Protein AF-0000000075160476 (afdb_homodimer)

Sequence (690 aa):
MSIGGFVLAVRLIPVAARYLLRRNMFGYDINKKGTPQGAIKVPESLGIVIGIVYLLIAILFQHFNFTADSNWLVEYNAALASICFMILLGFVDDVLDIPWRVKLVLPSFAALPLLMAYAGHTTIIIPKPLIQYTGVAILDLGWIYKLYMGMLAVFCTNAINIHAGINGLEVGQTVVISAAILIHNVMQIGASSDPEYKQAHAFSIYLVMPLLTTSLGLLSYNWYPSTVFVGDTYTYFAGMAMAVVGILGHFSETLLLFFLPQVLNFLYSCPQLFKIIPCPRHRLPRFDPQTGLLTGTKDGTLVNLFLRLFGRCSEKALCIRLLIFQALACLACFGLRYMLAGWYKMSIGGFVLAVRLIPVAARYLLRRNMFGYDINKKGTPQGAIKVPESLGIVIGIVYLLIAILFQHFNFTADSNWLVEYNAALASICFMILLGFVDDVLDIPWRVKLVLPSFAALPLLMAYAGHTTIIIPKPLIQYTGVAILDLGWIYKLYMGMLAVFCTNAINIHAGINGLEVGQTVVISAAILIHNVMQIGASSDPEYKQAHAFSIYLVMPLLTTSLGLLSYNWYPSTVFVGDTYTYFAGMAMAVVGILGHFSETLLLFFLPQVLNFLYSCPQLFKIIPCPRHRLPRFDPQTGLLTGTKDGTLVNLFLRLFGRCSEKALCIRLLIFQALACLACFGLRYMLAGWYK

Foldseek 3Di:
DLLVLLVQLLVCLVVVQVVQVVVVQWAFQPLQPPHPNRPDTFHEASLLSLLVSLLVLLVVCCVVPDDPPDLCVQLSVLLSQLLVQLLVVQVCCSVPVDDPVCLQPSNLVSCVSNLVSAPDFQKDADFPVCCVVVVDRIDRPPVVSSVVLSVQLSLLLCLLVLQDRFFLQSLLLLLLLLVLLLVVLVVQLVVDPDPVLNVLSVVLNSNSSSVNSSSVSCSVQRPVVHNHHNGSSNSNSSSNSLSSSCRSSVNSVLSVLLSVLSVQQCVLQVCCVVPVDPHDPDLYFDHDNVVQKTAADPHRGPLNVCCVVVHIGHSNVSSVVVSVVSNVSSVVSVVVVVVSVVVVD/DLLVLLVQLLVCLVVVQVVQVVVVQWAFQPLQPPHPNRPDTFHEASLLSLLVSLLVLLVVCCVVPDDPPDLCVQLSVLLSQLLVQLLVVQVCCSVPVDDVVCLQPSNLVSCVSNLVSAPDFQKDADFPVCCVVVVDRIDRPDVVSSVVLSVQLSLLLCLLVLQDAFFLQSLLLLLLLLVLLLVVLVVQLVVDPDPVLNVLSVVLNSNSSSVNSSSVSCSVQRPVVHNHHNGSSNSNSSSNSLSSSCRSNVNSVLSVLLSVLSVQQCVLQVCCVVPVDPHDPHLYFDHDNVVQKTAADPHRGPLNVCCVVVHIGHSNVSSVVVSVVSNVSSVVSVVVVVVSVVVVD

Organism: Asparagus officinalis (NCBI:txid4686)

Radius of gyration: 26.93 Å; Cα contacts (8 Å, |Δi|>4): 1143; chains: 2; bounding box: 84×75×53 Å

Nearest PDB structures (foldseek):
  5o5e-assembly1_A-2  TM=9.165E-01  e=6.177E-28  Homo sapiens
  6bw6-assembly1_A  TM=9.117E-01  e=2.411E-27  Homo sapiens
  6bw5-assembly1_B  TM=9.093E-01  e=2.104E-27  Homo sapiens
  6bw5-assembly2_D  TM=8.984E-01  e=1.030E-26  Homo sapiens
  6fwz-assembly1_A-2  TM=8.986E-01  e=1.181E-26  Homo sapiens

Solvent-accessible surface area (backbone atoms only — not comparable to full-atom values): 34542 Å² total; per-residue (Å²): 105,35,67,57,34,19,54,49,34,52,61,43,47,65,56,50,38,54,44,28,45,75,64,67,34,52,44,59,47,68,84,36,45,88,40,78,72,19,71,42,81,26,23,40,41,50,15,52,56,42,47,52,46,41,49,51,48,52,50,52,48,44,65,77,71,50,59,73,83,44,78,60,44,32,44,50,24,13,44,47,26,25,31,43,42,30,30,39,50,14,43,49,32,63,67,53,62,62,61,67,68,58,64,57,51,52,46,50,58,35,37,45,52,40,62,45,41,53,82,68,81,42,56,45,75,46,54,72,86,47,22,78,79,68,73,41,56,65,46,75,46,52,68,57,40,52,50,51,51,45,49,45,32,41,46,30,25,45,31,40,56,70,54,48,82,53,56,31,37,44,46,44,49,48,39,50,43,35,48,48,49,48,52,50,30,56,53,50,39,72,74,49,87,50,65,68,62,33,48,27,25,50,51,24,43,67,58,39,47,32,50,32,32,23,36,51,28,49,34,74,39,17,29,75,80,49,63,40,37,43,43,47,10,27,24,23,26,51,17,31,47,51,32,46,33,21,54,67,32,71,38,48,69,61,43,52,40,46,39,39,63,39,51,50,26,48,63,52,25,40,52,32,78,72,57,78,36,90,59,67,94,68,77,54,56,47,57,38,65,88,78,55,32,32,38,40,47,88,48,48,37,54,70,18,47,49,21,64,73,72,43,65,40,38,64,62,58,50,37,51,53,52,46,48,50,44,47,49,39,36,50,49,43,53,51,51,50,52,52,49,53,55,64,74,95,106,35,66,55,34,19,53,50,33,52,62,43,48,64,58,50,37,52,43,28,46,75,62,68,33,52,44,59,46,69,82,36,46,89,40,78,69,20,70,42,80,26,23,40,40,51,14,53,56,42,48,51,46,40,50,51,48,52,49,51,48,46,66,76,72,49,61,72,82,42,79,59,44,31,44,50,24,12,43,47,25,25,32,44,42,31,30,37,51,14,44,49,33,62,67,55,61,63,60,68,68,58,65,57,52,52,45,50,58,35,36,44,52,41,60,45,41,52,81,68,79,44,57,44,75,45,54,70,85,47,22,78,78,68,73,41,59,64,46,76,45,52,69,58,42,52,49,50,52,43,50,45,32,40,46,30,25,45,31,40,57,69,53,49,81,52,56,33,35,45,48,44,49,49,39,50,43,35,48,49,51,47,52,52,31,55,51,52,40,72,74,49,86,49,64,69,62,34,47,29,24,49,51,24,43,65,58,38,46,31,51,32,31,24,36,51,28,49,33,73,41,18,29,73,80,48,63,39,36,44,45,48,12,27,24,23,26,51,17,30,46,51,30,46,32,21,54,67,33,71,38,48,70,61,43,52,41,47,38,40,65,38,52,51,26,47,63,54,24,39,51,33,76,70,57,76,37,89,61,68,94,68,78,54,56,47,58,38,63,89,76,57,32,33,36,40,48,89,49,47,37,55,70,16,46,49,22,64,73,74,42,66,40,38,64,62,57,50,36,51,52,52,44,49,50,45,48,49,40,36,51,48,42,55,50,49,51,52,52,49,53,56,63,76,95

pLDDT: mean 92.66, std 8.71, range [37.94, 98.88]

InterPro domains:
  IPR000715 Glycosyl transferase, family 4 [PF00953] (79-249)
  IPR033895 UDP-GlcNAc-dolichyl-phosphate GlcNAc phosphotransferase [PTHR10571] (1-345)
  IPR033895 UDP-GlcNAc-dolichyl-phosphate GlcNAc phosphotransferase [cd06855] (13-296)

Structure (mmCIF, N/CA/C/O backbone):
data_AF-0000000075160476-model_v1
#
loop_
_entity.id
_entity.type
_entity.pdbx_description
1 polymer 'UDP-N-acetylglucosamine--dolichyl-phosphate N-acetylglucosaminephosphotransferase'
#
loop_
_atom_site.group_PDB
_atom_site.id
_atom_site.type_symbol
_atom_site.label_atom_id
_atom_site.label_alt_id
_atom_site.label_comp_id
_atom_site.label_asym_id
_atom_site.label_entity_id
_atom_site.label_seq_id
_atom_site.pdbx_PDB_ins_code
_atom_site.Cartn_x
_atom_site.Cartn_y
_atom_site.Cartn_z
_atom_site.occupancy
_atom_site.B_iso_or_equiv
_atom_site.auth_seq_id
_atom_site.auth_comp_id
_atom_site.auth_asym_id
_atom_site.auth_atom_id
_atom_site.pdbx_PDB_model_num
ATOM 1 N N . MET A 1 1 ? -13.898 12.086 -13.875 1 93.81 1 MET A N 1
ATOM 2 C CA . MET A 1 1 ? -12.711 11.367 -13.43 1 93.81 1 MET A CA 1
ATOM 3 C C . MET A 1 1 ? -13.008 9.883 -13.234 1 93.81 1 MET A C 1
ATOM 5 O O . MET A 1 1 ? -12.219 9.023 -13.641 1 93.81 1 MET A O 1
ATOM 9 N N . SER A 1 2 ? -14.164 9.562 -12.703 1 92.94 2 SER A N 1
ATOM 10 C CA . SER A 1 2 ? -14.5 8.164 -12.469 1 92.94 2 SER A CA 1
ATOM 11 C C . SER A 1 2 ? -14.719 7.418 -13.781 1 92.94 2 SER A C 1
ATOM 13 O O . SER A 1 2 ? -14.398 6.23 -13.891 1 92.94 2 SER A O 1
ATOM 15 N N . ILE A 1 3 ? -15.273 8.094 -14.734 1 94.56 3 ILE A N 1
ATOM 16 C CA . ILE A 1 3 ? -15.391 7.492 -16.062 1 94.56 3 ILE A CA 1
ATOM 17 C C . ILE A 1 3 ? -14.008 7.242 -16.641 1 94.56 3 ILE A C 1
ATOM 19 O O . ILE A 1 3 ? -13.773 6.215 -17.281 1 94.56 3 ILE A O 1
ATOM 23 N N . GLY A 1 4 ? -13.094 8.203 -16.453 1 95.19 4 GLY A N 1
ATOM 24 C CA . GLY A 1 4 ? -11.703 7.984 -16.828 1 95.19 4 GLY A CA 1
ATOM 25 C C . GLY A 1 4 ? -11.086 6.777 -16.156 1 95.19 4 GLY A C 1
ATOM 26 O O . GLY A 1 4 ? -10.305 6.047 -16.766 1 95.19 4 GLY A O 1
ATOM 27 N N . GLY A 1 5 ? -11.477 6.59 -14.891 1 95.5 5 GLY A N 1
ATOM 28 C CA . GLY A 1 5 ? -11.023 5.41 -14.172 1 95.5 5 GLY A CA 1
ATOM 29 C C . GLY A 1 5 ? -11.508 4.113 -14.797 1 95.5 5 GLY A C 1
ATOM 30 O O . GLY A 1 5 ? -10.75 3.143 -14.883 1 95.5 5 GLY A O 1
ATOM 31 N N . PHE A 1 6 ? -12.789 4.121 -15.219 1 97.62 6 PHE A N 1
ATOM 32 C CA . PHE A 1 6 ? -13.344 2.961 -15.906 1 97.62 6 PHE A CA 1
ATOM 33 C C . PHE A 1 6 ? -12.547 2.646 -17.172 1 97.62 6 PHE A C 1
ATOM 35 O O . PHE A 1 6 ? -12.133 1.505 -17.375 1 97.62 6 PHE A O 1
ATOM 42 N N . VAL A 1 7 ? -12.305 3.613 -17.938 1 98.19 7 VAL A N 1
ATOM 43 C CA . VAL A 1 7 ? -11.602 3.441 -19.219 1 98.19 7 VAL A CA 1
ATOM 44 C C . VAL A 1 7 ? -10.172 2.975 -18.953 1 98.19 7 VAL A C 1
ATOM 46 O O . VAL A 1 7 ? -9.68 2.051 -19.609 1 98.19 7 VAL A O 1
ATOM 49 N N . LEU A 1 8 ? -9.531 3.57 -18 1 97.25 8 LEU A N 1
ATOM 50 C CA . LEU A 1 8 ? -8.164 3.199 -17.656 1 97.25 8 LEU A CA 1
ATOM 51 C C . LEU A 1 8 ? -8.102 1.761 -17.156 1 97.25 8 LEU A C 1
ATOM 53 O O . LEU A 1 8 ? -7.188 1.015 -17.5 1 97.25 8 LEU A O 1
ATOM 57 N N . ALA A 1 9 ? -9.039 1.396 -16.344 1 97.62 9 ALA A N 1
ATOM 58 C CA . ALA A 1 9 ? -9.086 0.033 -15.82 1 97.62 9 ALA A CA 1
ATOM 59 C C . ALA A 1 9 ? -9.242 -0.982 -16.953 1 97.62 9 ALA A C 1
ATOM 61 O O . ALA A 1 9 ? -8.492 -1.956 -17.031 1 97.62 9 ALA A O 1
ATOM 62 N N . VAL A 1 10 ? -10.18 -0.732 -17.828 1 98.25 10 VAL A N 1
ATOM 63 C CA . VAL A 1 10 ? -10.469 -1.655 -18.922 1 98.25 10 VAL A CA 1
ATOM 64 C C . VAL A 1 10 ? -9.25 -1.79 -19.828 1 98.25 10 VAL A C 1
ATOM 66 O O . VAL A 1 10 ? -8.969 -2.873 -20.344 1 98.25 10 VAL A O 1
ATOM 69 N N . ARG A 1 11 ? -8.477 -0.785 -19.953 1 98 11 ARG A N 1
ATOM 70 C CA . ARG A 1 11 ? -7.316 -0.792 -20.844 1 98 11 ARG A CA 1
ATOM 71 C C . ARG A 1 11 ? -6.117 -1.447 -20.172 1 98 11 ARG A C 1
ATOM 73 O O . ARG A 1 11 ? -5.301 -2.094 -20.828 1 98 11 ARG A O 1
ATOM 80 N N . LEU A 1 12 ? -6.008 -1.344 -18.875 1 97.31 12 LEU A N 1
ATOM 81 C CA . LEU A 1 12 ? -4.805 -1.787 -18.188 1 97.31 12 LEU A CA 1
ATOM 82 C C . LEU A 1 12 ? -4.93 -3.248 -17.766 1 97.31 12 LEU A C 1
ATOM 84 O O . LEU A 1 12 ? -3.922 -3.916 -17.516 1 97.31 12 LEU A O 1
ATOM 88 N N . ILE A 1 13 ? -6.129 -3.758 -17.641 1 98.31 13 ILE A N 1
ATOM 89 C CA . ILE A 1 13 ? -6.355 -5.109 -17.141 1 98.31 13 ILE A CA 1
ATOM 90 C C . ILE A 1 13 ? -5.664 -6.121 -18.047 1 98.31 13 ILE A C 1
ATOM 92 O O . ILE A 1 13 ? -4.891 -6.957 -17.578 1 98.31 13 ILE A O 1
ATOM 96 N N . PRO A 1 14 ? -5.867 -6.043 -19.391 1 98 14 PRO A N 1
ATOM 97 C CA . PRO A 1 14 ? -5.188 -7.02 -20.25 1 98 14 PRO A CA 1
ATOM 98 C C . PRO A 1 14 ? -3.666 -6.891 -20.203 1 98 14 PRO A C 1
ATOM 100 O O . PRO A 1 14 ? -2.953 -7.891 -20.312 1 98 14 PRO A O 1
ATOM 103 N N . VAL A 1 15 ? -3.195 -5.723 -20.047 1 96.75 15 VAL A N 1
ATOM 104 C CA . VAL A 1 15 ? -1.757 -5.5 -19.953 1 96.75 15 VAL A CA 1
ATOM 105 C C . VAL A 1 15 ? -1.216 -6.164 -18.688 1 96.75 15 VAL A C 1
ATOM 107 O O . VAL A 1 15 ? -0.235 -6.91 -18.734 1 96.75 15 VAL A O 1
ATOM 110 N N . ALA A 1 16 ? -1.813 -5.938 -17.609 1 97.12 16 ALA A N 1
ATOM 111 C CA . ALA A 1 16 ? -1.387 -6.512 -16.328 1 97.12 16 ALA A CA 1
ATOM 112 C C . ALA A 1 16 ? -1.513 -8.031 -16.344 1 97.12 16 ALA A C 1
ATOM 114 O O . ALA A 1 16 ? -0.704 -8.734 -15.742 1 97.12 16 ALA A O 1
ATOM 115 N N . ALA A 1 17 ? -2.557 -8.5 -17 1 98.06 17 ALA A N 1
ATOM 116 C CA . ALA A 1 17 ? -2.775 -9.938 -17.094 1 98.06 17 ALA A CA 1
ATOM 117 C C . ALA A 1 17 ? -1.568 -10.633 -17.719 1 98.06 17 ALA A C 1
ATOM 119 O O . ALA A 1 17 ? -1.163 -11.711 -17.281 1 98.06 17 ALA A O 1
ATOM 120 N N . ARG A 1 18 ? -1.002 -10.039 -18.688 1 97.06 18 ARG A N 1
ATOM 121 C CA . ARG A 1 18 ? 0.169 -10.609 -19.344 1 97.06 18 ARG A CA 1
ATOM 122 C C . ARG A 1 18 ? 1.361 -10.664 -18.406 1 97.06 18 ARG A C 1
ATOM 124 O O . ARG A 1 18 ? 2.096 -11.656 -18.375 1 97.06 18 ARG A O 1
ATOM 131 N N . TYR A 1 19 ? 1.526 -9.656 -17.641 1 95.94 19 TYR A N 1
ATOM 132 C CA . TYR A 1 19 ? 2.629 -9.617 -16.688 1 95.94 19 TYR A CA 1
ATOM 133 C C . TYR A 1 19 ? 2.449 -10.68 -15.602 1 95.94 19 TYR A C 1
ATOM 135 O O . TYR A 1 19 ? 3.408 -11.344 -15.211 1 95.94 19 TYR A O 1
ATOM 143 N N . LEU A 1 20 ? 1.253 -10.797 -15.148 1 97.25 20 LEU A N 1
ATOM 144 C CA . LEU A 1 20 ? 0.964 -11.773 -14.102 1 97.25 20 LEU A CA 1
ATOM 145 C C . LEU A 1 20 ? 1.183 -13.195 -14.602 1 97.25 20 LEU A C 1
ATOM 147 O O . LEU A 1 20 ? 1.742 -14.031 -13.891 1 97.25 20 LEU A O 1
ATOM 151 N N . LEU A 1 21 ? 0.778 -13.438 -15.812 1 97.12 21 LEU A N 1
ATOM 152 C CA . LEU A 1 21 ? 0.969 -14.758 -16.406 1 97.12 21 LEU A CA 1
ATOM 153 C C . LEU A 1 21 ? 2.453 -15.07 -16.562 1 97.12 21 LEU A C 1
ATOM 155 O O . LEU A 1 21 ? 2.881 -16.203 -16.312 1 97.12 21 LEU A O 1
ATOM 159 N N . ARG A 1 22 ? 3.205 -14.109 -16.891 1 94.75 22 ARG A N 1
ATOM 160 C CA . ARG A 1 22 ? 4.645 -14.281 -17.062 1 94.75 22 ARG A CA 1
ATOM 161 C C . ARG A 1 22 ? 5.312 -14.648 -15.734 1 94.75 22 ARG A C 1
ATOM 163 O O . ARG A 1 22 ? 6.328 -15.352 -15.727 1 94.75 22 ARG A O 1
ATOM 170 N N . ARG A 1 23 ? 4.723 -14.25 -14.695 1 94.25 23 ARG A N 1
ATOM 171 C CA . ARG A 1 23 ? 5.273 -14.523 -13.367 1 94.25 23 ARG A CA 1
ATOM 172 C C . ARG A 1 23 ? 4.594 -15.727 -12.734 1 94.25 23 ARG A C 1
ATOM 174 O O . ARG A 1 23 ? 4.691 -15.938 -11.523 1 94.25 23 ARG A O 1
ATOM 181 N N . ASN A 1 24 ? 3.781 -16.422 -13.492 1 94.12 24 ASN A N 1
ATOM 182 C CA . ASN A 1 24 ? 3.105 -17.656 -13.086 1 94.12 24 ASN A CA 1
ATOM 183 C C . ASN A 1 24 ? 2.1 -17.391 -11.969 1 94.12 24 ASN A C 1
ATOM 185 O O . ASN A 1 24 ? 1.94 -18.219 -11.07 1 94.12 24 ASN A O 1
ATOM 189 N N . MET A 1 25 ? 1.585 -16.266 -12.008 1 95.88 25 MET A N 1
ATOM 190 C CA . MET A 1 25 ? 0.496 -15.945 -11.094 1 95.88 25 MET A CA 1
ATOM 191 C C . MET A 1 25 ? -0.858 -16.172 -11.758 1 95.88 25 MET A C 1
ATOM 193 O O . MET A 1 25 ? -1.474 -15.227 -12.258 1 95.88 25 MET A O 1
ATOM 197 N N . PHE A 1 26 ? -1.307 -17.344 -11.734 1 96.56 26 PHE A N 1
ATOM 198 C CA . PHE A 1 26 ? -2.557 -17.734 -12.375 1 96.56 26 PHE A CA 1
ATOM 199 C C . PHE A 1 26 ? -3.234 -18.859 -11.602 1 96.56 26 PHE A C 1
ATOM 201 O O . PHE A 1 26 ? -2.639 -19.438 -10.688 1 96.56 26 PHE A O 1
ATOM 208 N N . GLY A 1 27 ? -4.473 -19.047 -11.852 1 94.75 27 GLY A N 1
ATOM 209 C CA . GLY A 1 27 ? -5.25 -20.156 -11.352 1 94.75 27 GLY A CA 1
ATOM 210 C C . GLY A 1 27 ? -6.098 -20.828 -12.422 1 94.75 27 GLY A C 1
ATOM 211 O O . GLY A 1 27 ? -6.145 -20.344 -13.562 1 94.75 27 GLY A O 1
ATOM 212 N N . TYR A 1 28 ? -6.637 -21.969 -12.031 1 94.75 28 TYR A N 1
ATOM 213 C CA . TYR A 1 28 ? -7.578 -22.656 -12.898 1 94.75 28 TYR A CA 1
ATOM 214 C C . TYR A 1 28 ? -9.008 -22.531 -12.375 1 94.75 28 TYR A C 1
ATOM 216 O O . TYR A 1 28 ? -9.227 -22.484 -11.164 1 94.75 28 TYR A O 1
ATOM 224 N N . ASP A 1 29 ? -9.891 -22.375 -13.312 1 93.81 29 ASP A N 1
ATOM 225 C CA . ASP A 1 29 ? -11.297 -22.297 -12.93 1 93.81 29 ASP A CA 1
ATOM 226 C C . ASP A 1 29 ? -11.812 -23.656 -12.469 1 93.81 29 ASP A C 1
ATOM 228 O O . ASP A 1 29 ? -12.141 -24.516 -13.297 1 93.81 29 ASP A O 1
ATOM 232 N N . ILE A 1 30 ? -12.055 -23.797 -11.234 1 90.38 30 ILE A N 1
ATOM 233 C CA . ILE A 1 30 ? -12.414 -25.062 -10.625 1 90.38 30 ILE A CA 1
ATOM 234 C C . ILE A 1 30 ? -13.836 -25.453 -11.023 1 90.38 30 ILE A C 1
ATOM 236 O O . ILE A 1 30 ? -14.148 -26.641 -11.172 1 90.38 30 ILE A O 1
ATOM 240 N N . ASN A 1 31 ? -14.656 -24.453 -11.203 1 92.31 31 ASN A N 1
ATOM 241 C CA . ASN A 1 31 ? -16.047 -24.703 -11.578 1 92.31 31 ASN A CA 1
ATOM 242 C C . ASN A 1 31 ? -16.172 -25.094 -13.047 1 92.31 31 ASN A C 1
ATOM 244 O O . ASN A 1 31 ? -17.266 -25.078 -13.609 1 92.31 31 ASN A O 1
ATOM 248 N N . LYS A 1 32 ? -15.023 -25.375 -13.711 1 92.38 32 LYS A N 1
ATOM 249 C CA . LYS A 1 32 ? -14.984 -25.828 -15.094 1 92.38 32 LYS A CA 1
ATOM 250 C C . LYS A 1 32 ? -14.016 -26.984 -15.273 1 92.38 32 LYS A C 1
ATOM 252 O O . LYS A 1 32 ? -13.617 -27.312 -16.391 1 92.38 32 LYS A O 1
ATOM 257 N N . LYS A 1 33 ? -13.734 -27.484 -14.141 1 91.88 33 LYS A N 1
ATOM 258 C CA . LYS A 1 33 ? -12.797 -28.609 -14.156 1 91.88 33 LYS A CA 1
ATOM 259 C C . LYS A 1 33 ? -13.344 -29.766 -14.984 1 91.88 33 LYS A C 1
ATOM 261 O O . LYS A 1 33 ? -14.523 -30.109 -14.883 1 91.88 33 LYS A O 1
ATOM 266 N N . GLY A 1 34 ? -12.43 -30.359 -15.766 1 90.31 34 GLY A N 1
ATOM 267 C CA . GLY A 1 34 ? -12.844 -31.484 -16.609 1 90.31 34 GLY A CA 1
ATOM 268 C C . GLY A 1 34 ? -13.266 -31.062 -18 1 90.31 34 GLY A C 1
ATOM 269 O O . GLY A 1 34 ? -13.547 -31.906 -18.844 1 90.31 34 GLY A O 1
ATOM 270 N N . THR A 1 35 ? -13.422 -29.828 -18.219 1 91.69 35 THR A N 1
ATOM 271 C CA . THR A 1 35 ? -13.695 -29.266 -19.547 1 91.69 35 THR A CA 1
ATOM 272 C C . THR A 1 35 ? -12.469 -28.547 -20.094 1 91.69 35 THR A C 1
ATOM 274 O O . THR A 1 35 ? -11.531 -28.266 -19.344 1 91.69 35 THR A O 1
ATOM 277 N N . PRO A 1 36 ? -12.438 -28.344 -21.328 1 91.25 36 PRO A N 1
ATOM 278 C CA . PRO A 1 36 ? -11.32 -27.594 -21.906 1 91.25 36 PRO A CA 1
ATOM 279 C C . PRO A 1 36 ? -11.141 -26.219 -21.266 1 91.25 36 PRO A C 1
ATOM 281 O O . PRO A 1 36 ? -10.008 -25.766 -21.094 1 91.25 36 PRO A O 1
ATOM 284 N N . GLN A 1 37 ? -12.133 -25.594 -20.844 1 90.25 37 GLN A N 1
ATOM 285 C CA . GLN A 1 37 ? -12.086 -24.266 -20.219 1 90.25 37 GLN A CA 1
ATOM 286 C C . GLN A 1 37 ? -11.398 -24.328 -18.859 1 90.25 37 GLN A C 1
ATOM 288 O O . GLN A 1 37 ? -10.781 -23.344 -18.438 1 90.25 37 GLN A O 1
ATOM 293 N N . GLY A 1 38 ? -11.539 -25.391 -18.234 1 92.88 38 GLY A N 1
ATOM 294 C CA . GLY A 1 38 ? -10.945 -25.562 -16.922 1 92.88 38 GLY A CA 1
ATOM 295 C C . GLY A 1 38 ? -9.438 -25.703 -16.953 1 92.88 38 GLY A C 1
ATOM 296 O O . GLY A 1 38 ? -8.773 -25.594 -15.922 1 92.88 38 GLY A O 1
ATOM 297 N N . ALA A 1 39 ? -8.867 -25.891 -18.172 1 93.44 39 ALA A N 1
ATOM 298 C CA . ALA A 1 39 ? -7.426 -26.078 -18.328 1 93.44 39 ALA A CA 1
ATOM 299 C C . ALA A 1 39 ? -6.73 -24.781 -18.703 1 93.44 39 ALA A C 1
ATOM 301 O O . ALA A 1 39 ? -5.5 -24.719 -18.766 1 93.44 39 ALA A O 1
ATOM 302 N N . ILE A 1 40 ? -7.531 -23.812 -18.812 1 94.94 40 ILE A N 1
ATOM 303 C CA . ILE A 1 40 ? -6.992 -22.516 -19.203 1 94.94 40 ILE A CA 1
ATOM 304 C C . ILE A 1 40 ? -6.438 -21.797 -17.969 1 94.94 40 ILE A C 1
ATOM 306 O O . ILE A 1 40 ? -7.09 -21.75 -16.922 1 94.94 40 ILE A O 1
ATOM 310 N N . LYS A 1 41 ? -5.199 -21.297 -18.078 1 96.44 41 LYS A N 1
ATOM 311 C CA . LYS A 1 41 ? -4.609 -20.484 -17.031 1 96.44 41 LYS A CA 1
ATOM 312 C C . LYS A 1 41 ? -5.25 -19.094 -16.984 1 96.44 41 LYS A C 1
ATOM 314 O O . LYS A 1 41 ? -5.203 -18.359 -17.953 1 96.44 41 LYS A O 1
ATOM 319 N N . VAL A 1 42 ? -5.863 -18.812 -15.867 1 97.75 42 VAL A N 1
ATOM 320 C CA . VAL A 1 42 ? -6.492 -17.516 -15.68 1 97.75 42 VAL A CA 1
ATOM 321 C C . VAL A 1 42 ? -5.637 -16.656 -14.75 1 97.75 42 VAL A C 1
ATOM 323 O O . VAL A 1 42 ? -5.379 -17.047 -13.609 1 97.75 42 VAL A O 1
ATOM 326 N N . PRO A 1 43 ? -5.156 -15.477 -15.281 1 98.25 43 PRO A N 1
ATOM 327 C CA . PRO A 1 43 ? -4.34 -14.625 -14.406 1 98.25 43 PRO A CA 1
ATOM 328 C C . PRO A 1 43 ? -5.07 -14.211 -13.133 1 98.25 43 PRO A C 1
ATOM 330 O O . PRO A 1 43 ? -6.27 -13.922 -13.172 1 98.25 43 PRO A O 1
ATOM 333 N N . GLU A 1 44 ? -4.344 -14.18 -12.047 1 97.38 44 GLU A N 1
ATOM 334 C CA . GLU A 1 44 ? -4.906 -13.883 -10.727 1 97.38 44 GLU A CA 1
ATOM 335 C C . GLU A 1 44 ? -4.398 -12.547 -10.203 1 97.38 44 GLU A C 1
ATOM 337 O O . GLU A 1 44 ? -3.41 -12.008 -10.703 1 97.38 44 GLU A O 1
ATOM 342 N N . SER A 1 45 ? -5.035 -11.977 -9.234 1 97.94 45 SER A N 1
ATOM 343 C CA . SER A 1 45 ? -4.66 -10.773 -8.5 1 97.94 45 SER A CA 1
ATOM 344 C C . SER A 1 45 ? -4.785 -9.531 -9.383 1 97.94 45 SER A C 1
ATOM 346 O O . SER A 1 45 ? -3.979 -8.609 -9.273 1 97.94 45 SER A O 1
ATOM 348 N N . LEU A 1 46 ? -5.746 -9.492 -10.211 1 98.25 46 LEU A N 1
ATOM 349 C CA . LEU A 1 46 ? -5.922 -8.32 -11.062 1 98.25 46 LEU A CA 1
ATOM 350 C C . LEU A 1 46 ? -6.535 -7.164 -10.281 1 98.25 46 LEU A C 1
ATOM 352 O O . LEU A 1 46 ? -6.582 -6.035 -10.781 1 98.25 46 LEU A O 1
ATOM 356 N N . GLY A 1 47 ? -6.945 -7.473 -9.047 1 98.38 47 GLY A N 1
ATOM 357 C CA . GLY A 1 47 ? -7.344 -6.398 -8.148 1 98.38 47 GLY A CA 1
ATOM 358 C C . GLY A 1 47 ? -6.285 -5.316 -8.008 1 98.38 47 GLY A C 1
ATOM 359 O O . GLY A 1 47 ? -6.602 -4.176 -7.668 1 98.38 47 GLY A O 1
ATOM 360 N N . ILE A 1 48 ? -5.035 -5.648 -8.281 1 98.38 48 ILE A N 1
ATOM 361 C CA . ILE A 1 48 ? -3.93 -4.707 -8.125 1 98.38 48 ILE A CA 1
ATOM 362 C C . ILE A 1 48 ? -4.086 -3.555 -9.109 1 98.38 48 ILE A C 1
ATOM 364 O O . ILE A 1 48 ? -3.785 -2.404 -8.789 1 98.38 48 ILE A O 1
ATOM 368 N N . VAL A 1 49 ? -4.582 -3.854 -10.305 1 97.88 49 VAL A N 1
ATOM 369 C CA . VAL A 1 49 ? -4.809 -2.824 -11.32 1 97.88 49 VAL A CA 1
ATOM 370 C C . VAL A 1 49 ? -5.926 -1.887 -10.859 1 97.88 49 VAL A C 1
ATOM 372 O O . VAL A 1 49 ? -5.777 -0.664 -10.922 1 97.88 49 VAL A O 1
ATOM 375 N N . ILE A 1 50 ? -6.941 -2.461 -10.359 1 98.56 50 ILE A N 1
ATOM 376 C CA . ILE A 1 50 ? -8.117 -1.712 -9.93 1 98.56 50 ILE A CA 1
ATOM 377 C C . ILE A 1 50 ? -7.77 -0.851 -8.719 1 98.56 50 ILE A C 1
ATOM 379 O O . ILE A 1 50 ? -8.148 0.322 -8.656 1 98.56 50 ILE A O 1
ATOM 383 N N . GLY A 1 51 ? -7.074 -1.478 -7.781 1 98.44 51 GLY A N 1
ATOM 384 C CA . GLY A 1 51 ? -6.641 -0.725 -6.613 1 98.44 51 GLY A CA 1
ATOM 385 C C . GLY A 1 51 ? -5.781 0.475 -6.961 1 98.44 51 GLY A C 1
ATOM 386 O O . GLY A 1 51 ? -6 1.573 -6.449 1 98.44 51 GLY A O 1
ATOM 387 N N . ILE A 1 52 ? -4.801 0.317 -7.848 1 98 52 ILE A N 1
ATOM 388 C CA . ILE A 1 52 ? -3.881 1.386 -8.219 1 98 52 ILE A CA 1
ATOM 389 C C . ILE A 1 52 ? -4.633 2.469 -8.992 1 98 52 ILE A C 1
ATOM 391 O O . ILE A 1 52 ? -4.461 3.66 -8.727 1 98 52 ILE A O 1
ATOM 395 N N . VAL A 1 53 ? -5.488 2.088 -9.914 1 98.19 53 VAL A N 1
ATOM 396 C CA . VAL A 1 53 ? -6.266 3.057 -10.68 1 98.19 53 VAL A CA 1
ATOM 397 C C . VAL A 1 53 ? -7.168 3.852 -9.75 1 98.19 53 VAL A C 1
ATOM 399 O O . VAL A 1 53 ? -7.293 5.07 -9.883 1 98.19 53 VAL A O 1
ATOM 402 N N . TYR A 1 54 ? -7.824 3.174 -8.852 1 98.62 54 TYR A N 1
ATOM 403 C CA . TYR A 1 54 ? -8.664 3.826 -7.855 1 98.62 54 TYR A CA 1
ATOM 404 C C . TYR A 1 54 ? -7.879 4.875 -7.078 1 98.62 54 TYR A C 1
ATOM 406 O O . TYR A 1 54 ? -8.336 6.012 -6.922 1 98.62 54 TYR A O 1
ATOM 414 N N . LEU A 1 55 ? -6.668 4.488 -6.586 1 98.38 55 LEU A N 1
ATOM 415 C CA . LEU A 1 55 ? -5.84 5.414 -5.82 1 98.38 55 LEU A CA 1
ATOM 416 C C . LEU A 1 55 ? -5.449 6.621 -6.664 1 98.38 55 LEU A C 1
ATOM 418 O O . LEU A 1 55 ? -5.465 7.754 -6.176 1 98.38 55 LEU A O 1
ATOM 422 N N . LEU A 1 56 ? -5.102 6.402 -7.898 1 97.62 56 LEU A N 1
ATOM 423 C CA . LEU A 1 56 ? -4.727 7.496 -8.789 1 97.62 56 LEU A CA 1
ATOM 424 C C . LEU A 1 56 ? -5.871 8.492 -8.938 1 97.62 56 LEU A C 1
ATOM 426 O O . LEU A 1 56 ? -5.668 9.703 -8.828 1 97.62 56 LEU A O 1
ATOM 430 N N . ILE A 1 57 ? -7.035 7.973 -9.141 1 97.62 57 ILE A N 1
ATOM 431 C CA . ILE A 1 57 ? -8.203 8.836 -9.32 1 97.62 57 ILE A CA 1
ATOM 432 C C . ILE A 1 57 ? -8.492 9.586 -8.023 1 97.62 57 ILE A C 1
ATOM 434 O O . ILE A 1 57 ? -8.758 10.789 -8.039 1 97.62 57 ILE A O 1
ATOM 438 N N . ALA A 1 58 ? -8.469 8.867 -6.918 1 97.69 58 ALA A N 1
ATOM 439 C CA . ALA A 1 58 ? -8.734 9.484 -5.621 1 97.69 58 ALA A CA 1
ATOM 440 C C . ALA A 1 58 ? -7.719 10.586 -5.32 1 97.69 58 ALA A C 1
ATOM 442 O O . ALA A 1 58 ? -8.078 11.648 -4.82 1 97.69 58 ALA A O 1
ATOM 443 N N . ILE A 1 59 ? -6.465 10.367 -5.645 1 97.44 59 ILE A N 1
ATOM 444 C CA . ILE A 1 59 ? -5.406 11.328 -5.379 1 97.44 59 ILE A CA 1
ATOM 445 C C . ILE A 1 59 ? -5.578 12.547 -6.297 1 97.44 59 ILE A C 1
ATOM 447 O O . ILE A 1 59 ? -5.465 13.688 -5.848 1 97.44 59 ILE A O 1
ATOM 451 N N . LEU A 1 60 ? -5.848 12.297 -7.531 1 96.56 60 LEU A N 1
ATOM 452 C CA . LEU A 1 60 ? -6.055 13.398 -8.469 1 96.56 60 LEU A CA 1
ATOM 453 C C . LEU A 1 60 ? -7.27 14.227 -8.078 1 96.56 60 LEU A C 1
ATOM 455 O O . LEU A 1 60 ? -7.242 15.461 -8.172 1 96.56 60 LEU A O 1
ATOM 459 N N . PHE A 1 61 ? -8.328 13.531 -7.695 1 96.94 61 PHE A N 1
ATOM 460 C CA . PHE A 1 61 ? -9.523 14.234 -7.25 1 96.94 61 PHE A CA 1
ATOM 461 C C . PHE A 1 61 ? -9.203 15.148 -6.074 1 96.94 61 PHE A C 1
ATOM 463 O O . PHE A 1 61 ? -9.641 16.297 -6.035 1 96.94 61 PHE A O 1
ATOM 470 N N . GLN A 1 62 ? -8.5 14.633 -5.121 1 95 62 GLN A N 1
ATOM 471 C CA . GLN A 1 62 ? -8.086 15.43 -3.975 1 95 62 GLN A CA 1
ATOM 472 C C . GLN A 1 62 ? -7.34 16.688 -4.418 1 95 62 GLN A C 1
ATOM 474 O O . GLN A 1 62 ? -7.633 17.781 -3.949 1 95 62 GLN A O 1
ATOM 479 N N . HIS A 1 63 ? -6.402 16.531 -5.277 1 92.12 63 HIS A N 1
ATOM 480 C CA . HIS A 1 63 ? -5.527 17.609 -5.723 1 92.12 63 HIS A CA 1
ATOM 481 C C . HIS A 1 63 ? -6.316 18.703 -6.422 1 92.12 63 HIS A C 1
ATOM 483 O O . HIS A 1 63 ? -6.059 19.891 -6.215 1 92.12 63 HIS A O 1
ATOM 489 N N . PHE A 1 64 ? -7.324 18.359 -7.133 1 92.94 64 PHE A N 1
ATOM 490 C CA . PHE A 1 64 ? -8.008 19.344 -7.969 1 92.94 64 PHE A CA 1
ATOM 491 C C . PHE A 1 64 ? -9.234 19.891 -7.258 1 92.94 64 PHE A C 1
ATOM 493 O O . PHE A 1 64 ? -9.766 20.938 -7.641 1 92.94 64 PHE A O 1
ATOM 500 N N . ASN A 1 65 ? -9.68 19.234 -6.188 1 92.19 65 ASN A N 1
ATOM 501 C CA . ASN A 1 65 ? -10.969 19.641 -5.641 1 92.19 65 ASN A CA 1
ATOM 502 C C . ASN A 1 65 ? -10.836 20.172 -4.219 1 92.19 65 ASN A C 1
ATOM 504 O O . ASN A 1 65 ? -11.758 20.797 -3.699 1 92.19 65 ASN A O 1
ATOM 508 N N . PHE A 1 66 ? -9.75 19.875 -3.566 1 90.75 66 PHE A N 1
ATOM 509 C CA . PHE A 1 66 ? -9.578 20.375 -2.205 1 90.75 66 PHE A CA 1
ATOM 510 C C . PHE A 1 66 ? -8.461 21.406 -2.145 1 90.75 66 PHE A C 1
ATOM 512 O O . PHE A 1 66 ? -7.477 21.312 -2.881 1 90.75 66 PHE A O 1
ATOM 519 N N . THR A 1 67 ? -8.664 22.359 -1.255 1 87.56 67 THR A N 1
ATOM 520 C CA . THR A 1 67 ? -7.605 23.312 -0.947 1 87.56 67 THR A CA 1
ATOM 521 C C . THR A 1 67 ? -6.754 22.812 0.218 1 87.56 67 THR A C 1
ATOM 523 O O . THR A 1 67 ? -7.188 21.953 0.991 1 87.56 67 THR A O 1
ATOM 526 N N . ALA A 1 68 ? -5.598 23.344 0.366 1 82.25 68 ALA A N 1
ATOM 527 C CA . ALA A 1 68 ? -4.641 22.906 1.38 1 82.25 68 ALA A CA 1
ATOM 528 C C . ALA A 1 68 ? -5.18 23.156 2.785 1 82.25 68 ALA A C 1
ATOM 530 O O . ALA A 1 68 ? -4.781 22.484 3.74 1 82.25 68 ALA A O 1
ATOM 531 N N . ASP A 1 69 ? -6.105 24.062 2.928 1 84.81 69 ASP A N 1
ATOM 532 C CA . ASP A 1 69 ? -6.633 24.422 4.242 1 84.81 69 ASP A CA 1
ATOM 533 C C . ASP A 1 69 ? -7.953 23.703 4.516 1 84.81 69 ASP A C 1
ATOM 535 O O . ASP A 1 69 ? -8.586 23.922 5.551 1 84.81 69 ASP A O 1
ATOM 539 N N . SER A 1 70 ? -8.281 22.812 3.666 1 87.31 70 SER A N 1
ATOM 540 C CA . SER A 1 70 ? -9.547 22.109 3.842 1 87.31 70 SER A CA 1
ATOM 541 C C . SER A 1 70 ? -9.492 21.172 5.043 1 87.31 70 SER A C 1
ATOM 543 O O . SER A 1 70 ? -8.555 20.391 5.188 1 87.31 70 SER A O 1
ATOM 545 N N . ASN A 1 71 ? -10.531 21.203 5.824 1 83.94 71 ASN A N 1
ATOM 546 C CA . ASN A 1 71 ? -10.633 20.328 6.988 1 83.94 71 ASN A CA 1
ATOM 547 C C . ASN A 1 71 ? -10.867 18.875 6.582 1 83.94 71 ASN A C 1
ATOM 549 O O . ASN A 1 71 ? -10.648 17.969 7.379 1 83.94 71 ASN A O 1
ATOM 553 N N . TRP A 1 72 ? -11.195 18.656 5.363 1 88.69 72 TRP A N 1
ATOM 554 C CA . TRP A 1 72 ? -11.555 17.328 4.891 1 88.69 72 TRP A CA 1
ATOM 555 C C . TRP A 1 72 ? -10.305 16.516 4.555 1 88.69 72 TRP A C 1
ATOM 557 O O . TRP A 1 72 ? -10.383 15.305 4.359 1 88.69 72 TRP A O 1
ATOM 567 N N . LEU A 1 73 ? -9.164 17.188 4.609 1 91.75 73 LEU A N 1
ATOM 568 C CA . LEU A 1 73 ? -7.93 16.516 4.227 1 91.75 73 LEU A CA 1
ATOM 569 C C . LEU A 1 73 ? -7.539 15.461 5.266 1 91.75 73 LEU A C 1
ATOM 571 O O . LEU A 1 73 ? -6.938 14.445 4.922 1 91.75 73 LEU A O 1
ATOM 575 N N . VAL A 1 74 ? -7.934 15.727 6.504 1 93.38 74 VAL A N 1
ATOM 576 C CA . VAL A 1 74 ? -7.617 14.758 7.547 1 93.38 74 VAL A CA 1
ATOM 577 C C . VAL A 1 74 ? -8.305 13.422 7.242 1 93.38 74 VAL A C 1
ATOM 579 O O . VAL A 1 74 ? -7.648 12.383 7.168 1 93.38 74 VAL A O 1
ATOM 582 N N . GLU A 1 75 ? -9.586 13.453 6.984 1 94.56 75 GLU A N 1
ATOM 583 C CA . GLU A 1 75 ? -10.367 12.258 6.691 1 94.56 75 GLU A CA 1
ATOM 584 C C . GLU A 1 75 ? -9.961 11.648 5.352 1 94.56 75 GLU A C 1
ATOM 586 O O . GLU A 1 75 ? -9.852 10.43 5.227 1 94.56 75 GLU A O 1
ATOM 591 N N . TYR A 1 76 ? -9.742 12.516 4.395 1 96.31 76 TYR A N 1
ATOM 592 C CA . TYR A 1 76 ? -9.422 12.047 3.053 1 96.31 76 TYR A CA 1
ATOM 593 C C . TYR A 1 76 ? -8.102 11.297 3.035 1 96.31 76 TYR A C 1
ATOM 595 O O . TYR A 1 76 ? -8 10.211 2.461 1 96.31 76 TYR A O 1
ATOM 603 N N . ASN A 1 77 ? -7.094 11.836 3.688 1 96.88 77 ASN A N 1
ATOM 604 C CA . ASN A 1 77 ? -5.789 11.188 3.725 1 96.88 77 ASN A CA 1
ATOM 605 C C . ASN A 1 77 ? -5.828 9.898 4.547 1 96.88 77 ASN A C 1
ATOM 607 O O . ASN A 1 77 ? -5.117 8.938 4.238 1 96.88 77 ASN A O 1
ATOM 611 N N . ALA A 1 78 ? -6.59 9.945 5.59 1 97.12 78 ALA A N 1
ATOM 612 C CA . ALA A 1 78 ? -6.777 8.711 6.355 1 97.12 78 ALA A CA 1
ATOM 613 C C . ALA A 1 78 ? -7.418 7.625 5.496 1 97.12 78 ALA A C 1
ATOM 615 O O . ALA A 1 78 ? -7.031 6.457 5.574 1 97.12 78 ALA A O 1
ATOM 616 N N . ALA A 1 79 ? -8.383 7.996 4.711 1 97.94 79 ALA A N 1
ATOM 617 C CA . ALA A 1 79 ? -9.023 7.066 3.779 1 97.94 79 ALA A CA 1
ATOM 618 C C . ALA A 1 79 ? -8.008 6.484 2.803 1 97.94 79 ALA A C 1
ATOM 620 O O . ALA A 1 79 ? -7.945 5.266 2.615 1 97.94 79 ALA A O 1
ATOM 621 N N . LEU A 1 80 ? -7.188 7.375 2.242 1 98.25 80 LEU A N 1
ATOM 622 C CA . LEU A 1 80 ? -6.172 6.938 1.292 1 98.25 80 LEU A CA 1
ATOM 623 C C . LEU A 1 80 ? -5.203 5.961 1.948 1 98.25 80 LEU A C 1
ATOM 625 O O . LEU A 1 80 ? -4.871 4.922 1.369 1 98.25 80 LEU A O 1
ATOM 629 N N . ALA A 1 81 ? -4.809 6.27 3.127 1 98.12 81 ALA A N 1
ATOM 630 C CA . ALA A 1 81 ? -3.84 5.438 3.836 1 98.12 81 ALA A CA 1
ATOM 631 C C . ALA A 1 81 ? -4.422 4.062 4.145 1 98.12 81 ALA A C 1
ATOM 633 O O . ALA A 1 81 ? -3.77 3.041 3.916 1 98.12 81 ALA A O 1
ATOM 634 N N . SER A 1 82 ? -5.629 4.016 4.605 1 98.25 82 SER A N 1
ATOM 635 C CA . SER A 1 82 ? -6.266 2.762 4.992 1 98.25 82 SER A CA 1
ATOM 636 C C . SER A 1 82 ? -6.527 1.879 3.775 1 98.25 82 SER A C 1
ATOM 638 O O . SER A 1 82 ? -6.246 0.679 3.801 1 98.25 82 SER A O 1
ATOM 640 N N . ILE A 1 83 ? -7.047 2.484 2.758 1 98.62 83 ILE A N 1
ATOM 641 C CA . ILE A 1 83 ? -7.363 1.739 1.546 1 98.62 83 ILE A CA 1
ATOM 642 C C . ILE A 1 83 ? -6.074 1.237 0.896 1 98.62 83 ILE A C 1
ATOM 644 O O . ILE A 1 83 ? -5.984 0.074 0.497 1 98.62 83 ILE A O 1
ATOM 648 N N . CYS A 1 84 ? -5.098 2.084 0.846 1 98.62 84 CYS A N 1
ATOM 649 C CA . CYS A 1 84 ? -3.816 1.7 0.266 1 98.62 84 CYS A CA 1
ATOM 650 C C . CYS A 1 84 ? -3.188 0.553 1.047 1 98.62 84 CYS A C 1
ATOM 652 O O . CYS A 1 84 ? -2.641 -0.38 0.457 1 98.62 84 CYS A O 1
ATOM 654 N N . PHE A 1 85 ? -3.252 0.671 2.324 1 98.44 85 PHE A N 1
ATOM 655 C CA . PHE A 1 85 ? -2.691 -0.381 3.164 1 98.44 85 PHE A CA 1
ATOM 656 C C . PHE A 1 85 ? -3.375 -1.715 2.891 1 98.44 85 PHE A C 1
ATOM 658 O O . PHE A 1 85 ? -2.719 -2.756 2.84 1 98.44 85 PHE A O 1
ATOM 665 N N . MET A 1 86 ? -4.617 -1.71 2.701 1 98.06 86 MET A N 1
ATOM 666 C CA . MET A 1 86 ? -5.34 -2.955 2.459 1 98.06 86 MET A CA 1
ATOM 667 C C . MET A 1 86 ? -5.039 -3.494 1.063 1 98.06 86 MET A C 1
ATOM 669 O O . MET A 1 86 ? -4.996 -4.707 0.858 1 98.06 86 MET A O 1
ATOM 673 N N . ILE A 1 87 ? -4.879 -2.592 0.075 1 98.62 87 ILE A N 1
ATOM 674 C CA . ILE A 1 87 ? -4.43 -3.045 -1.236 1 98.62 87 ILE A CA 1
ATOM 675 C C . ILE A 1 87 ? -3.076 -3.742 -1.105 1 98.62 87 ILE A C 1
ATOM 677 O O . ILE A 1 87 ? -2.871 -4.82 -1.668 1 98.62 87 ILE A O 1
ATOM 681 N N . LEU A 1 88 ? -2.205 -3.123 -0.322 1 98.56 88 LEU A N 1
ATOM 682 C CA . LEU A 1 88 ? -0.882 -3.691 -0.081 1 98.56 88 LEU A CA 1
ATOM 683 C C . LEU A 1 88 ? -0.992 -5.07 0.559 1 98.56 88 LEU A C 1
ATOM 685 O O . LEU A 1 88 ? -0.393 -6.035 0.074 1 98.56 88 LEU A O 1
ATOM 689 N N . LEU A 1 89 ? -1.787 -5.164 1.577 1 97.44 89 LEU A N 1
ATOM 690 C CA . LEU A 1 89 ? -1.917 -6.434 2.285 1 97.44 89 LEU A CA 1
ATOM 691 C C . LEU A 1 89 ? -2.549 -7.496 1.391 1 97.44 89 LEU A C 1
ATOM 693 O O . LEU A 1 89 ? -2.148 -8.664 1.425 1 97.44 89 LEU A O 1
ATOM 697 N N . GLY A 1 90 ? -3.564 -7.074 0.649 1 97.62 90 GLY A N 1
ATOM 698 C CA . GLY A 1 90 ? -4.172 -8.008 -0.286 1 97.62 90 GLY A CA 1
ATOM 699 C C . GLY A 1 90 ? -3.189 -8.555 -1.308 1 97.62 90 GLY A C 1
ATOM 700 O O . GLY A 1 90 ? -3.189 -9.75 -1.599 1 97.62 90 GLY A O 1
ATOM 701 N N . PHE A 1 91 ? -2.357 -7.711 -1.806 1 98.38 91 PHE A N 1
ATOM 702 C CA . PHE A 1 91 ? -1.396 -8.133 -2.816 1 98.38 91 PHE A CA 1
ATOM 703 C C . PHE A 1 91 ? -0.325 -9.031 -2.203 1 98.38 91 PHE A C 1
ATOM 705 O O . PHE A 1 91 ? 0.101 -10.008 -2.818 1 98.38 91 PHE A O 1
ATOM 712 N N . VAL A 1 92 ? 0.133 -8.664 -1.057 1 97.69 92 VAL A N 1
ATOM 713 C CA . VAL A 1 92 ? 1.08 -9.516 -0.341 1 97.69 92 VAL A CA 1
ATOM 714 C C . VAL A 1 92 ? 0.471 -10.898 -0.12 1 97.69 92 VAL A C 1
ATOM 716 O O . VAL A 1 92 ? 1.151 -11.914 -0.281 1 97.69 92 VAL A O 1
ATOM 719 N N . ASP A 1 93 ? -0.762 -10.953 0.199 1 96.25 93 ASP A N 1
ATOM 720 C CA . ASP A 1 93 ? -1.464 -12.211 0.417 1 96.25 93 ASP A CA 1
ATOM 721 C C . ASP A 1 93 ? -1.538 -13.031 -0.871 1 96.25 93 ASP A C 1
ATOM 723 O O . ASP A 1 93 ? -1.313 -14.242 -0.856 1 96.25 93 ASP A O 1
ATOM 727 N N . ASP A 1 94 ? -1.855 -12.406 -1.949 1 97.06 94 ASP A N 1
ATOM 728 C CA . ASP A 1 94 ? -1.93 -13.094 -3.23 1 97.06 94 ASP A CA 1
ATOM 729 C C . ASP A 1 94 ? -0.58 -13.703 -3.607 1 97.06 94 ASP A C 1
ATOM 731 O O . ASP A 1 94 ? -0.521 -14.773 -4.215 1 97.06 94 ASP A O 1
ATOM 735 N N . VAL A 1 95 ? 0.46 -12.977 -3.229 1 97 95 VAL A N 1
ATOM 736 C CA . VAL A 1 95 ? 1.795 -13.391 -3.652 1 97 95 VAL A CA 1
ATOM 737 C C . VAL A 1 95 ? 2.344 -14.438 -2.688 1 97 95 VAL A C 1
ATOM 739 O O . VAL A 1 95 ? 2.91 -15.445 -3.115 1 97 95 VAL A O 1
ATOM 742 N N . LEU A 1 96 ? 2.127 -14.25 -1.36 1 95.81 96 LEU A N 1
ATOM 743 C CA . LEU A 1 96 ? 2.842 -15.055 -0.378 1 95.81 96 LEU A CA 1
ATOM 744 C C . LEU A 1 96 ? 1.894 -16.016 0.333 1 95.81 96 LEU A C 1
ATOM 746 O O . LEU A 1 96 ? 2.334 -16.906 1.064 1 95.81 96 LEU A O 1
ATOM 750 N N . ASP A 1 97 ? 0.625 -15.836 0.124 1 92.38 97 ASP A N 1
ATOM 751 C CA . ASP A 1 97 ? -0.358 -16.688 0.791 1 92.38 97 ASP A CA 1
ATOM 752 C C . ASP A 1 97 ? -0.137 -16.703 2.301 1 92.38 97 ASP A C 1
ATOM 754 O O . ASP A 1 97 ? 0.097 -17.75 2.889 1 92.38 97 ASP A O 1
ATOM 758 N N . ILE A 1 98 ? -0.378 -15.586 2.857 1 89.56 98 ILE A N 1
ATOM 759 C CA . ILE A 1 98 ? -0.087 -15.398 4.273 1 89.56 98 ILE A CA 1
ATOM 760 C C . ILE A 1 98 ? -1.124 -16.141 5.113 1 89.56 98 ILE A C 1
ATOM 762 O O . ILE A 1 98 ? -2.258 -16.344 4.676 1 89.56 98 ILE A O 1
ATOM 766 N N . PRO A 1 99 ? -0.737 -16.516 6.359 1 86.06 99 PRO A N 1
ATOM 767 C CA . PRO A 1 99 ? -1.66 -17.25 7.23 1 86.06 99 PRO A CA 1
ATOM 768 C C . PRO A 1 99 ? -2.877 -16.422 7.633 1 86.06 99 PRO A C 1
ATOM 770 O O . PRO A 1 99 ? -2.795 -15.188 7.695 1 86.06 99 PRO A O 1
ATOM 773 N N . TRP A 1 100 ? -3.857 -17.062 8.047 1 78.5 100 TRP A N 1
ATOM 774 C CA . TRP A 1 100 ? -5.16 -16.453 8.305 1 78.5 100 TRP A CA 1
ATOM 775 C C . TRP A 1 100 ? -5.094 -15.516 9.508 1 78.5 100 TRP A C 1
ATOM 777 O O . TRP A 1 100 ? -5.793 -14.5 9.547 1 78.5 100 TRP A O 1
ATOM 787 N N . ARG A 1 101 ? -4.281 -15.789 10.445 1 81.56 101 ARG A N 1
ATOM 788 C CA . ARG A 1 101 ? -4.195 -14.953 11.633 1 81.56 101 ARG A CA 1
ATOM 789 C C . ARG A 1 101 ? -3.686 -13.555 11.289 1 81.56 101 ARG A C 1
ATOM 791 O O . ARG A 1 101 ? -4.16 -12.562 11.844 1 81.56 101 ARG A O 1
ATOM 798 N N . VAL A 1 102 ? -2.766 -13.578 10.391 1 83.25 102 VAL A N 1
ATOM 799 C CA . VAL A 1 102 ? -2.197 -12.305 9.945 1 83.25 102 VAL A CA 1
ATOM 800 C C . VAL A 1 102 ? -3.25 -11.508 9.18 1 83.25 102 VAL A C 1
ATOM 802 O O . VAL A 1 102 ? -3.293 -10.281 9.266 1 83.25 102 VAL A O 1
ATOM 805 N N . LYS A 1 103 ? -4.227 -12.172 8.633 1 83 103 LYS A N 1
ATOM 806 C CA . LYS A 1 103 ? -5.273 -11.555 7.82 1 83 103 LYS A CA 1
ATOM 807 C C . LYS A 1 103 ? -6.332 -10.898 8.703 1 83 103 LYS A C 1
ATOM 809 O O . LYS A 1 103 ? -7.113 -10.07 8.227 1 83 103 LYS A O 1
ATOM 814 N N . LEU A 1 104 ? -6.336 -11.289 9.891 1 83.25 104 LEU A N 1
ATOM 815 C CA . LEU A 1 104 ? -7.258 -10.656 10.828 1 83.25 104 LEU A CA 1
ATOM 816 C C . LEU A 1 104 ? -6.594 -9.484 11.547 1 83.25 104 LEU A C 1
ATOM 818 O O . LEU A 1 104 ? -7.219 -8.438 11.734 1 83.25 104 LEU A O 1
ATOM 822 N N . VAL A 1 105 ? -5.387 -9.57 11.812 1 89.31 105 VAL A N 1
ATOM 823 C CA . VAL A 1 105 ? -4.688 -8.609 12.656 1 89.31 105 VAL A CA 1
ATOM 824 C C . VAL A 1 105 ? -4.324 -7.371 11.836 1 89.31 105 VAL A C 1
ATOM 826 O O . VAL A 1 105 ? -4.547 -6.238 12.281 1 89.31 105 VAL A O 1
ATOM 829 N N . LEU A 1 106 ? -3.871 -7.527 10.68 1 89.06 106 LEU A N 1
ATOM 830 C CA . LEU A 1 106 ? -3.299 -6.422 9.914 1 89.06 106 LEU A CA 1
ATOM 831 C C . LEU A 1 106 ? -4.383 -5.449 9.469 1 89.06 106 LEU A C 1
ATOM 833 O O . LEU A 1 106 ? -4.195 -4.23 9.523 1 89.06 106 LEU A O 1
ATOM 837 N N . PRO A 1 107 ? -5.605 -5.984 9.156 1 90.94 107 PRO A N 1
ATOM 838 C CA . PRO A 1 107 ? -6.676 -5.043 8.82 1 90.94 107 PRO A CA 1
ATOM 839 C C . PRO A 1 107 ? -7.098 -4.188 10.016 1 90.94 107 PRO A C 1
ATOM 841 O O . PRO A 1 107 ? -7.555 -3.055 9.836 1 90.94 107 PRO A O 1
ATOM 844 N N . SER A 1 108 ? -6.922 -4.703 11.172 1 94.19 108 SER A N 1
ATOM 845 C CA . SER A 1 108 ? -7.223 -3.92 12.359 1 94.19 108 SER A CA 1
ATOM 846 C C . SER A 1 108 ? -6.316 -2.699 12.461 1 94.19 108 SER A C 1
ATOM 848 O O . SER A 1 108 ? -6.762 -1.619 12.859 1 94.19 108 SER A O 1
ATOM 850 N N . PHE A 1 109 ? -5.066 -2.859 12.055 1 95.12 109 PHE A N 1
ATOM 851 C CA . PHE A 1 109 ? -4.137 -1.735 12.062 1 95.12 109 PHE A CA 1
ATOM 852 C C . PHE A 1 109 ? -4.449 -0.767 10.93 1 95.12 109 PHE A C 1
ATOM 854 O O . PHE A 1 109 ? -4.316 0.448 11.086 1 95.12 109 PHE A O 1
ATOM 861 N N . ALA A 1 110 ? -4.902 -1.334 9.844 1 94.75 110 ALA A N 1
ATOM 862 C CA . ALA A 1 110 ? -5.234 -0.51 8.688 1 94.75 110 ALA A CA 1
ATOM 863 C C . ALA A 1 110 ? -6.41 0.416 8.992 1 94.75 110 ALA A C 1
ATOM 865 O O . ALA A 1 110 ? -6.547 1.479 8.383 1 94.75 110 ALA A O 1
ATOM 866 N N . ALA A 1 111 ? -7.223 0.047 9.984 1 95.69 111 ALA A N 1
ATOM 867 C CA . ALA A 1 111 ? -8.438 0.793 10.297 1 95.69 111 ALA A CA 1
ATOM 868 C C . ALA A 1 111 ? -8.148 1.918 11.289 1 95.69 111 ALA A C 1
ATOM 870 O O . ALA A 1 111 ? -8.969 2.826 11.461 1 95.69 111 ALA A O 1
ATOM 871 N N . LEU A 1 112 ? -7.035 1.921 11.883 1 95.56 112 LEU A N 1
ATOM 872 C CA . LEU A 1 112 ? -6.773 2.834 12.992 1 95.56 112 LEU A CA 1
ATOM 873 C C . LEU A 1 112 ? -6.699 4.277 12.508 1 95.56 112 LEU A C 1
ATOM 875 O O . LEU A 1 112 ? -7.293 5.172 13.109 1 95.56 112 LEU A O 1
ATOM 879 N N . PRO A 1 113 ? -5.973 4.551 11.391 1 95.31 113 PRO A N 1
ATOM 880 C CA . PRO A 1 113 ? -5.984 5.93 10.898 1 95.31 113 PRO A CA 1
ATOM 881 C C . PRO A 1 113 ? -7.395 6.438 10.609 1 95.31 113 PRO A C 1
ATOM 883 O O . PRO A 1 113 ? -7.699 7.605 10.859 1 95.31 113 PRO A O 1
ATOM 886 N N . LEU A 1 114 ? -8.195 5.527 10.125 1 94.5 114 LEU A N 1
ATOM 887 C CA . LEU A 1 114 ? -9.586 5.848 9.82 1 94.5 114 LEU A CA 1
ATOM 888 C C . LEU A 1 114 ? -10.344 6.211 11.094 1 94.5 114 LEU A C 1
ATOM 890 O O . LEU A 1 114 ? -11.078 7.207 11.125 1 94.5 114 LEU A O 1
ATOM 894 N N . LEU A 1 115 ? -10.164 5.48 12.125 1 93.75 115 LEU A N 1
ATOM 895 C CA . LEU A 1 115 ? -10.859 5.691 13.391 1 93.75 115 LEU A CA 1
ATOM 896 C C . LEU A 1 115 ? -10.391 6.977 14.062 1 93.75 115 LEU A C 1
ATOM 898 O O . LEU A 1 115 ? -11.188 7.676 14.695 1 93.75 115 LEU A O 1
ATOM 902 N N . MET A 1 116 ? -9.164 7.309 13.875 1 91.88 116 MET A N 1
ATOM 903 C CA . MET A 1 116 ? -8.617 8.531 14.469 1 91.88 116 MET A CA 1
ATOM 904 C C . MET A 1 116 ? -9.125 9.766 13.727 1 91.88 116 MET A C 1
ATOM 906 O O . MET A 1 116 ? -9.305 10.82 14.328 1 91.88 116 MET A O 1
ATOM 910 N N . ALA A 1 117 ? -9.32 9.57 12.469 1 91.06 117 ALA A N 1
ATOM 911 C CA . ALA A 1 117 ? -9.758 10.703 11.648 1 91.06 117 ALA A CA 1
ATOM 912 C C . ALA A 1 117 ? -11.266 10.914 11.766 1 91.06 117 ALA A C 1
ATOM 914 O O . ALA A 1 117 ? -11.781 11.953 11.359 1 91.06 117 ALA A O 1
ATOM 915 N N . TYR A 1 118 ? -11.953 9.938 12.328 1 88.19 118 TYR A N 1
ATOM 916 C CA . TYR A 1 118 ? -13.406 10.008 12.43 1 88.19 118 TYR A CA 1
ATOM 917 C C . TYR A 1 118 ? -13.828 11.164 13.32 1 88.19 118 TYR A C 1
ATOM 919 O O . TYR A 1 118 ? -13.539 11.172 14.523 1 88.19 118 TYR A O 1
ATOM 927 N N . ALA A 1 119 ? -14.461 12.164 12.828 1 77 119 ALA A N 1
ATOM 928 C CA . ALA A 1 119 ? -14.898 13.359 13.555 1 77 119 ALA A CA 1
ATOM 929 C C . ALA A 1 119 ? -16.406 13.328 13.812 1 77 119 ALA A C 1
ATOM 931 O O . ALA A 1 119 ? -16.984 14.328 14.234 1 77 119 ALA A O 1
ATOM 932 N N . GLY A 1 120 ? -17.047 12.188 13.57 1 73.19 120 GLY A N 1
ATOM 933 C CA . GLY A 1 120 ? -18.484 12.109 13.773 1 73.19 120 GLY A CA 1
ATOM 934 C C . GLY A 1 120 ? -18.859 11.805 15.211 1 73.19 120 GLY A C 1
ATOM 935 O O . GLY A 1 120 ? -18 11.594 16.062 1 73.19 120 GLY A O 1
ATOM 936 N N . HIS A 1 121 ? -20.094 12.023 15.484 1 75.31 121 HIS A N 1
ATOM 937 C CA . HIS A 1 121 ? -20.625 11.711 16.797 1 75.31 121 HIS A CA 1
ATOM 938 C C . HIS A 1 121 ? -20.609 10.203 17.062 1 75.31 121 HIS A C 1
ATOM 940 O O . HIS A 1 121 ? -20.578 9.406 16.125 1 75.31 121 HIS A O 1
ATOM 946 N N . THR A 1 122 ? -20.391 9.867 18.234 1 78.56 122 THR A N 1
ATOM 947 C CA . THR A 1 122 ? -20.391 8.469 18.641 1 78.56 122 THR A CA 1
ATOM 948 C C . THR A 1 122 ? -21.719 8.109 19.297 1 78.56 122 THR A C 1
ATOM 950 O O . THR A 1 122 ? -21.781 7.199 20.125 1 78.56 122 THR A O 1
ATOM 953 N N . THR A 1 123 ? -22.688 8.93 18.891 1 73.56 123 THR A N 1
ATOM 954 C CA . THR A 1 123 ? -24.016 8.711 19.453 1 73.56 123 THR A CA 1
ATOM 955 C C . THR A 1 123 ? -24.891 7.934 18.484 1 73.56 123 THR A C 1
ATOM 957 O O . THR A 1 123 ? -24.719 8.047 17.266 1 73.56 123 THR A O 1
ATOM 960 N N . ILE A 1 124 ? -25.625 7.059 19 1 71.25 124 ILE A N 1
ATOM 961 C CA . ILE A 1 124 ? -26.578 6.309 18.172 1 71.25 124 ILE A CA 1
ATOM 962 C C . ILE A 1 124 ? -28 6.684 18.562 1 71.25 124 ILE A C 1
ATOM 964 O O . ILE A 1 124 ? -28.297 6.926 19.734 1 71.25 124 ILE A O 1
ATOM 968 N N . ILE A 1 125 ? -28.844 6.871 17.625 1 68.69 125 ILE A N 1
ATOM 969 C CA . ILE A 1 125 ? -30.25 7.094 17.875 1 68.69 125 ILE A CA 1
ATOM 970 C C . ILE A 1 125 ? -30.969 5.754 18.031 1 68.69 125 ILE A C 1
ATOM 972 O O . ILE A 1 125 ? -30.922 4.902 17.141 1 68.69 125 ILE A O 1
ATOM 976 N N . ILE A 1 126 ? -31.5 5.555 19.219 1 69.44 126 ILE A N 1
ATOM 977 C CA . ILE A 1 126 ? -32.219 4.324 19.516 1 69.44 126 ILE A CA 1
ATOM 978 C C . ILE A 1 126 ? -33.594 4.363 18.844 1 69.44 126 ILE A C 1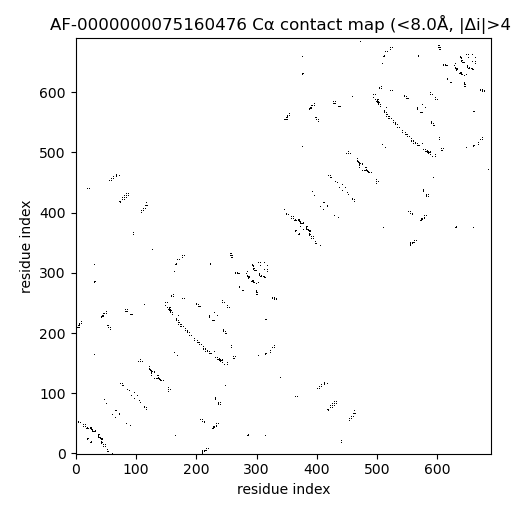
ATOM 980 O O . ILE A 1 126 ? -34.344 5.348 18.984 1 69.44 126 ILE A O 1
ATOM 984 N N . PRO A 1 127 ? -33.844 3.281 18.125 1 69.75 127 PRO A N 1
ATOM 985 C CA . PRO A 1 127 ? -35.188 3.24 17.531 1 69.75 127 PRO A CA 1
ATOM 986 C C . PRO A 1 127 ? -36.281 3.359 18.594 1 69.75 127 PRO A C 1
ATOM 988 O O . PRO A 1 127 ? -36.156 2.822 19.688 1 69.75 127 PRO A O 1
ATOM 991 N N . LYS A 1 128 ? -37.344 4.066 18.219 1 69.81 128 LYS A N 1
ATOM 992 C CA . LYS A 1 128 ? -38.438 4.418 19.125 1 69.81 128 LYS A CA 1
ATOM 993 C C . LYS A 1 128 ? -38.969 3.182 19.844 1 69.81 128 LYS A C 1
ATOM 995 O O . LYS A 1 128 ? -39.188 3.195 21.047 1 69.81 128 LYS A O 1
ATOM 1000 N N . PRO A 1 129 ? -39.125 2.037 19.062 1 69.25 129 PRO A N 1
ATOM 1001 C CA . PRO A 1 129 ? -39.656 0.878 19.781 1 69.25 129 PRO A CA 1
ATOM 1002 C C . PRO A 1 129 ? -38.719 0.368 20.875 1 69.25 129 PRO A C 1
ATOM 1004 O O . PRO A 1 129 ? -39.156 -0.284 21.828 1 69.25 129 PRO A O 1
ATOM 1007 N N . LEU A 1 130 ? -37.5 0.775 20.719 1 69.69 130 LEU A N 1
ATOM 1008 C CA . LEU A 1 130 ? -36.531 0.263 21.688 1 69.69 130 LEU A CA 1
ATOM 1009 C C . LEU A 1 130 ? -36.312 1.26 22.812 1 69.69 130 LEU A C 1
ATOM 1011 O O . LEU A 1 130 ? -35.688 0.923 23.844 1 69.69 130 LEU A O 1
ATOM 1015 N N . ILE A 1 131 ? -36.844 2.41 22.578 1 71.56 131 ILE A N 1
ATOM 1016 C CA . ILE A 1 131 ? -36.656 3.459 23.578 1 71.56 131 ILE A CA 1
ATOM 1017 C C . ILE A 1 131 ? -37.312 3.029 24.891 1 71.56 131 ILE A C 1
ATOM 1019 O O . ILE A 1 131 ? -36.781 3.324 25.969 1 71.56 131 ILE A O 1
ATOM 1023 N N . GLN A 1 132 ? -38.312 2.303 24.734 1 71.69 132 GLN A N 1
ATOM 1024 C CA . GLN A 1 132 ? -39 1.856 25.922 1 71.69 132 GLN A CA 1
ATOM 1025 C C . GLN A 1 132 ? -38.125 0.935 26.766 1 71.69 132 GLN A C 1
ATOM 1027 O O . GLN A 1 132 ? -38.219 0.925 28 1 71.69 132 GLN A O 1
ATOM 1032 N N . TYR A 1 133 ? -37.25 0.265 26.125 1 73.75 133 TYR A N 1
ATOM 1033 C CA . TYR A 1 133 ? -36.406 -0.687 26.828 1 73.75 133 TYR A CA 1
ATOM 1034 C C . TYR A 1 133 ? -35.125 -0.022 27.281 1 73.75 133 TYR A C 1
ATOM 1036 O O . TYR A 1 133 ? -34.562 -0.393 28.328 1 73.75 133 TYR A O 1
ATOM 1044 N N . THR A 1 134 ? -34.656 0.944 26.578 1 72.25 134 THR A N 1
ATOM 1045 C CA . THR A 1 134 ? -33.344 1.538 26.875 1 72.25 134 THR A CA 1
ATOM 1046 C C . THR A 1 134 ? -33.5 2.824 27.672 1 72.25 134 THR A C 1
ATOM 1048 O O . THR A 1 134 ? -32.594 3.232 28.406 1 72.25 134 THR A O 1
ATOM 1051 N N . GLY A 1 135 ? -34.656 3.531 27.531 1 68.5 135 GLY A N 1
ATOM 1052 C CA . GLY A 1 135 ? -35 4.75 28.25 1 68.5 135 GLY A CA 1
ATOM 1053 C C . GLY A 1 135 ? -34.312 5.984 27.672 1 68.5 135 GLY A C 1
ATOM 1054 O O . GLY A 1 135 ? -34.438 7.074 28.25 1 68.5 135 GLY A O 1
ATOM 1055 N N . VAL A 1 136 ? -33.5 5.812 26.75 1 74.25 136 VAL A N 1
ATOM 1056 C CA . VAL A 1 136 ? -32.781 6.961 26.188 1 74.25 136 VAL A CA 1
ATOM 1057 C C . VAL A 1 136 ? -32.938 6.965 24.672 1 74.25 136 VAL A C 1
ATOM 1059 O O . VAL A 1 136 ? -32.906 5.91 24.031 1 74.25 136 VAL A O 1
ATOM 1062 N N . ALA A 1 137 ? -33.125 8.18 24.141 1 72.94 137 ALA A N 1
ATOM 1063 C CA . ALA A 1 137 ? -33.281 8.32 22.688 1 72.94 137 ALA A CA 1
ATOM 1064 C C . ALA A 1 137 ? -31.938 8.406 21.984 1 72.94 137 ALA A C 1
ATOM 1066 O O . ALA A 1 137 ? -31.812 8 20.828 1 72.94 137 ALA A O 1
ATOM 1067 N N . ILE A 1 138 ? -31 8.945 22.797 1 76.31 138 ILE A N 1
ATOM 1068 C CA . ILE A 1 138 ? -29.656 9.102 22.234 1 76.31 138 ILE A CA 1
ATOM 1069 C C . ILE A 1 138 ? -28.625 8.484 23.188 1 76.31 138 ILE A C 1
ATOM 1071 O O . ILE A 1 138 ? -28.641 8.75 24.391 1 76.31 138 ILE A O 1
ATOM 1075 N N . LEU A 1 139 ? -27.953 7.516 22.75 1 75.31 139 LEU A N 1
ATOM 1076 C CA . LEU A 1 139 ? -26.938 6.836 23.547 1 75.31 139 LEU A CA 1
ATOM 1077 C C . LEU A 1 139 ? -25.547 7.129 23.016 1 75.31 139 LEU A C 1
ATOM 1079 O O . LEU A 1 139 ? -25.266 6.93 21.844 1 75.31 139 LEU A O 1
ATOM 1083 N N . ASP A 1 140 ? -24.688 7.77 23.891 1 82.12 140 ASP A N 1
ATOM 1084 C CA . ASP A 1 140 ? -23.297 7.996 23.547 1 82.12 140 ASP A CA 1
ATOM 1085 C C . ASP A 1 140 ? -22.453 6.766 23.859 1 82.12 140 ASP A C 1
ATOM 1087 O O . ASP A 1 140 ? -22.203 6.453 25.016 1 82.12 140 ASP A O 1
ATOM 1091 N N . LEU A 1 141 ? -22.016 6.129 22.859 1 83.88 141 LEU A N 1
ATOM 1092 C CA . LEU A 1 141 ? -21.281 4.875 23.031 1 83.88 141 LEU A CA 1
ATOM 1093 C C . LEU A 1 141 ? -19.781 5.137 23.172 1 83.88 141 LEU A C 1
ATOM 1095 O O . LEU A 1 141 ? -19.047 4.27 23.656 1 83.88 141 LEU A O 1
ATOM 1099 N N . GLY A 1 142 ? -19.344 6.34 22.812 1 85.12 142 GLY A N 1
ATOM 1100 C CA . GLY A 1 142 ? -17.938 6.688 22.953 1 85.12 142 GLY A CA 1
ATOM 1101 C C . GLY A 1 142 ? -17.016 5.691 22.297 1 85.12 142 GLY A C 1
ATOM 1102 O O . GLY A 1 142 ? -17.141 5.414 21.094 1 85.12 142 GLY A O 1
ATOM 1103 N N . TRP A 1 143 ? -16.172 5.008 23.141 1 85 143 TRP A N 1
ATOM 1104 C CA . TRP A 1 143 ? -15.133 4.125 22.609 1 85 143 TRP A CA 1
ATOM 1105 C C . TRP A 1 143 ? -15.742 2.836 22.078 1 85 143 TRP A C 1
ATOM 1107 O O . TRP A 1 143 ? -15.188 2.217 21.156 1 85 143 TRP A O 1
ATOM 1117 N N . ILE A 1 144 ? -16.812 2.439 22.469 1 90.56 144 ILE A N 1
ATOM 1118 C CA . ILE A 1 144 ? -17.484 1.23 22 1 90.56 144 ILE A CA 1
ATOM 1119 C C . ILE A 1 144 ? -17.906 1.405 20.531 1 90.56 144 ILE A C 1
ATOM 1121 O O . ILE A 1 144 ? -17.859 0.455 19.75 1 90.56 144 ILE A O 1
ATOM 1125 N N . TYR A 1 145 ? -18.328 2.615 20.234 1 90.5 145 TYR A N 1
ATOM 1126 C CA . TYR A 1 145 ? -18.703 2.893 18.859 1 90.5 145 TYR A CA 1
ATOM 1127 C C . TYR A 1 145 ? -17.5 2.801 17.922 1 90.5 145 TYR A C 1
ATOM 1129 O O . TYR A 1 145 ? -17.609 2.295 16.812 1 90.5 145 TYR A O 1
ATOM 1137 N N . LYS A 1 146 ? -16.406 3.281 18.438 1 90.69 146 LYS A N 1
ATOM 1138 C CA . LYS A 1 146 ? -15.188 3.184 17.656 1 90.69 146 LYS A CA 1
ATOM 1139 C C . LYS A 1 146 ? -14.758 1.729 17.484 1 90.69 146 LYS A C 1
ATOM 1141 O O . LYS A 1 146 ? -14.273 1.343 16.422 1 90.69 146 LYS A O 1
ATOM 1146 N N . LEU A 1 147 ? -14.938 0.979 18.5 1 93 147 LEU A N 1
ATOM 1147 C CA . LEU A 1 147 ? -14.664 -0.451 18.406 1 93 147 LEU A CA 1
ATOM 1148 C C . LEU A 1 147 ? -15.555 -1.109 17.359 1 93 147 LEU A C 1
ATOM 1150 O O . LEU A 1 147 ? -15.086 -1.916 16.562 1 93 147 LEU A O 1
ATOM 1154 N N . TYR A 1 148 ? -16.812 -0.79 17.391 1 93.62 148 TYR A N 1
ATOM 1155 C CA . TYR A 1 148 ? -17.766 -1.295 16.406 1 93.62 148 TYR A CA 1
ATOM 1156 C C . TYR A 1 148 ? -17.312 -0.939 14.992 1 93.62 148 TYR A C 1
ATOM 1158 O O . TYR A 1 148 ? -17.312 -1.792 14.102 1 93.62 148 TYR A O 1
ATOM 1166 N N . MET A 1 149 ? -16.906 0.328 14.797 1 94.25 149 MET A N 1
ATOM 1167 C CA . MET A 1 149 ? -16.469 0.764 13.477 1 94.25 149 MET A CA 1
ATOM 1168 C C . MET A 1 149 ? -15.227 0.006 13.031 1 94.25 149 MET A C 1
ATOM 1170 O O . MET A 1 149 ? -15.094 -0.357 11.867 1 94.25 149 MET A O 1
ATOM 1174 N N . GLY A 1 150 ? -14.32 -0.199 13.969 1 95 150 GLY A N 1
ATOM 1175 C CA . GLY A 1 150 ? -13.141 -1.004 13.672 1 95 150 GLY A CA 1
ATOM 1176 C C . GLY A 1 150 ? -13.484 -2.422 13.258 1 95 150 GLY A C 1
ATOM 1177 O O . GLY A 1 150 ? -12.922 -2.936 12.281 1 95 150 GLY A O 1
ATOM 1178 N N . MET A 1 151 ? -14.391 -3.01 13.945 1 95.44 151 MET A N 1
ATOM 1179 C CA . MET A 1 151 ? -14.828 -4.367 13.617 1 95.44 151 MET A CA 1
ATOM 1180 C C . MET A 1 151 ? -15.523 -4.402 12.258 1 95.44 151 MET A C 1
ATOM 1182 O O . MET A 1 151 ? -15.375 -5.367 11.508 1 95.44 151 MET A O 1
ATOM 1186 N N . LEU A 1 152 ? -16.281 -3.363 12.047 1 95.75 152 LEU A N 1
ATOM 1187 C CA . LEU A 1 152 ? -16.953 -3.258 10.758 1 95.75 152 LEU A CA 1
ATOM 1188 C C . LEU A 1 152 ? -15.93 -3.217 9.625 1 95.75 152 LEU A C 1
ATOM 1190 O O . LEU A 1 152 ? -16.109 -3.869 8.594 1 95.75 152 LEU A O 1
ATOM 1194 N N . ALA A 1 153 ? -14.891 -2.447 9.82 1 95.88 153 ALA A N 1
ATOM 1195 C CA . ALA A 1 153 ? -13.844 -2.354 8.812 1 95.88 153 ALA A CA 1
ATOM 1196 C C . ALA A 1 153 ? -13.203 -3.717 8.555 1 95.88 153 ALA A C 1
ATOM 1198 O O . ALA A 1 153 ? -13.008 -4.113 7.402 1 95.88 153 ALA A O 1
ATOM 1199 N N . VAL A 1 154 ? -12.93 -4.414 9.578 1 94.44 154 VAL A N 1
ATOM 1200 C CA . VAL A 1 154 ? -12.328 -5.738 9.461 1 94.44 154 VAL A CA 1
ATOM 1201 C C . VAL A 1 154 ? -13.312 -6.695 8.789 1 94.44 154 VAL A C 1
ATOM 1203 O O . VAL A 1 154 ? -12.922 -7.473 7.906 1 94.44 154 VAL A O 1
ATOM 1206 N N . PHE A 1 155 ? -14.531 -6.641 9.195 1 94.88 155 PHE A N 1
ATOM 1207 C CA . PHE A 1 155 ? -15.562 -7.492 8.625 1 94.88 155 PHE A CA 1
ATOM 1208 C C . PHE A 1 155 ? -15.688 -7.262 7.121 1 94.88 155 PHE A C 1
ATOM 1210 O O . PHE A 1 155 ? -15.719 -8.219 6.344 1 94.88 155 PHE A O 1
ATOM 1217 N N . CYS A 1 156 ? -15.773 -6.016 6.723 1 96.06 156 CYS A N 1
ATOM 1218 C CA . CYS A 1 156 ? -15.992 -5.691 5.32 1 96.06 156 CYS A CA 1
ATOM 1219 C C . CYS A 1 156 ? -14.844 -6.195 4.457 1 96.06 156 CYS A C 1
ATOM 1221 O O . CYS A 1 156 ? -15.055 -6.664 3.338 1 96.06 156 CYS A O 1
ATOM 1223 N N . THR A 1 157 ? -13.641 -6.098 4.953 1 93.62 157 THR A N 1
ATOM 1224 C CA . THR A 1 157 ? -12.477 -6.516 4.18 1 93.62 157 THR A CA 1
ATOM 1225 C C . THR A 1 157 ? -12.492 -8.023 3.939 1 93.62 157 THR A C 1
ATOM 1227 O O . THR A 1 157 ? -11.906 -8.508 2.973 1 93.62 157 THR A O 1
ATOM 1230 N N . ASN A 1 158 ? -13.195 -8.734 4.762 1 91.81 158 ASN A N 1
ATOM 1231 C CA . ASN A 1 158 ? -13.273 -10.188 4.625 1 91.81 158 ASN A CA 1
ATOM 1232 C C . ASN A 1 158 ? -14.594 -10.625 4 1 91.81 158 ASN A C 1
ATOM 1234 O O . ASN A 1 158 ? -14.727 -11.758 3.539 1 91.81 158 ASN A O 1
ATOM 1238 N N . ALA A 1 159 ? -15.516 -9.758 4.051 1 94.81 159 ALA A N 1
ATOM 1239 C CA . ALA A 1 159 ? -16.875 -10.094 3.656 1 94.81 159 ALA A CA 1
ATOM 1240 C C . ALA A 1 159 ? -16.953 -10.422 2.168 1 94.81 159 ALA A C 1
ATOM 1242 O O . ALA A 1 159 ? -17.578 -11.414 1.775 1 94.81 159 ALA A O 1
ATOM 1243 N N . ILE A 1 160 ? -16.297 -9.609 1.365 1 95.31 160 ILE A N 1
ATOM 1244 C CA . ILE A 1 160 ? -16.328 -9.812 -0.078 1 95.31 160 ILE A CA 1
ATOM 1245 C C . ILE A 1 160 ? -15.586 -11.102 -0.437 1 95.31 160 ILE A C 1
ATOM 1247 O O . ILE A 1 160 ? -15.977 -11.82 -1.358 1 95.31 160 ILE A O 1
ATOM 1251 N N . ASN A 1 161 ? -14.586 -11.422 0.33 1 91.44 161 ASN A N 1
ATOM 1252 C CA . ASN A 1 161 ? -13.727 -12.578 0.084 1 91.44 161 ASN A CA 1
ATOM 1253 C C . ASN A 1 161 ? -14.422 -13.883 0.459 1 91.44 161 ASN A C 1
ATOM 1255 O O . ASN A 1 161 ? -14.195 -14.914 -0.175 1 91.44 161 ASN A O 1
ATOM 1259 N N . ILE A 1 162 ? -15.219 -13.852 1.449 1 90.25 162 ILE A N 1
ATOM 1260 C CA . ILE A 1 162 ? -15.812 -15.094 1.94 1 90.25 162 ILE A CA 1
ATOM 1261 C C . ILE A 1 162 ? -17.047 -15.445 1.109 1 90.25 162 ILE A C 1
ATOM 1263 O O . ILE A 1 162 ? -17.375 -16.625 0.954 1 90.25 162 ILE A O 1
ATOM 1267 N N . HIS A 1 163 ? -17.75 -14.453 0.694 1 94.44 163 HIS A N 1
ATOM 1268 C CA . HIS A 1 163 ? -18.859 -14.68 -0.225 1 94.44 163 HIS A CA 1
ATOM 1269 C C . HIS A 1 163 ? -18.375 -14.703 -1.673 1 94.44 163 HIS A C 1
ATOM 1271 O O . HIS A 1 163 ? -18.625 -13.758 -2.43 1 94.44 163 HIS A O 1
ATOM 1277 N N . ALA A 1 164 ? -17.719 -15.812 -2.02 1 93.12 164 ALA A N 1
ATOM 1278 C CA . ALA A 1 164 ? -17 -15.969 -3.279 1 93.12 164 ALA A CA 1
ATOM 1279 C C . ALA A 1 164 ? -17.125 -17.391 -3.809 1 93.12 164 ALA A C 1
ATOM 1281 O O . ALA A 1 164 ? -17.906 -18.188 -3.297 1 93.12 164 ALA A O 1
ATOM 1282 N N . GLY A 1 165 ? -16.438 -17.625 -4.945 1 91.38 165 GLY A N 1
ATOM 1283 C CA . GLY A 1 165 ? -16.359 -19 -5.418 1 91.38 165 GLY A CA 1
ATOM 1284 C C . GLY A 1 165 ? -16.891 -19.172 -6.828 1 91.38 165 GLY A C 1
ATOM 1285 O O . GLY A 1 165 ? -16.688 -20.234 -7.445 1 91.38 165 GLY A O 1
ATOM 1286 N N . ILE A 1 166 ? -17.578 -18.203 -7.246 1 94.94 166 ILE A N 1
ATOM 1287 C CA . ILE A 1 166 ? -18.062 -18.297 -8.617 1 94.94 166 ILE A CA 1
ATOM 1288 C C . ILE A 1 166 ? -17.688 -17.016 -9.375 1 94.94 166 ILE A C 1
ATOM 1290 O O . ILE A 1 166 ? -17.562 -15.945 -8.781 1 94.94 166 ILE A O 1
ATOM 1294 N N . ASN A 1 167 ? -17.578 -17.141 -10.695 1 97.25 167 ASN A N 1
ATOM 1295 C CA . ASN A 1 167 ? -17.141 -16.047 -11.539 1 97.25 167 ASN A CA 1
ATOM 1296 C C . ASN A 1 167 ? -18.109 -14.867 -11.484 1 97.25 167 ASN A C 1
ATOM 1298 O O . ASN A 1 167 ? -19.312 -15.047 -11.664 1 97.25 167 ASN A O 1
ATOM 1302 N N . GLY A 1 168 ? -17.594 -13.711 -11.133 1 98.12 168 GLY A N 1
ATOM 1303 C CA . GLY A 1 168 ? -18.375 -12.492 -11.203 1 98.12 168 GLY A CA 1
ATOM 1304 C C . GLY A 1 168 ? -19 -12.094 -9.875 1 98.12 168 GLY A C 1
ATOM 1305 O O . GLY A 1 168 ? -19.438 -10.961 -9.711 1 98.12 168 GLY A O 1
ATOM 1306 N N . LEU A 1 169 ? -19.016 -12.977 -8.93 1 98.25 169 LEU A N 1
ATOM 1307 C CA . LEU A 1 169 ? -19.75 -12.727 -7.699 1 98.25 169 LEU A CA 1
ATOM 1308 C C . LEU A 1 169 ? -19.062 -11.688 -6.84 1 98.25 169 LEU A C 1
ATOM 1310 O O . LEU A 1 169 ? -19.688 -10.75 -6.352 1 98.25 169 LEU A O 1
ATOM 1314 N N . GLU A 1 170 ? -17.75 -11.82 -6.648 1 98.25 170 GLU A N 1
ATOM 1315 C CA . GLU A 1 170 ? -17.016 -10.898 -5.789 1 98.25 170 GLU A CA 1
ATOM 1316 C C . GLU A 1 170 ? -17.109 -9.461 -6.301 1 98.25 170 GLU A C 1
ATOM 1318 O O . GLU A 1 170 ? -17.469 -8.555 -5.547 1 98.25 170 GLU A O 1
ATOM 1323 N N . VAL A 1 171 ? -16.891 -9.289 -7.555 1 98.75 171 VAL A N 1
ATOM 1324 C CA . VAL A 1 171 ? -16.969 -7.953 -8.125 1 98.75 171 VAL A CA 1
ATOM 1325 C C . VAL A 1 171 ? -18.422 -7.504 -8.219 1 98.75 171 VAL A C 1
ATOM 1327 O O . VAL A 1 171 ? -18.734 -6.336 -7.984 1 98.75 171 VAL A O 1
ATOM 1330 N N . GLY A 1 172 ? -19.281 -8.445 -8.555 1 98.69 172 GLY A N 1
ATOM 1331 C CA . GLY A 1 172 ? -20.688 -8.133 -8.688 1 98.69 172 GLY A CA 1
ATOM 1332 C C . GLY A 1 172 ? -21.312 -7.609 -7.406 1 98.69 172 GLY A C 1
ATOM 1333 O O . GLY A 1 172 ? -22.062 -6.633 -7.426 1 98.69 172 GLY A O 1
ATOM 1334 N N . GLN A 1 173 ? -21.078 -8.289 -6.309 1 98.31 173 GLN A N 1
ATOM 1335 C CA . GLN A 1 173 ? -21.625 -7.801 -5.047 1 98.31 173 GLN A CA 1
ATOM 1336 C C . GLN A 1 173 ? -21.141 -6.391 -4.738 1 98.31 173 GLN A C 1
ATOM 1338 O O . GLN A 1 173 ? -21.891 -5.555 -4.242 1 98.31 173 GLN A O 1
ATOM 1343 N N . THR A 1 174 ? -19.828 -6.105 -5.039 1 98.75 174 THR A N 1
ATOM 1344 C CA . THR A 1 174 ? -19.266 -4.777 -4.816 1 98.75 174 THR A CA 1
ATOM 1345 C C . THR A 1 174 ? -19.984 -3.736 -5.668 1 98.75 174 THR A C 1
ATOM 1347 O O . THR A 1 174 ? -20.297 -2.643 -5.191 1 98.75 174 THR A O 1
ATOM 1350 N N . VAL A 1 175 ? -20.25 -4.066 -6.898 1 98.81 175 VAL A N 1
ATOM 1351 C CA . VAL A 1 175 ? -20.938 -3.156 -7.812 1 98.81 175 VAL A CA 1
ATOM 1352 C C . VAL A 1 175 ? -22.328 -2.842 -7.277 1 98.81 175 VAL A C 1
ATOM 1354 O O . VAL A 1 175 ? -22.719 -1.678 -7.211 1 98.81 175 VAL A O 1
ATOM 1357 N N . VAL A 1 176 ? -23.016 -3.846 -6.828 1 98.88 176 VAL A N 1
ATOM 1358 C CA . VAL A 1 176 ? -24.375 -3.664 -6.336 1 98.88 176 VAL A CA 1
ATOM 1359 C C . VAL A 1 176 ? -24.359 -2.828 -5.059 1 98.88 176 VAL A C 1
ATOM 1361 O O . VAL A 1 176 ? -25.109 -1.855 -4.934 1 98.88 176 VAL A O 1
ATOM 1364 N N . ILE A 1 177 ? -23.531 -3.156 -4.141 1 98.81 177 ILE A N 1
ATOM 1365 C CA . ILE A 1 177 ? -23.469 -2.463 -2.859 1 98.81 177 ILE A CA 1
ATOM 1366 C C . ILE A 1 177 ? -23.016 -1.021 -3.076 1 98.81 177 ILE A C 1
ATOM 1368 O O . ILE A 1 177 ? -23.578 -0.092 -2.488 1 98.81 177 ILE A O 1
ATOM 1372 N N . SER A 1 178 ? -22 -0.839 -3.902 1 98.81 178 SER A N 1
ATOM 1373 C CA . SER A 1 178 ? -21.5 0.513 -4.156 1 98.81 178 SER A CA 1
ATOM 1374 C C . SER A 1 178 ? -22.578 1.368 -4.832 1 98.81 178 SER A C 1
ATOM 1376 O O . SER A 1 178 ? -22.672 2.57 -4.574 1 98.81 178 SER A O 1
ATOM 1378 N N . ALA A 1 179 ? -23.344 0.761 -5.703 1 98.81 179 ALA A N 1
ATOM 1379 C CA . ALA A 1 179 ? -24.469 1.479 -6.297 1 98.81 179 ALA A CA 1
ATOM 1380 C C . ALA A 1 179 ? -25.5 1.873 -5.238 1 98.81 179 ALA A C 1
ATOM 1382 O O . ALA A 1 179 ? -26.016 2.992 -5.25 1 98.81 179 ALA A O 1
ATOM 1383 N N . ALA A 1 180 ? -25.797 0.976 -4.371 1 98.81 180 ALA A N 1
ATOM 1384 C CA . ALA A 1 180 ? -26.734 1.268 -3.279 1 98.81 180 ALA A CA 1
ATOM 1385 C C . ALA A 1 180 ? -26.203 2.398 -2.398 1 98.81 180 ALA A C 1
ATOM 1387 O O . ALA A 1 180 ? -26.953 3.281 -1.991 1 98.81 180 ALA A O 1
ATOM 1388 N N . ILE A 1 181 ? -24.922 2.365 -2.111 1 98.69 181 ILE A N 1
ATOM 1389 C CA . ILE A 1 181 ? -24.281 3.412 -1.32 1 98.69 181 ILE A CA 1
ATOM 1390 C C . ILE A 1 181 ? -24.422 4.754 -2.031 1 98.69 181 ILE A C 1
ATOM 1392 O O . ILE A 1 181 ? -24.75 5.766 -1.406 1 98.69 181 ILE A O 1
ATOM 1396 N N . LEU A 1 182 ? -24.141 4.723 -3.324 1 98.5 182 LEU A N 1
ATOM 1397 C CA . LEU A 1 182 ? -24.25 5.945 -4.113 1 98.5 182 LEU A CA 1
ATOM 1398 C C . LEU A 1 182 ? -25.672 6.5 -4.047 1 98.5 182 LEU A C 1
ATOM 1400 O O . LEU A 1 182 ? -25.859 7.695 -3.801 1 98.5 182 LEU A O 1
ATOM 1404 N N . ILE A 1 183 ? -26.656 5.656 -4.23 1 98.38 183 ILE A N 1
ATOM 1405 C CA . ILE A 1 183 ? -28.062 6.055 -4.18 1 98.38 183 ILE A CA 1
ATOM 1406 C C . ILE A 1 183 ? -28.391 6.594 -2.789 1 98.38 183 ILE A C 1
ATOM 1408 O O . ILE A 1 183 ? -29.031 7.645 -2.658 1 98.38 183 ILE A O 1
ATOM 1412 N N . HIS A 1 184 ? -27.969 5.898 -1.771 1 97.75 184 HIS A N 1
ATOM 1413 C CA . HIS A 1 184 ? -28.188 6.324 -0.396 1 97.75 184 HIS A CA 1
ATOM 1414 C C . HIS A 1 184 ? -27.641 7.727 -0.157 1 97.75 184 HIS A C 1
ATOM 1416 O O . HIS A 1 184 ? -28.312 8.562 0.447 1 97.75 184 HIS A O 1
ATOM 1422 N N . ASN A 1 185 ? -26.453 7.973 -0.603 1 97.94 185 ASN A N 1
ATOM 1423 C CA . ASN A 1 185 ? -25.812 9.273 -0.405 1 97.94 185 ASN A CA 1
ATOM 1424 C C . ASN A 1 185 ? -26.562 10.383 -1.125 1 97.94 185 ASN A C 1
ATOM 1426 O O . ASN A 1 185 ? -26.766 11.461 -0.567 1 97.94 185 ASN A O 1
ATOM 1430 N N . VAL A 1 186 ? -26.969 10.109 -2.359 1 97.44 186 VAL A N 1
ATOM 1431 C CA . VAL A 1 186 ? -27.719 11.102 -3.125 1 97.44 186 VAL A CA 1
ATOM 1432 C C . VAL A 1 186 ? -29.047 11.414 -2.422 1 97.44 186 VAL A C 1
ATOM 1434 O O . VAL A 1 186 ? -29.422 12.578 -2.289 1 97.44 186 VAL A O 1
ATOM 1437 N N . MET A 1 187 ? -29.719 10.406 -1.916 1 96.06 187 MET A N 1
ATOM 1438 C CA . MET A 1 187 ? -30.984 10.578 -1.205 1 96.06 187 MET A CA 1
ATOM 1439 C C . MET A 1 187 ? -30.781 11.406 0.064 1 96.06 187 MET A C 1
ATOM 1441 O O . MET A 1 187 ? -31.578 12.297 0.362 1 96.06 187 MET A O 1
ATOM 1445 N N . GLN A 1 188 ? -29.75 11.125 0.789 1 94.81 188 GLN A N 1
ATOM 1446 C CA . GLN A 1 188 ? -29.5 11.805 2.053 1 94.81 188 GLN A CA 1
ATOM 1447 C C . GLN A 1 188 ? -29.125 13.266 1.824 1 94.81 188 GLN A C 1
ATOM 1449 O O . GLN A 1 188 ? -29.516 14.148 2.6 1 94.81 188 GLN A O 1
ATOM 1454 N N . ILE A 1 189 ? -28.328 13.508 0.825 1 95.94 189 ILE A N 1
ATOM 1455 C CA . ILE A 1 189 ? -27.969 14.875 0.489 1 95.94 189 ILE A CA 1
ATOM 1456 C C . ILE A 1 189 ? -29.234 15.672 0.141 1 95.94 189 ILE A C 1
ATOM 1458 O O . ILE A 1 189 ? -29.375 16.812 0.556 1 95.94 189 ILE A O 1
ATOM 1462 N N . GLY A 1 190 ? -30.156 15.102 -0.598 1 94.69 190 GLY A N 1
ATOM 1463 C CA . GLY A 1 190 ? -31.391 15.758 -0.993 1 94.69 190 GLY A CA 1
ATOM 1464 C C . GLY A 1 190 ? -32.344 15.977 0.167 1 94.69 190 GLY A C 1
ATOM 1465 O O . GLY A 1 190 ? -33.125 16.938 0.166 1 94.69 190 GLY A O 1
ATOM 1466 N N . ALA A 1 191 ? -32.312 15.188 1.153 1 91.44 191 ALA A N 1
ATOM 1467 C CA . ALA A 1 191 ? -33.281 15.188 2.242 1 91.44 191 ALA A CA 1
ATOM 1468 C C . ALA A 1 191 ? -32.844 16.109 3.375 1 91.44 191 ALA A C 1
ATOM 1470 O O . ALA A 1 191 ? -33.625 16.453 4.258 1 91.44 191 ALA A O 1
ATOM 1471 N N . SER A 1 192 ? -31.609 16.484 3.396 1 90.44 192 SER A N 1
ATOM 1472 C CA . SER A 1 192 ? -31.094 17.234 4.539 1 90.44 192 SER A CA 1
ATOM 1473 C C . SER A 1 192 ? -30.781 18.672 4.156 1 90.44 192 SER A C 1
ATOM 1475 O O . SER A 1 192 ? -30.453 18.953 3.002 1 90.44 192 SER A O 1
ATOM 1477 N N . SER A 1 193 ? -30.891 19.562 5.188 1 92.75 193 SER A N 1
ATOM 1478 C CA . SER A 1 193 ? -30.5 20.953 5.012 1 92.75 193 SER A CA 1
ATOM 1479 C C . SER A 1 193 ? -29.219 21.266 5.777 1 92.75 193 SER A C 1
ATOM 1481 O O . SER A 1 193 ? -28.656 22.359 5.621 1 92.75 193 SER A O 1
ATOM 1483 N N . ASP A 1 194 ? -28.719 20.312 6.484 1 92.44 194 ASP A N 1
ATOM 1484 C CA . ASP A 1 194 ? -27.484 20.484 7.258 1 92.44 194 ASP A CA 1
ATOM 1485 C C . ASP A 1 194 ? -26.25 20.391 6.367 1 92.44 194 ASP A C 1
ATOM 1487 O O . ASP A 1 194 ? -25.969 19.328 5.805 1 92.44 194 ASP A O 1
ATOM 1491 N N . PRO A 1 195 ? -25.531 21.469 6.312 1 91.75 195 PRO A N 1
ATOM 1492 C CA . PRO A 1 195 ? -24.375 21.484 5.402 1 91.75 195 PRO A CA 1
ATOM 1493 C C . PRO A 1 195 ? -23.328 20.453 5.758 1 91.75 195 PRO A C 1
ATOM 1495 O O . PRO A 1 195 ? -22.719 19.844 4.863 1 91.75 195 PRO A O 1
ATOM 1498 N N . GLU A 1 196 ? -23.078 20.25 7 1 88.25 196 GLU A N 1
ATOM 1499 C CA . GLU A 1 196 ? -22.078 19.281 7.422 1 88.25 196 GLU A CA 1
ATOM 1500 C C . GLU A 1 196 ? -22.484 17.859 7.051 1 88.25 196 GLU A C 1
ATOM 1502 O O . GLU A 1 196 ? -21.656 17.062 6.613 1 88.25 196 GLU A O 1
ATOM 1507 N N . TYR A 1 197 ? -23.75 17.609 7.293 1 90.19 197 TYR A N 1
ATOM 1508 C CA . TYR A 1 197 ? -24.297 16.312 6.93 1 90.19 197 TYR A CA 1
ATOM 1509 C C . TYR A 1 197 ? -24.234 16.094 5.422 1 90.19 197 TYR A C 1
ATOM 1511 O O . TYR A 1 197 ? -23.828 15.023 4.965 1 90.19 197 TYR A O 1
ATOM 1519 N N . LYS A 1 198 ? -24.531 17.094 4.656 1 94.44 198 LYS A N 1
ATOM 1520 C CA . LYS A 1 198 ? -24.469 17.016 3.199 1 94.44 198 LYS A CA 1
ATOM 1521 C C . LYS A 1 198 ? -23.031 16.781 2.725 1 94.44 198 LYS A C 1
ATOM 1523 O O . LYS A 1 198 ? -22.797 15.992 1.81 1 94.44 198 LYS A O 1
ATOM 1528 N N . GLN A 1 199 ? -22.125 17.406 3.412 1 92.69 199 GLN A N 1
ATOM 1529 C CA . GLN A 1 199 ? -20.734 17.312 3.02 1 92.69 199 GLN A CA 1
ATOM 1530 C C . GLN A 1 199 ? -20.188 15.906 3.307 1 92.69 199 GLN A C 1
ATOM 1532 O O . GLN A 1 199 ? -19.359 15.391 2.551 1 92.69 199 GLN A O 1
ATOM 1537 N N . ALA A 1 200 ? -20.578 15.336 4.383 1 92.94 200 ALA A N 1
ATOM 1538 C CA . ALA A 1 200 ? -20.156 13.984 4.711 1 92.94 200 ALA A CA 1
ATOM 1539 C C . ALA A 1 200 ? -20.609 12.992 3.641 1 92.94 200 ALA A C 1
ATOM 1541 O O . ALA A 1 200 ? -19.844 12.117 3.234 1 92.94 200 ALA A O 1
ATOM 1542 N N . HIS A 1 201 ? -21.812 13.164 3.225 1 96 201 HIS A N 1
ATOM 1543 C CA . HIS A 1 201 ? -22.328 12.289 2.18 1 96 201 HIS A CA 1
ATOM 1544 C C . HIS A 1 201 ? -21.672 12.594 0.833 1 96 201 HIS A C 1
ATOM 1546 O O . HIS A 1 201 ? -21.453 11.688 0.031 1 96 201 HIS A O 1
ATOM 1552 N N . ALA A 1 202 ? -21.422 13.844 0.553 1 95.94 202 ALA A N 1
ATOM 1553 C CA . ALA A 1 202 ? -20.672 14.188 -0.653 1 95.94 202 ALA A CA 1
ATOM 1554 C C . ALA A 1 202 ? -19.297 13.531 -0.651 1 95.94 202 ALA A C 1
ATOM 1556 O O . ALA A 1 202 ? -18.844 12.992 -1.67 1 95.94 202 ALA A O 1
ATOM 1557 N N . PHE A 1 203 ? -18.703 13.562 0.492 1 94.75 203 PHE A N 1
ATOM 1558 C CA . PHE A 1 203 ? -17.422 12.914 0.674 1 94.75 203 PHE A CA 1
ATOM 1559 C C . PHE A 1 203 ? -17.5 11.438 0.323 1 94.75 203 PHE A C 1
ATOM 1561 O O . PHE A 1 203 ? -16.641 10.906 -0.383 1 94.75 203 PHE A O 1
ATOM 1568 N N . SER A 1 204 ? -18.484 10.805 0.82 1 97 204 SER A N 1
ATOM 1569 C CA . SER A 1 204 ? -18.719 9.398 0.531 1 97 204 SER A CA 1
ATOM 1570 C C . SER A 1 204 ? -18.859 9.156 -0.968 1 97 204 SER A C 1
ATOM 1572 O O . SER A 1 204 ? -18.328 8.188 -1.503 1 97 204 SER A O 1
ATOM 1574 N N . ILE A 1 205 ? -19.516 10.039 -1.659 1 97.81 205 ILE A N 1
ATOM 1575 C CA . ILE A 1 205 ? -19.719 9.914 -3.098 1 97.81 205 ILE A CA 1
ATOM 1576 C C . ILE A 1 205 ? -18.391 10.008 -3.826 1 97.81 205 ILE A C 1
ATOM 1578 O O . ILE A 1 205 ? -18.125 9.25 -4.766 1 97.81 205 ILE A O 1
ATOM 1582 N N . TYR A 1 206 ? -17.5 10.906 -3.361 1 97.06 206 TYR A N 1
ATOM 1583 C CA . TYR A 1 206 ? -16.188 11.094 -3.986 1 97.06 206 TYR A CA 1
ATOM 1584 C C . TYR A 1 206 ? -15.398 9.797 -3.988 1 97.06 206 TYR A C 1
ATOM 1586 O O . TYR A 1 206 ? -14.625 9.539 -4.91 1 97.06 206 TYR A O 1
ATOM 1594 N N . LEU A 1 207 ? -15.586 8.984 -3.025 1 98 207 LEU A N 1
ATOM 1595 C CA . LEU A 1 207 ? -14.766 7.785 -2.869 1 98 207 LEU A CA 1
ATOM 1596 C C . LEU A 1 207 ? -15.461 6.566 -3.461 1 98 207 LEU A C 1
ATOM 1598 O O . LEU A 1 207 ? -14.805 5.648 -3.961 1 98 207 LEU A O 1
ATOM 1602 N N . VAL A 1 208 ? -16.797 6.566 -3.422 1 98.56 208 VAL A N 1
ATOM 1603 C CA . VAL A 1 208 ? -17.484 5.355 -3.844 1 98.56 208 VAL A CA 1
ATOM 1604 C C . VAL A 1 208 ? -17.641 5.352 -5.363 1 98.56 208 VAL A C 1
ATOM 1606 O O . VAL A 1 208 ? -17.672 4.285 -5.988 1 98.56 208 VAL A O 1
ATOM 1609 N N . MET A 1 209 ? -17.703 6.496 -5.996 1 98.38 209 MET A N 1
ATOM 1610 C CA . MET A 1 209 ? -17.922 6.574 -7.438 1 98.38 209 MET A CA 1
ATOM 1611 C C . MET A 1 209 ? -16.766 5.918 -8.195 1 98.38 209 MET A C 1
ATOM 1613 O O . MET A 1 209 ? -17 5.09 -9.078 1 98.38 209 MET A O 1
ATOM 1617 N N . PRO A 1 210 ? -15.523 6.285 -7.836 1 98.5 210 PRO A N 1
ATOM 1618 C CA . PRO A 1 210 ? -14.445 5.59 -8.539 1 98.5 210 PRO A CA 1
ATOM 1619 C C . PRO A 1 210 ? -14.391 4.098 -8.219 1 98.5 210 PRO A C 1
ATOM 1621 O O . PRO A 1 210 ? -13.984 3.293 -9.055 1 98.5 210 PRO A O 1
ATOM 1624 N N . LEU A 1 211 ? -14.766 3.713 -7.016 1 98.75 211 LEU A N 1
ATOM 1625 C CA . LEU A 1 211 ? -14.859 2.291 -6.699 1 98.75 211 LEU A CA 1
ATOM 1626 C C . LEU A 1 211 ? -15.836 1.591 -7.641 1 98.75 211 LEU A C 1
ATOM 1628 O O . LEU A 1 211 ? -15.523 0.535 -8.195 1 98.75 211 LEU A O 1
ATOM 1632 N N . LEU A 1 212 ? -17 2.193 -7.812 1 98.75 212 LEU A N 1
ATOM 1633 C CA . LEU A 1 212 ? -18.031 1.632 -8.664 1 98.75 212 LEU A CA 1
ATOM 1634 C C . LEU A 1 212 ? -17.562 1.521 -10.109 1 98.75 212 LEU A C 1
ATOM 1636 O O . LEU A 1 212 ? -17.656 0.453 -10.719 1 98.75 212 LEU A O 1
ATOM 1640 N N . THR A 1 213 ? -17 2.562 -10.648 1 98.62 213 THR A N 1
ATOM 1641 C CA . THR A 1 213 ? -16.656 2.6 -12.062 1 98.62 213 THR A CA 1
ATOM 1642 C C . THR A 1 213 ? -15.477 1.664 -12.352 1 98.62 213 THR A C 1
ATOM 1644 O O . THR A 1 213 ? -15.477 0.96 -13.359 1 98.62 213 THR A O 1
ATOM 1647 N N . THR A 1 214 ? -14.477 1.649 -11.469 1 98.69 214 THR A N 1
ATOM 1648 C CA . THR A 1 214 ? -13.352 0.753 -11.695 1 98.69 214 THR A CA 1
ATOM 1649 C C . THR A 1 214 ? -13.773 -0.703 -11.516 1 98.69 214 THR A C 1
ATOM 1651 O O . THR A 1 214 ? -13.281 -1.588 -12.219 1 98.69 214 THR A O 1
ATOM 1654 N N . SER A 1 215 ? -14.672 -0.963 -10.57 1 98.81 215 SER A N 1
ATOM 1655 C CA . SER A 1 215 ? -15.195 -2.314 -10.383 1 98.81 215 SER A CA 1
ATOM 1656 C C . SER A 1 215 ? -15.984 -2.775 -11.602 1 98.81 215 SER A C 1
ATOM 1658 O O . SER A 1 215 ? -15.945 -3.951 -11.969 1 98.81 215 SER A O 1
ATOM 1660 N N . LEU A 1 216 ? -16.734 -1.852 -12.188 1 98.75 216 LEU A N 1
ATOM 1661 C CA . LEU A 1 216 ? -17.453 -2.182 -13.422 1 98.75 216 LEU A CA 1
ATOM 1662 C C . LEU A 1 216 ? -16.469 -2.584 -14.516 1 98.75 216 LEU A C 1
ATOM 1664 O O . LEU A 1 216 ? -16.734 -3.514 -15.281 1 98.75 216 LEU A O 1
ATOM 1668 N N . GLY A 1 217 ? -15.375 -1.883 -14.617 1 98.62 217 GLY A N 1
ATOM 1669 C CA . GLY A 1 217 ? -14.328 -2.281 -15.539 1 98.62 217 GLY A CA 1
ATOM 1670 C C . GLY A 1 217 ? -13.805 -3.68 -15.289 1 98.62 217 GLY A C 1
ATOM 1671 O O . GLY A 1 217 ? -13.664 -4.477 -16.219 1 98.62 217 GLY A O 1
ATOM 1672 N N . LEU A 1 218 ? -13.562 -3.979 -14.062 1 98.81 218 LEU A N 1
ATOM 1673 C CA . LEU A 1 218 ? -13.07 -5.297 -13.688 1 98.81 218 LEU A CA 1
ATOM 1674 C C . LEU A 1 218 ? -14.109 -6.375 -13.969 1 98.81 218 LEU A C 1
ATOM 1676 O O . LEU A 1 218 ? -13.766 -7.48 -14.391 1 98.81 218 LEU A O 1
ATOM 1680 N N . LEU A 1 219 ? -15.352 -6.039 -13.711 1 98.62 219 LEU A N 1
ATOM 1681 C CA . LEU A 1 219 ? -16.453 -6.988 -13.906 1 98.62 219 LEU A CA 1
ATOM 1682 C C . LEU A 1 219 ? -16.547 -7.418 -15.359 1 98.62 219 LEU A C 1
ATOM 1684 O O . LEU A 1 219 ? -16.891 -8.562 -15.656 1 98.62 219 LEU A O 1
ATOM 1688 N N . SER A 1 220 ? -16.203 -6.586 -16.281 1 98.25 220 SER A N 1
ATOM 1689 C CA . SER A 1 220 ? -16.266 -6.91 -17.703 1 98.25 220 SER A CA 1
ATOM 1690 C C . SER A 1 220 ? -15.328 -8.055 -18.047 1 98.25 220 SER A C 1
ATOM 1692 O O . SER A 1 220 ? -15.578 -8.805 -19 1 98.25 220 SER A O 1
ATOM 1694 N N . TYR A 1 221 ? -14.289 -8.25 -17.266 1 98.44 221 TYR A N 1
ATOM 1695 C CA . TYR A 1 221 ? -13.336 -9.328 -17.5 1 98.44 221 TYR A CA 1
ATOM 1696 C C . TYR A 1 221 ? -13.578 -10.492 -16.547 1 98.44 221 TYR A C 1
ATOM 1698 O O . TYR A 1 221 ? -13.18 -11.625 -16.828 1 98.44 221 TYR A O 1
ATOM 1706 N N . ASN A 1 222 ? -14.195 -10.109 -15.43 1 98.38 222 ASN A N 1
ATOM 1707 C CA . ASN A 1 222 ? -14.375 -11.102 -14.383 1 98.38 222 ASN A CA 1
ATOM 1708 C C . ASN A 1 222 ? -15.727 -11.805 -14.5 1 98.38 222 ASN A C 1
ATOM 1710 O O . ASN A 1 222 ? -15.945 -12.852 -13.898 1 98.38 222 ASN A O 1
ATOM 1714 N N . TRP A 1 223 ? -16.562 -11.242 -15.344 1 97.38 223 TRP A N 1
ATOM 1715 C CA . TRP A 1 223 ? -17.859 -11.875 -15.555 1 97.38 223 TRP A CA 1
ATOM 1716 C C . TRP A 1 223 ? -17.703 -13.25 -16.188 1 97.38 223 TRP A C 1
ATOM 1718 O O . TRP A 1 223 ? -16.641 -13.578 -16.719 1 97.38 223 TRP A O 1
ATOM 1728 N N . TYR A 1 224 ? -18.797 -14.102 -16.125 1 93.25 224 TYR A N 1
ATOM 1729 C CA . TYR A 1 224 ? -18.781 -15.492 -16.562 1 93.25 224 TYR A CA 1
ATOM 1730 C C . TYR A 1 224 ? -18.703 -15.57 -18.078 1 93.25 224 TYR A C 1
ATOM 1732 O O . TYR A 1 224 ? -19.516 -14.977 -18.797 1 93.25 224 TYR A O 1
ATOM 1740 N N . PRO A 1 225 ? -17.703 -16.391 -18.594 1 94.38 225 PRO A N 1
ATOM 1741 C CA . PRO A 1 225 ? -16.562 -16.984 -17.922 1 94.38 225 PRO A CA 1
ATOM 1742 C C . PRO A 1 225 ? -15.438 -15.977 -17.656 1 94.38 225 PRO A C 1
ATOM 1744 O O . PRO A 1 225 ? -15.102 -15.18 -18.531 1 94.38 225 PRO A O 1
ATOM 1747 N N . SER A 1 226 ? -14.867 -16.031 -16.5 1 97.19 226 SER A N 1
ATOM 1748 C CA . SER A 1 226 ? -13.859 -15.055 -16.094 1 97.19 226 SER A CA 1
ATOM 1749 C C . SER A 1 226 ? -12.594 -15.195 -16.922 1 97.19 226 SER A C 1
ATOM 1751 O O . SER A 1 226 ? -12.086 -16.297 -17.125 1 97.19 226 SER A O 1
ATOM 1753 N N . THR A 1 227 ? -12.133 -14.094 -17.344 1 97.62 227 THR A N 1
ATOM 1754 C CA . THR A 1 227 ? -10.844 -14.078 -18.047 1 97.62 227 THR A CA 1
ATOM 1755 C C . THR A 1 227 ? -9.734 -13.609 -17.109 1 97.62 227 THR A C 1
ATOM 1757 O O . THR A 1 227 ? -8.547 -13.773 -17.406 1 97.62 227 THR A O 1
ATOM 1760 N N . VAL A 1 228 ? -10.141 -13.086 -15.969 1 98.31 228 VAL A N 1
ATOM 1761 C CA . VAL A 1 228 ? -9.195 -12.703 -14.922 1 98.31 228 VAL A CA 1
ATOM 1762 C C . VAL A 1 228 ? -9.797 -13 -13.555 1 98.31 228 VAL A C 1
ATOM 1764 O O . VAL A 1 228 ? -11.016 -12.922 -13.367 1 98.31 228 VAL A O 1
ATOM 1767 N N . PHE A 1 229 ? -8.992 -13.359 -12.648 1 98.19 229 PHE A N 1
ATOM 1768 C CA . PHE A 1 229 ? -9.398 -13.5 -11.25 1 98.19 229 PHE A CA 1
ATOM 1769 C C . PHE A 1 229 ? -8.977 -12.273 -10.445 1 98.19 229 PHE A C 1
ATOM 1771 O O . PHE A 1 229 ? -7.961 -11.641 -10.75 1 98.19 229 PHE A O 1
ATOM 1778 N N . VAL A 1 230 ? -9.711 -11.953 -9.477 1 97.88 230 VAL A N 1
ATOM 1779 C CA . VAL A 1 230 ? -9.578 -10.656 -8.82 1 97.88 230 VAL A CA 1
ATOM 1780 C C . VAL A 1 230 ? -8.547 -10.742 -7.695 1 97.88 230 VAL A C 1
ATOM 1782 O O . VAL A 1 230 ? -7.801 -9.797 -7.457 1 97.88 230 VAL A O 1
ATOM 1785 N N . GLY A 1 231 ? -8.469 -11.891 -6.973 1 96.75 231 GLY A N 1
ATOM 1786 C CA . GLY A 1 231 ? -7.543 -12.117 -5.879 1 96.75 231 GLY A CA 1
ATOM 1787 C C . GLY A 1 231 ? -7.988 -11.469 -4.578 1 96.75 231 GLY A C 1
ATOM 1788 O O . GLY A 1 231 ? -8.977 -10.734 -4.551 1 96.75 231 GLY A O 1
ATOM 1789 N N . ASP A 1 232 ? -7.211 -11.727 -3.549 1 96.5 232 ASP A N 1
ATOM 1790 C CA . ASP A 1 232 ? -7.438 -11.086 -2.258 1 96.5 232 ASP A CA 1
ATOM 1791 C C . ASP A 1 232 ? -7.195 -9.578 -2.344 1 96.5 232 ASP A C 1
ATOM 1793 O O . ASP A 1 232 ? -7.793 -8.805 -1.596 1 96.5 232 ASP A O 1
ATOM 1797 N N . THR A 1 233 ? -6.383 -9.188 -3.283 1 98.19 233 THR A N 1
ATOM 1798 C CA . THR A 1 233 ? -6.09 -7.777 -3.492 1 98.19 233 THR A CA 1
ATOM 1799 C C . THR A 1 233 ? -7.379 -6.984 -3.701 1 98.19 233 THR A C 1
ATOM 1801 O O . THR A 1 233 ? -7.605 -5.969 -3.037 1 98.19 233 THR A O 1
ATOM 1804 N N . TYR A 1 234 ? -8.219 -7.484 -4.559 1 98.56 234 TYR A N 1
ATOM 1805 C CA . TYR A 1 234 ? -9.453 -6.754 -4.848 1 98.56 234 TYR A CA 1
ATOM 1806 C C . TYR A 1 234 ? -10.406 -6.809 -3.664 1 98.56 234 TYR A C 1
ATOM 1808 O O . TYR A 1 234 ? -11.008 -5.793 -3.293 1 98.56 234 TYR A O 1
ATOM 1816 N N . THR A 1 235 ? -10.602 -7.973 -3.1 1 97.94 235 THR A N 1
ATOM 1817 C CA . THR A 1 235 ? -11.625 -8.141 -2.076 1 97.94 235 THR A CA 1
ATOM 1818 C C . THR A 1 235 ? -11.273 -7.344 -0.822 1 97.94 235 THR A C 1
ATOM 1820 O O . THR A 1 235 ? -12.141 -6.707 -0.221 1 97.94 235 THR A O 1
ATOM 1823 N N . TYR A 1 236 ? -9.953 -7.324 -0.43 1 97.62 236 TYR A N 1
ATOM 1824 C CA . TYR A 1 236 ? -9.523 -6.5 0.694 1 97.62 236 TYR A CA 1
ATOM 1825 C C . TYR A 1 236 ? -9.734 -5.02 0.398 1 97.62 236 TYR A C 1
ATOM 1827 O O . TYR A 1 236 ? -10.266 -4.285 1.233 1 97.62 236 TYR A O 1
ATOM 1835 N N . PHE A 1 237 ? -9.359 -4.645 -0.814 1 98.5 237 PHE A N 1
ATOM 1836 C CA . PHE A 1 237 ? -9.5 -3.266 -1.275 1 98.5 237 PHE A CA 1
ATOM 1837 C C . PHE A 1 237 ? -10.961 -2.836 -1.278 1 98.5 237 PHE A C 1
ATOM 1839 O O . PHE A 1 237 ? -11.312 -1.817 -0.683 1 98.5 237 PHE A O 1
ATOM 1846 N N . ALA A 1 238 ? -11.789 -3.604 -1.896 1 98.69 238 ALA A N 1
ATOM 1847 C CA . ALA A 1 238 ? -13.203 -3.26 -2.039 1 98.69 238 ALA A CA 1
ATOM 1848 C C . ALA A 1 238 ? -13.883 -3.162 -0.678 1 98.69 238 ALA A C 1
ATOM 1850 O O . ALA A 1 238 ? -14.609 -2.199 -0.406 1 98.69 238 ALA A O 1
ATOM 1851 N N . GLY A 1 239 ? -13.617 -4.164 0.115 1 98.25 239 GLY A N 1
ATOM 1852 C CA . GLY A 1 239 ? -14.188 -4.145 1.452 1 98.25 239 GLY A CA 1
ATOM 1853 C C . GLY A 1 239 ? -13.781 -2.922 2.256 1 98.25 239 GLY A C 1
ATOM 1854 O O . GLY A 1 239 ? -14.633 -2.258 2.854 1 98.25 239 GLY A O 1
ATOM 1855 N N . MET A 1 240 ? -12.492 -2.59 2.246 1 98.25 240 MET A N 1
ATOM 1856 C CA . MET A 1 240 ? -12.008 -1.439 3.008 1 98.25 240 MET A CA 1
ATOM 1857 C C . MET A 1 240 ? -12.57 -0.139 2.439 1 98.25 240 MET A C 1
ATOM 1859 O O . MET A 1 240 ? -12.938 0.763 3.189 1 98.25 240 MET A O 1
ATOM 1863 N N . ALA A 1 241 ? -12.578 -0.06 1.12 1 98.69 241 ALA A N 1
ATOM 1864 C CA . ALA A 1 241 ? -13.117 1.147 0.496 1 98.69 241 ALA A CA 1
ATOM 1865 C C . ALA A 1 241 ? -14.555 1.396 0.932 1 98.69 241 ALA A C 1
ATOM 1867 O O . ALA A 1 241 ? -14.922 2.521 1.281 1 98.69 241 ALA A O 1
ATOM 1868 N N . MET A 1 242 ? -15.359 0.387 0.97 1 98.69 242 MET A N 1
ATOM 1869 C CA . MET A 1 242 ? -16.75 0.553 1.363 1 98.69 242 MET A CA 1
ATOM 1870 C C . MET A 1 242 ? -16.875 0.84 2.855 1 98.69 242 MET A C 1
ATOM 1872 O O . MET A 1 242 ? -17.719 1.635 3.277 1 98.69 242 MET A O 1
ATOM 1876 N N . ALA A 1 243 ? -16.031 0.195 3.637 1 98.12 243 ALA A N 1
ATOM 1877 C CA . ALA A 1 243 ? -16.016 0.508 5.062 1 98.12 243 ALA A CA 1
ATOM 1878 C C . ALA A 1 243 ? -15.664 1.976 5.301 1 98.12 243 ALA A C 1
ATOM 1880 O O . ALA A 1 243 ? -16.312 2.648 6.105 1 98.12 243 ALA A O 1
ATOM 1881 N N . VAL A 1 244 ? -14.656 2.457 4.617 1 98.06 244 VAL A N 1
ATOM 1882 C CA . VAL A 1 244 ? -14.203 3.84 4.734 1 98.06 244 VAL A CA 1
ATOM 1883 C C . VAL A 1 244 ? -15.352 4.789 4.398 1 98.06 244 VAL A C 1
ATOM 1885 O O . VAL A 1 244 ? -15.633 5.727 5.148 1 98.06 244 VAL A O 1
ATOM 1888 N N . VAL A 1 245 ? -16.031 4.504 3.311 1 97.56 245 VAL A N 1
ATOM 1889 C CA . VAL A 1 245 ? -17.109 5.375 2.846 1 97.56 245 VAL A CA 1
ATOM 1890 C C . VAL A 1 245 ? -18.25 5.359 3.848 1 97.56 245 VAL A C 1
ATOM 1892 O O . VAL A 1 245 ? -18.859 6.398 4.137 1 97.56 245 VAL A O 1
ATOM 1895 N N . GLY A 1 246 ? -18.578 4.234 4.371 1 96.88 246 GLY A N 1
ATOM 1896 C CA . GLY A 1 246 ? -19.656 4.125 5.352 1 96.88 246 GLY A CA 1
ATOM 1897 C C . GLY A 1 246 ? -19.328 4.793 6.672 1 96.88 246 GLY A C 1
ATOM 1898 O O . GLY A 1 246 ? -20.188 5.449 7.27 1 96.88 246 GLY A O 1
ATOM 1899 N N . ILE A 1 247 ? -18.109 4.629 7.113 1 95.5 247 ILE A N 1
ATOM 1900 C CA . ILE A 1 247 ? -17.688 5.148 8.406 1 95.5 247 ILE A CA 1
ATOM 1901 C C . ILE A 1 247 ? -17.547 6.664 8.336 1 95.5 247 ILE A C 1
ATOM 1903 O O . ILE A 1 247 ? -18.125 7.391 9.148 1 95.5 247 ILE A O 1
ATOM 1907 N N . LEU A 1 248 ? -16.828 7.184 7.34 1 94.25 248 LEU A N 1
ATOM 1908 C CA . LEU A 1 248 ? -16.578 8.617 7.238 1 94.25 248 LEU A CA 1
ATOM 1909 C C . LEU A 1 248 ? -17.812 9.344 6.727 1 94.25 248 LEU A C 1
ATOM 1911 O O . LEU A 1 248 ? -17.938 10.555 6.914 1 94.25 248 LEU A O 1
ATOM 1915 N N . GLY A 1 249 ? -18.734 8.586 6.051 1 94.31 249 GLY A N 1
ATOM 1916 C CA . GLY A 1 249 ? -20.016 9.141 5.645 1 94.31 249 GLY A CA 1
ATOM 1917 C C . GLY A 1 249 ? -21.062 9.102 6.742 1 94.31 249 GLY A C 1
ATOM 1918 O O . GLY A 1 249 ? -22.172 9.602 6.562 1 94.31 249 GLY A O 1
ATOM 1919 N N . HIS A 1 250 ? -20.781 8.523 7.832 1 93.06 250 HIS A N 1
ATOM 1920 C CA . HIS A 1 250 ? -21.594 8.477 9.039 1 93.06 250 HIS A CA 1
ATOM 1921 C C . HIS A 1 250 ? -22.859 7.648 8.805 1 93.06 250 HIS A C 1
ATOM 1923 O O . HIS A 1 250 ? -23.953 8.062 9.195 1 93.06 250 HIS A O 1
ATOM 1929 N N . PHE A 1 251 ? -22.75 6.527 8.188 1 93.75 251 PHE A N 1
ATOM 1930 C CA . PHE A 1 251 ? -23.875 5.613 8.016 1 93.75 251 PHE A CA 1
ATOM 1931 C C . PHE A 1 251 ? -23.406 4.164 8.102 1 93.75 251 PHE A C 1
ATOM 1933 O O . PHE A 1 251 ? -23.781 3.344 7.254 1 93.75 251 PHE A O 1
ATOM 1940 N N . SER A 1 252 ? -22.594 3.826 9.047 1 94.19 252 SER A N 1
ATOM 1941 C CA . SER A 1 252 ? -22.031 2.498 9.242 1 94.19 252 SER A CA 1
ATOM 1942 C C . SER A 1 252 ? -23.125 1.456 9.461 1 94.19 252 SER A C 1
ATOM 1944 O O . SER A 1 252 ? -22.984 0.312 9.023 1 94.19 252 SER A O 1
ATOM 1946 N N . GLU A 1 253 ? -24.203 1.801 10.141 1 92 253 GLU A N 1
ATOM 1947 C CA . GLU A 1 253 ? -25.297 0.866 10.367 1 92 253 GLU A CA 1
ATOM 1948 C C . GLU A 1 253 ? -26 0.512 9.062 1 92 253 GLU A C 1
ATOM 1950 O O . GLU A 1 253 ? -26.312 -0.655 8.812 1 92 253 GLU A O 1
ATOM 1955 N N . THR A 1 254 ? -26.281 1.57 8.273 1 95.12 254 THR A N 1
ATOM 1956 C CA . THR A 1 254 ? -26.859 1.347 6.957 1 95.12 254 THR A CA 1
ATOM 1957 C C . THR A 1 254 ? -25.953 0.466 6.102 1 95.12 254 THR A C 1
ATOM 1959 O O . THR A 1 254 ? -26.438 -0.431 5.402 1 95.12 254 THR A O 1
ATOM 1962 N N . LEU A 1 255 ? -24.688 0.705 6.195 1 97.44 255 LEU A N 1
ATOM 1963 C CA . LEU A 1 255 ? -23.734 -0.083 5.434 1 97.44 255 LEU A CA 1
ATOM 1964 C C . LEU A 1 255 ? -23.812 -1.558 5.809 1 97.44 255 LEU A C 1
ATOM 1966 O O . LEU A 1 255 ? -23.797 -2.428 4.938 1 97.44 255 LEU A O 1
ATOM 1970 N N . LEU A 1 256 ? -23.906 -1.755 7.09 1 96.44 256 LEU A N 1
ATOM 1971 C CA . LEU A 1 256 ? -23.984 -3.135 7.555 1 96.44 256 LEU A CA 1
ATOM 1972 C C . LEU A 1 256 ? -25.188 -3.842 6.949 1 96.44 256 LEU A C 1
ATOM 1974 O O . LEU A 1 256 ? -25.109 -5.023 6.602 1 96.44 256 LEU A O 1
ATOM 1978 N N . LEU A 1 257 ? -26.25 -3.148 6.781 1 96.44 257 LEU A N 1
ATOM 1979 C CA . LEU A 1 257 ? -27.453 -3.719 6.191 1 96.44 257 LEU A CA 1
ATOM 1980 C C . LEU A 1 257 ? -27.25 -3.986 4.703 1 96.44 257 LEU A C 1
ATOM 1982 O O . LEU A 1 257 ? -27.797 -4.953 4.164 1 96.44 257 LEU A O 1
ATOM 1986 N N . PHE A 1 258 ? -26.531 -3.102 4.027 1 98.38 258 PHE A N 1
ATOM 1987 C CA . PHE A 1 258 ? -26.203 -3.348 2.627 1 98.38 258 PHE A CA 1
ATOM 1988 C C . PHE A 1 258 ? -25.391 -4.633 2.477 1 98.38 258 PHE A C 1
ATOM 1990 O O . PHE A 1 258 ? -25.453 -5.285 1.434 1 98.38 258 PHE A O 1
ATOM 1997 N N . PHE A 1 259 ? -24.672 -5.004 3.574 1 98.5 259 PHE A N 1
ATOM 1998 C CA . PHE A 1 259 ? -23.844 -6.199 3.58 1 98.5 259 PHE A CA 1
ATOM 1999 C C . PHE A 1 259 ? -24.609 -7.395 4.133 1 98.5 259 PHE A C 1
ATOM 2001 O O . PHE A 1 259 ? -24 -8.391 4.547 1 98.5 259 PHE A O 1
ATOM 2008 N N . LEU A 1 260 ? -25.891 -7.363 4.086 1 97.88 260 LEU A N 1
ATOM 2009 C CA . LEU A 1 260 ? -26.719 -8.391 4.719 1 97.88 260 LEU A CA 1
ATOM 2010 C C . LEU A 1 260 ? -26.375 -9.773 4.168 1 97.88 260 LEU A C 1
ATOM 2012 O O . LEU A 1 260 ? -26.188 -10.719 4.934 1 97.88 260 LEU A O 1
ATOM 2016 N N . PRO A 1 261 ? -26.312 -9.977 2.863 1 98.38 261 PRO A N 1
ATOM 2017 C CA . PRO A 1 261 ? -25.953 -11.305 2.375 1 98.38 261 PRO A CA 1
ATOM 2018 C C . PRO A 1 261 ? -24.594 -11.781 2.906 1 98.38 261 PRO A C 1
ATOM 2020 O O . PRO A 1 261 ? -24.438 -12.953 3.246 1 98.38 261 PRO A O 1
ATOM 2023 N N . GLN A 1 262 ? -23.641 -10.914 2.975 1 98.31 262 GLN A N 1
ATOM 2024 C CA . GLN A 1 262 ? -22.312 -11.258 3.48 1 98.31 262 GLN A CA 1
ATOM 2025 C C . GLN A 1 262 ? -22.359 -11.602 4.969 1 98.31 262 GLN A C 1
ATOM 2027 O O . GLN A 1 262 ? -21.641 -12.477 5.438 1 98.31 262 GLN A O 1
ATOM 2032 N N . VAL A 1 263 ? -23.172 -10.859 5.691 1 97.31 263 VAL A N 1
ATOM 2033 C CA . VAL A 1 263 ? -23.375 -11.164 7.105 1 97.31 263 VAL A CA 1
ATOM 2034 C C . VAL A 1 263 ? -23.953 -12.562 7.258 1 97.31 263 VAL A C 1
ATOM 2036 O O . VAL A 1 263 ? -23.484 -13.359 8.07 1 97.31 263 VAL A O 1
ATOM 2039 N N . LEU A 1 264 ? -24.953 -12.844 6.465 1 97.44 264 LEU A N 1
ATOM 2040 C CA . LEU A 1 264 ? -25.578 -14.164 6.492 1 97.44 264 LEU A CA 1
ATOM 2041 C C . LEU A 1 264 ? -24.562 -15.25 6.117 1 97.44 264 LEU A C 1
ATOM 2043 O O . LEU A 1 264 ? -24.531 -16.297 6.754 1 97.44 264 LEU A O 1
ATOM 2047 N N . ASN A 1 265 ? -23.844 -14.984 5.09 1 97.19 265 ASN A N 1
ATOM 2048 C CA . ASN A 1 265 ? -22.828 -15.945 4.684 1 97.19 265 ASN A CA 1
ATOM 2049 C C . ASN A 1 265 ? -21.812 -16.188 5.797 1 97.19 265 ASN A C 1
ATOM 2051 O O . ASN A 1 265 ? -21.391 -17.328 6.027 1 97.19 265 ASN A O 1
ATOM 2055 N N . PHE A 1 266 ? -21.391 -15.125 6.414 1 95.06 266 PHE A N 1
ATOM 2056 C CA . PHE A 1 266 ? -20.422 -15.227 7.504 1 95.06 266 PHE A CA 1
ATOM 2057 C C . PHE A 1 266 ? -20.984 -16.078 8.641 1 95.06 266 PHE A C 1
ATOM 2059 O O . PHE A 1 266 ? -20.312 -16.984 9.133 1 95.06 266 PHE A O 1
ATOM 2066 N N . LEU A 1 267 ? -22.188 -15.781 9.055 1 95.12 267 LEU A N 1
ATOM 2067 C CA . LEU A 1 267 ? -22.828 -16.516 10.141 1 95.12 267 LEU A CA 1
ATOM 2068 C C . LEU A 1 267 ? -22.969 -18 9.789 1 95.12 267 LEU A C 1
ATOM 2070 O O . LEU A 1 267 ? -22.703 -18.859 10.625 1 95.12 267 LEU A O 1
ATOM 2074 N N . TYR A 1 268 ? -23.328 -18.234 8.539 1 94.69 268 TYR A N 1
ATOM 2075 C CA . TYR A 1 268 ? -23.484 -19.609 8.07 1 94.69 268 TYR A CA 1
ATOM 2076 C C . TYR A 1 268 ? -22.141 -20.328 8.023 1 94.69 268 TYR A C 1
ATOM 2078 O O . TYR A 1 268 ? -22.078 -21.547 8.219 1 94.69 268 TYR A O 1
ATOM 2086 N N . SER A 1 269 ? -21.078 -19.594 7.844 1 93.31 269 SER A N 1
ATOM 2087 C CA . SER A 1 269 ? -19.75 -20.156 7.676 1 93.31 269 SER A CA 1
ATOM 2088 C C . SER A 1 269 ? -19.031 -20.312 9.016 1 93.31 269 SER A C 1
ATOM 2090 O O . SER A 1 269 ? -18.016 -20.984 9.109 1 93.31 269 SER A O 1
ATOM 2092 N N . CYS A 1 270 ? -19.5 -19.766 10.078 1 90.75 270 CYS A N 1
ATOM 2093 C CA . CYS A 1 270 ? -18.828 -19.625 11.359 1 90.75 270 CYS A CA 1
ATOM 2094 C C . CYS A 1 270 ? -18.375 -20.984 11.883 1 90.75 270 CYS A C 1
ATOM 2096 O O . CYS A 1 270 ? -17.234 -21.141 12.328 1 90.75 270 CYS A O 1
ATOM 2098 N N . PRO A 1 271 ? -19.203 -22.016 11.805 1 89.94 271 PRO A N 1
ATOM 2099 C CA . PRO A 1 271 ? -18.766 -23.312 12.328 1 89.94 271 PRO A CA 1
ATOM 2100 C C . PRO A 1 271 ? -17.516 -23.828 11.633 1 89.94 271 PRO A C 1
ATOM 2102 O O . PRO A 1 271 ? -16.672 -24.469 12.266 1 89.94 271 PRO A O 1
ATOM 2105 N N . GLN A 1 272 ? -17.344 -23.516 10.438 1 87.94 272 GLN A N 1
ATOM 2106 C CA . GLN A 1 272 ? -16.188 -23.969 9.68 1 87.94 272 GLN A CA 1
ATOM 2107 C C . GLN A 1 272 ? -15.008 -23.016 9.867 1 87.94 272 GLN A C 1
ATOM 2109 O O . GLN A 1 272 ? -13.867 -23.453 10.023 1 87.94 272 GLN A O 1
ATOM 2114 N N . LEU A 1 273 ? -15.328 -21.781 9.906 1 81.12 273 LEU A N 1
ATOM 2115 C CA . LEU A 1 273 ? -14.281 -20.766 10.031 1 81.12 273 LEU A CA 1
ATOM 2116 C C . LEU A 1 273 ? -13.586 -20.875 11.383 1 81.12 273 LEU A C 1
ATOM 2118 O O . LEU A 1 273 ? -12.375 -20.641 11.484 1 81.12 273 LEU A O 1
ATOM 2122 N N . PHE A 1 274 ? -14.352 -21.266 12.398 1 81.81 274 PHE A N 1
ATOM 2123 C CA . PHE A 1 274 ? -13.789 -21.375 13.734 1 81.81 274 PHE A CA 1
ATOM 2124 C C . PHE A 1 274 ? -13.336 -22.812 14.008 1 81.81 274 PHE A C 1
ATOM 2126 O O . PHE A 1 274 ? -12.984 -23.141 15.141 1 81.81 274 PHE A O 1
ATOM 2133 N N . LYS A 1 275 ? -13.453 -23.656 13.023 1 81.94 275 LYS A N 1
ATOM 2134 C CA . LYS A 1 275 ? -12.914 -25.016 13.016 1 81.94 275 LYS A CA 1
ATOM 2135 C C . LYS A 1 275 ? -13.656 -25.906 14.008 1 81.94 275 LYS A C 1
ATOM 2137 O O . LYS A 1 275 ? -13.062 -26.812 14.609 1 81.94 275 LYS A O 1
ATOM 2142 N N . ILE A 1 276 ? -14.875 -25.578 14.219 1 85.75 276 ILE A N 1
ATOM 2143 C CA . ILE A 1 276 ? -15.742 -26.484 14.961 1 85.75 276 ILE A CA 1
ATOM 2144 C C . ILE A 1 276 ? -16.031 -27.719 14.109 1 85.75 276 ILE A C 1
ATOM 2146 O O . ILE A 1 276 ? -16.078 -28.844 14.633 1 85.75 276 ILE A O 1
ATOM 2150 N N . ILE A 1 277 ? -16.141 -27.422 12.781 1 87.5 277 ILE A N 1
ATOM 2151 C CA . ILE A 1 277 ? -16.203 -28.469 11.758 1 87.5 277 ILE A CA 1
ATOM 2152 C C . ILE A 1 277 ? -15.078 -28.25 10.742 1 87.5 277 ILE A C 1
ATOM 2154 O O . ILE A 1 277 ? -14.609 -27.125 10.555 1 87.5 277 ILE A O 1
ATOM 2158 N N . PRO A 1 278 ? -14.656 -29.359 10.211 1 85.38 278 PRO A N 1
ATOM 2159 C CA . PRO A 1 278 ? -13.578 -29.234 9.227 1 85.38 278 PRO A CA 1
ATOM 2160 C C . PRO A 1 278 ? -13.914 -28.25 8.109 1 85.38 278 PRO A C 1
ATOM 2162 O O . PRO A 1 278 ? -15.055 -28.219 7.629 1 85.38 278 PRO A O 1
ATOM 2165 N N . CYS A 1 279 ? -13 -27.391 7.801 1 82.62 279 CYS A N 1
ATOM 2166 C CA . CYS A 1 279 ? -13.141 -26.391 6.738 1 82.62 279 CYS A CA 1
ATOM 2167 C C . CYS A 1 279 ? -12.203 -26.703 5.578 1 82.62 279 CYS A C 1
ATOM 2169 O O . CYS A 1 279 ? -10.984 -26.531 5.688 1 82.62 279 CYS A O 1
ATOM 2171 N N . PRO A 1 280 ? -12.773 -27.188 4.492 1 78.25 280 PRO A N 1
ATOM 2172 C CA . PRO A 1 280 ? -11.898 -27.406 3.342 1 78.25 280 PRO A CA 1
ATOM 2173 C C . PRO A 1 280 ? -11.305 -26.125 2.781 1 78.25 280 PRO A C 1
ATOM 2175 O O . PRO A 1 280 ? -11.781 -25.031 3.098 1 78.25 280 PRO A O 1
ATOM 2178 N N . ARG A 1 281 ? -10.32 -26.266 1.993 1 72.75 281 ARG A N 1
ATOM 2179 C CA . ARG A 1 281 ? -9.641 -25.109 1.398 1 72.75 281 ARG A CA 1
ATOM 2180 C C . ARG A 1 281 ? -10.578 -24.328 0.487 1 72.75 281 ARG A C 1
ATOM 2182 O O . ARG A 1 281 ? -10.539 -23.094 0.451 1 72.75 281 ARG A O 1
ATOM 2189 N N . HIS A 1 282 ? -11.258 -25.141 -0.201 1 78 282 HIS A N 1
ATOM 2190 C CA . HIS A 1 282 ? -12.219 -24.547 -1.115 1 78 282 HIS A CA 1
ATOM 2191 C C . HIS A 1 282 ? -13.641 -25 -0.801 1 78 282 HIS A C 1
ATOM 2193 O O . HIS A 1 282 ? -13.938 -26.188 -0.834 1 78 282 HIS A O 1
ATOM 2199 N N . ARG A 1 283 ? -14.438 -24.125 -0.452 1 87.06 283 ARG A N 1
ATOM 2200 C CA . ARG A 1 283 ? -15.844 -24.422 -0.158 1 87.06 283 ARG A CA 1
ATOM 2201 C C . ARG A 1 283 ? -16.719 -24.141 -1.371 1 87.06 283 ARG A C 1
ATOM 2203 O O . ARG A 1 283 ? -17.656 -23.328 -1.298 1 87.06 283 ARG A O 1
ATOM 2210 N N . LEU A 1 284 ? -16.484 -24.859 -2.404 1 92.06 284 LEU A N 1
ATOM 2211 C CA . LEU A 1 284 ? -17.125 -24.641 -3.697 1 92.06 284 LEU A CA 1
ATOM 2212 C C . LEU A 1 284 ? -18.188 -25.688 -3.967 1 92.06 284 LEU A C 1
ATOM 2214 O O . LEU A 1 284 ? -18.172 -26.781 -3.371 1 92.06 284 LEU A O 1
ATOM 2218 N N . PRO A 1 285 ? -19.172 -25.391 -4.828 1 95.44 285 PRO A N 1
ATOM 2219 C CA . PRO A 1 285 ? -20.109 -26.406 -5.301 1 95.44 285 PRO A CA 1
ATOM 2220 C C . PRO A 1 285 ? -19.438 -27.469 -6.184 1 95.44 285 PRO A C 1
ATOM 2222 O O . PRO A 1 285 ? -18.266 -27.328 -6.535 1 95.44 285 PRO A O 1
ATOM 2225 N N . ARG A 1 286 ? -20.172 -28.547 -6.363 1 94.94 286 ARG A N 1
ATOM 2226 C CA . ARG A 1 286 ? -19.688 -29.578 -7.262 1 94.94 286 ARG A CA 1
ATOM 2227 C C . ARG A 1 286 ? -20.094 -29.297 -8.703 1 94.94 286 ARG A C 1
ATOM 2229 O O . ARG A 1 286 ? -21.25 -28.984 -8.977 1 94.94 286 ARG A O 1
ATOM 2236 N N . PHE A 1 287 ? -19.156 -29.375 -9.578 1 95.38 287 PHE A N 1
ATOM 2237 C CA . PHE A 1 287 ? -19.391 -29.125 -10.992 1 95.38 287 PHE A CA 1
ATOM 2238 C C . PHE A 1 287 ? -19.516 -30.422 -11.766 1 95.38 287 PHE A C 1
ATOM 2240 O O . PHE A 1 287 ? -18.688 -31.328 -11.594 1 95.38 287 PHE A O 1
ATOM 2247 N N . ASP A 1 288 ? -20.516 -30.578 -12.609 1 95.56 288 ASP A N 1
ATOM 2248 C CA . ASP A 1 288 ? -20.688 -31.719 -13.508 1 95.56 288 ASP A CA 1
ATOM 2249 C C . ASP A 1 288 ? -20.266 -31.375 -14.93 1 95.56 288 ASP A C 1
ATOM 2251 O O . ASP A 1 288 ? -20.984 -30.672 -15.648 1 95.56 288 ASP A O 1
ATOM 2255 N N . PRO A 1 289 ? -19.172 -31.922 -15.344 1 93.94 289 PRO A N 1
ATOM 2256 C CA . PRO A 1 289 ? -18.672 -31.562 -16.672 1 93.94 289 PRO A CA 1
ATOM 2257 C C . PRO A 1 289 ? -19.594 -32 -17.797 1 93.94 289 PRO A C 1
ATOM 2259 O O . PRO A 1 289 ? -19.531 -31.469 -18.906 1 93.94 289 PRO A O 1
ATOM 2262 N N . GLN A 1 290 ? -20.422 -32.938 -17.625 1 94 290 GLN A N 1
ATOM 2263 C CA . GLN A 1 290 ? -21.328 -33.469 -18.656 1 94 290 GLN A CA 1
ATOM 2264 C C . GLN A 1 290 ? -22.5 -32.5 -18.875 1 94 290 GLN A C 1
ATOM 2266 O O . GLN A 1 290 ? -22.891 -32.25 -20.016 1 94 290 GLN A O 1
ATOM 2271 N N . THR A 1 291 ? -22.984 -31.922 -17.828 1 94.19 291 THR A N 1
ATOM 2272 C CA . THR A 1 291 ? -24.172 -31.094 -17.953 1 94.19 291 THR A CA 1
ATOM 2273 C C . THR A 1 291 ? -23.812 -29.609 -17.875 1 94.19 291 THR A C 1
ATOM 2275 O O . THR A 1 291 ? -24.594 -28.75 -18.281 1 94.19 291 THR A O 1
ATOM 2278 N N . GLY A 1 292 ? -22.688 -29.344 -17.234 1 93.38 292 GLY A N 1
ATOM 2279 C CA . GLY A 1 292 ? -22.281 -27.969 -17.016 1 93.38 292 GLY A CA 1
ATOM 2280 C C . GLY A 1 292 ? -22.984 -27.328 -15.836 1 93.38 292 GLY A C 1
ATOM 2281 O O . GLY A 1 292 ? -22.984 -26.094 -15.703 1 93.38 292 GLY A O 1
ATOM 2282 N N . LEU A 1 293 ? -23.625 -28.141 -15.031 1 96.62 293 LEU A N 1
ATOM 2283 C CA . LEU A 1 293 ? -24.422 -27.625 -13.922 1 96.62 293 LEU A CA 1
ATOM 2284 C C . LEU A 1 293 ? -23.672 -27.781 -12.602 1 96.62 293 LEU A C 1
ATOM 2286 O O . LEU A 1 293 ? -22.781 -28.625 -12.484 1 96.62 293 LEU A O 1
ATOM 2290 N N . LEU A 1 294 ? -24.031 -26.906 -11.617 1 97 294 LEU A N 1
ATOM 2291 C CA . LEU A 1 294 ? -23.453 -26.953 -10.273 1 97 294 LEU A CA 1
ATOM 2292 C C . LEU A 1 294 ? -24.453 -27.547 -9.281 1 97 294 LEU A C 1
ATOM 2294 O O . LEU A 1 294 ? -25.656 -27.312 -9.375 1 97 294 LEU A O 1
ATOM 2298 N N . THR A 1 295 ? -23.844 -28.359 -8.406 1 96.88 295 THR A N 1
ATOM 2299 C CA . THR A 1 295 ? -24.625 -28.938 -7.312 1 96.88 295 THR A CA 1
ATOM 2300 C C . THR A 1 295 ? -24.078 -28.484 -5.961 1 96.88 295 THR A C 1
ATOM 2302 O O . THR A 1 295 ? -22.859 -28.5 -5.746 1 96.88 295 THR A O 1
ATOM 2305 N N . GLY A 1 296 ? -25 -28.078 -5.062 1 96 296 GLY A N 1
ATOM 2306 C CA . GLY A 1 296 ? -24.578 -27.562 -3.766 1 96 296 GLY A CA 1
ATOM 2307 C C . GLY A 1 296 ? -24 -28.641 -2.859 1 96 296 GLY A C 1
ATOM 2308 O O . GLY A 1 296 ? -24.469 -29.766 -2.842 1 96 296 GLY A O 1
ATOM 2309 N N . THR A 1 297 ? -22.953 -28.297 -2.182 1 94.25 297 THR A N 1
ATOM 2310 C CA . THR A 1 297 ? -22.375 -29.156 -1.152 1 94.25 297 THR A CA 1
ATOM 2311 C C . THR A 1 297 ? -22.891 -28.766 0.23 1 94.25 297 THR A C 1
ATOM 2313 O O . THR A 1 297 ? -23.797 -27.938 0.349 1 94.25 297 THR A O 1
ATOM 2316 N N . LYS A 1 298 ? -22.266 -29.375 1.314 1 91.75 298 LYS A N 1
ATOM 2317 C CA . LYS A 1 298 ? -22.703 -29.094 2.68 1 91.75 298 LYS A CA 1
ATOM 2318 C C . LYS A 1 298 ? -21.859 -28 3.311 1 91.75 298 LYS A C 1
ATOM 2320 O O . LYS A 1 298 ? -22.031 -27.672 4.488 1 91.75 298 LYS A O 1
ATOM 2325 N N . ASP A 1 299 ? -21.016 -27.453 2.467 1 92.38 299 ASP A N 1
ATOM 2326 C CA . ASP A 1 299 ? -20.234 -26.328 2.973 1 92.38 299 ASP A CA 1
ATOM 2327 C C . ASP A 1 299 ? -21.109 -25.141 3.299 1 92.38 299 ASP A C 1
ATOM 2329 O O . ASP A 1 299 ? -22.078 -24.859 2.584 1 92.38 299 ASP A O 1
ATOM 2333 N N . GLY A 1 300 ? -20.766 -24.469 4.348 1 91.94 300 GLY A N 1
ATOM 2334 C CA . GLY A 1 300 ? -21.609 -23.422 4.918 1 91.94 300 GLY A CA 1
ATOM 2335 C C . GLY A 1 300 ? -21.422 -22.078 4.234 1 91.94 300 GLY A C 1
ATOM 2336 O O . GLY A 1 300 ? -21.109 -21.078 4.887 1 91.94 300 GLY A O 1
ATOM 2337 N N . THR A 1 301 ? -21.688 -22.031 2.932 1 95.19 301 THR A N 1
ATOM 2338 C CA . THR A 1 301 ? -21.688 -20.781 2.18 1 95.19 301 THR A CA 1
ATOM 2339 C C . THR A 1 301 ? -23.031 -20.531 1.523 1 95.19 301 THR A C 1
ATOM 2341 O O . THR A 1 301 ? -23.781 -21.469 1.233 1 95.19 301 THR A O 1
ATOM 2344 N N . LEU A 1 302 ? -23.375 -19.328 1.286 1 96.75 302 LEU A N 1
ATOM 2345 C CA . LEU A 1 302 ? -24.609 -18.969 0.613 1 96.75 302 LEU A CA 1
ATOM 2346 C C . LEU A 1 302 ? -24.656 -19.547 -0.797 1 96.75 302 LEU A C 1
ATOM 2348 O O . LEU A 1 302 ? -25.719 -19.906 -1.295 1 96.75 302 LEU A O 1
ATOM 2352 N N . VAL A 1 303 ? -23.516 -19.625 -1.438 1 97.06 303 VAL A N 1
ATOM 2353 C CA . VAL A 1 303 ? -23.391 -20.203 -2.777 1 97.06 303 VAL A CA 1
ATOM 2354 C C . VAL A 1 303 ? -23.938 -21.625 -2.777 1 97.06 303 VAL A C 1
ATOM 2356 O O . VAL A 1 303 ? -24.781 -21.969 -3.6 1 97.06 303 VAL A O 1
ATOM 2359 N N . ASN A 1 304 ? -23.5 -22.422 -1.839 1 96.88 304 ASN A N 1
ATOM 2360 C CA . ASN A 1 304 ? -23.953 -23.812 -1.724 1 96.88 304 ASN A CA 1
ATOM 2361 C C . ASN A 1 304 ? -25.406 -23.891 -1.247 1 96.88 304 ASN A C 1
ATOM 2363 O O . ASN A 1 304 ? -26.172 -24.75 -1.704 1 96.88 304 ASN A O 1
ATOM 2367 N N . LEU A 1 305 ? -25.766 -23.047 -0.329 1 96.94 305 LEU A N 1
ATOM 2368 C CA . LEU A 1 305 ? -27.109 -23.047 0.209 1 96.94 305 LEU A CA 1
ATOM 2369 C C . LEU A 1 305 ? -28.141 -22.766 -0.888 1 96.94 305 LEU A C 1
ATOM 2371 O O . LEU A 1 305 ? -29.203 -23.391 -0.932 1 96.94 305 LEU A O 1
ATOM 2375 N N . PHE A 1 306 ? -27.844 -21.812 -1.771 1 97.75 306 PHE A N 1
ATOM 2376 C CA . PHE A 1 306 ? -28.75 -21.469 -2.869 1 97.75 306 PHE A CA 1
ATOM 2377 C C . PHE A 1 306 ? -28.969 -22.672 -3.781 1 97.75 306 PHE A C 1
ATOM 2379 O O . PHE A 1 306 ? -30.094 -22.922 -4.227 1 97.75 306 PHE A O 1
ATOM 2386 N N . LEU A 1 307 ? -27.922 -23.359 -4.055 1 97.75 307 LEU A N 1
ATOM 2387 C CA . LEU A 1 307 ? -28.016 -24.547 -4.902 1 97.75 307 LEU A CA 1
ATOM 2388 C C . LEU A 1 307 ? -28.828 -25.641 -4.223 1 97.75 307 LEU A C 1
ATOM 2390 O O . LEU A 1 307 ? -29.609 -26.328 -4.875 1 97.75 307 LEU A O 1
ATOM 2394 N N . ARG A 1 308 ? -28.719 -25.75 -2.961 1 97.06 308 ARG A N 1
ATOM 2395 C CA . ARG A 1 308 ? -29.453 -26.766 -2.219 1 97.06 308 ARG A CA 1
ATOM 2396 C C . ARG A 1 308 ? -30.922 -26.406 -2.119 1 97.06 308 ARG A C 1
ATOM 2398 O O . ARG A 1 308 ? -31.797 -27.281 -2.135 1 97.06 308 ARG A O 1
ATOM 2405 N N . LEU A 1 309 ? -31.203 -25.188 -1.972 1 97 309 LEU A N 1
ATOM 2406 C CA . LEU A 1 309 ? -32.594 -24.734 -1.773 1 97 309 LEU A CA 1
ATOM 2407 C C . LEU A 1 309 ? -33.312 -24.625 -3.105 1 97 309 LEU A C 1
ATOM 2409 O O . LEU A 1 309 ? -34.5 -24.906 -3.182 1 97 309 LEU A O 1
ATOM 2413 N N . PHE A 1 310 ? -32.625 -24.188 -4.18 1 97.38 310 PHE A N 1
ATOM 2414 C CA . PHE A 1 310 ? -33.312 -23.828 -5.406 1 97.38 310 PHE A CA 1
ATOM 2415 C C . PHE A 1 310 ? -32.938 -24.766 -6.543 1 97.38 310 PHE A C 1
ATOM 2417 O O . PHE A 1 310 ? -33.406 -24.625 -7.668 1 97.38 310 PHE A O 1
ATOM 2424 N N . GLY A 1 311 ? -32 -25.719 -6.305 1 96.44 311 GLY A N 1
ATOM 2425 C CA . GLY A 1 311 ? -31.672 -26.734 -7.289 1 96.44 311 GLY A CA 1
ATOM 2426 C C . GLY A 1 311 ? -30.438 -26.406 -8.102 1 96.44 311 GLY A C 1
ATOM 2427 O O . GLY A 1 311 ? -29.938 -25.281 -8.055 1 96.44 311 GLY A O 1
ATOM 2428 N N . ARG A 1 312 ? -30 -27.422 -8.789 1 97 312 ARG A N 1
ATOM 2429 C CA . ARG A 1 312 ? -28.797 -27.281 -9.602 1 97 312 ARG A CA 1
ATOM 2430 C C . ARG A 1 312 ? -29.016 -26.297 -10.742 1 97 312 ARG A C 1
ATOM 2432 O O . ARG A 1 312 ? -30.109 -26.219 -11.297 1 97 312 ARG A O 1
ATOM 2439 N N . CYS A 1 313 ? -28.031 -25.562 -11.094 1 97.44 313 CYS A N 1
ATOM 2440 C CA . CYS A 1 313 ? -28.094 -24.609 -12.195 1 97.44 313 CYS A CA 1
ATOM 2441 C C . CYS A 1 313 ? -26.703 -24.266 -12.695 1 97.44 313 CYS A C 1
ATOM 2443 O O . CYS A 1 313 ? -25.703 -24.797 -12.203 1 97.44 313 CYS A O 1
ATOM 2445 N N . SER A 1 314 ? -26.656 -23.547 -13.805 1 97 314 SER A N 1
ATOM 2446 C CA . SER A 1 314 ? -25.375 -23.109 -14.352 1 97 314 SER A CA 1
ATOM 2447 C C . SER A 1 314 ? -24.703 -22.094 -13.438 1 97 314 SER A C 1
ATOM 2449 O O . SER A 1 314 ? -25.359 -21.453 -12.617 1 97 314 SER A O 1
ATOM 2451 N N . GLU A 1 315 ? -23.469 -21.984 -13.547 1 97.12 315 GLU A N 1
ATOM 2452 C CA . GLU A 1 315 ? -22.703 -21.016 -12.758 1 97.12 315 GLU A CA 1
ATOM 2453 C C . GLU A 1 315 ? -23.203 -19.594 -12.984 1 97.12 315 GLU A C 1
ATOM 2455 O O . GLU A 1 315 ? -23.359 -18.812 -12.039 1 97.12 315 GLU A O 1
ATOM 2460 N N . LYS A 1 316 ? -23.406 -19.25 -14.227 1 97.12 316 LYS A N 1
ATOM 2461 C CA . LYS A 1 316 ? -23.906 -17.922 -14.578 1 97.12 316 LYS A CA 1
ATOM 2462 C C . LYS A 1 316 ? -25.266 -17.656 -13.906 1 97.12 316 LYS A C 1
ATOM 2464 O O . LYS A 1 316 ? -25.484 -16.578 -13.352 1 97.12 316 LYS A O 1
ATOM 2469 N N . ALA A 1 317 ? -26.125 -18.578 -13.977 1 97.88 317 ALA A N 1
ATOM 2470 C CA . ALA A 1 317 ? -27.438 -18.438 -13.367 1 97.88 317 ALA A CA 1
ATOM 2471 C C . ALA A 1 317 ? -27.328 -18.266 -11.859 1 97.88 317 ALA A C 1
ATOM 2473 O O . ALA A 1 317 ? -28.047 -17.438 -11.273 1 97.88 317 ALA A O 1
ATOM 2474 N N . LEU A 1 318 ? -26.516 -19.062 -11.273 1 98 318 LEU A N 1
ATOM 2475 C CA . LEU A 1 318 ? -26.312 -18.953 -9.836 1 98 318 LEU A CA 1
ATOM 2476 C C . LEU A 1 318 ? -25.797 -17.562 -9.461 1 98 318 LEU A C 1
ATOM 2478 O O . LEU A 1 318 ? -26.266 -16.969 -8.492 1 98 318 LEU A O 1
ATOM 2482 N N . CYS A 1 319 ? -24.828 -17.094 -10.211 1 98.06 319 CYS A N 1
ATOM 2483 C CA . CYS A 1 319 ? -24.266 -15.758 -9.969 1 98.06 319 CYS A CA 1
ATOM 2484 C C . CYS A 1 319 ? -25.359 -14.695 -10.023 1 98.06 319 CYS A C 1
ATOM 2486 O O . CYS A 1 319 ? -25.438 -13.836 -9.141 1 98.06 319 CYS A O 1
ATOM 2488 N N . ILE A 1 320 ? -26.172 -14.742 -11.031 1 98.25 320 ILE A N 1
ATOM 2489 C CA . ILE A 1 320 ? -27.25 -13.766 -11.219 1 98.25 320 ILE A CA 1
ATOM 2490 C C . ILE A 1 320 ? -28.219 -13.836 -10.047 1 98.25 320 ILE A C 1
ATOM 2492 O O . ILE A 1 320 ? -28.641 -12.797 -9.523 1 98.25 320 ILE A O 1
ATOM 2496 N N . ARG A 1 321 ? -28.578 -15.016 -9.633 1 98.19 321 ARG A N 1
ATOM 2497 C CA . ARG A 1 321 ? -29.5 -15.188 -8.508 1 98.19 321 ARG A CA 1
ATOM 2498 C C . ARG A 1 321 ? -28.922 -14.57 -7.234 1 98.19 321 ARG A C 1
ATOM 2500 O O . ARG A 1 321 ? -29.641 -13.898 -6.484 1 98.19 321 ARG A O 1
ATOM 2507 N N . LEU A 1 322 ? -27.703 -14.797 -7.012 1 98.44 322 LEU A N 1
ATOM 2508 C CA . LEU A 1 322 ? -27.062 -14.273 -5.809 1 98.44 322 LEU A CA 1
ATOM 2509 C C . LEU A 1 322 ? -26.953 -12.758 -5.871 1 98.44 322 LEU A C 1
ATOM 2511 O O . LEU A 1 322 ? -27.094 -12.078 -4.852 1 98.44 322 LEU A O 1
ATOM 2515 N N . LEU A 1 323 ? -26.688 -12.211 -7.039 1 98.62 323 LEU A N 1
ATOM 2516 C CA . LEU A 1 323 ? -26.609 -10.766 -7.203 1 98.62 323 LEU A CA 1
ATOM 2517 C C . LEU A 1 323 ? -27.984 -10.133 -7.039 1 98.62 323 LEU A C 1
ATOM 2519 O O . LEU A 1 323 ? -28.109 -9.023 -6.512 1 98.62 323 LEU A O 1
ATOM 2523 N N . ILE A 1 324 ? -29 -10.82 -7.551 1 98.56 324 ILE A N 1
ATOM 2524 C CA . ILE A 1 324 ? -30.359 -10.359 -7.328 1 98.56 324 ILE A CA 1
ATOM 2525 C C . ILE A 1 324 ? -30.672 -10.344 -5.832 1 98.56 324 ILE A C 1
ATOM 2527 O O . ILE A 1 324 ? -31.281 -9.398 -5.324 1 98.56 324 ILE A O 1
ATOM 2531 N N . PHE A 1 325 ? -30.234 -11.398 -5.164 1 98.5 325 PHE A N 1
ATOM 2532 C CA . PHE A 1 325 ? -30.406 -11.453 -3.717 1 98.5 325 PHE A CA 1
ATOM 2533 C C . PHE A 1 325 ? -29.719 -10.266 -3.051 1 98.5 325 PHE A C 1
ATOM 2535 O O . PHE A 1 325 ? -30.281 -9.641 -2.145 1 98.5 325 PHE A O 1
ATOM 2542 N N . GLN A 1 326 ? -28.531 -9.922 -3.459 1 98.62 326 GLN A N 1
ATOM 2543 C CA . GLN A 1 326 ? -27.812 -8.758 -2.963 1 98.62 326 GLN A CA 1
ATOM 2544 C C . GLN A 1 326 ? -28.594 -7.473 -3.213 1 98.62 326 GLN A C 1
ATOM 2546 O O . GLN A 1 326 ? -28.688 -6.617 -2.328 1 98.62 326 GLN A O 1
ATOM 2551 N N . ALA A 1 327 ? -29.125 -7.332 -4.41 1 98.69 327 ALA A N 1
ATOM 2552 C CA . ALA A 1 327 ? -29.906 -6.145 -4.766 1 98.69 327 ALA A CA 1
ATOM 2553 C C . ALA A 1 327 ? -31.156 -6.039 -3.914 1 98.69 327 ALA A C 1
ATOM 2555 O O . ALA A 1 327 ? -31.531 -4.949 -3.463 1 98.69 327 ALA A O 1
ATOM 2556 N N . LEU A 1 328 ? -31.797 -7.145 -3.73 1 98.44 328 LEU A N 1
ATOM 2557 C CA . LEU A 1 328 ? -33 -7.168 -2.914 1 98.44 328 LEU A CA 1
ATOM 2558 C C . LEU A 1 328 ? -32.688 -6.793 -1.469 1 98.44 328 LEU A C 1
ATOM 2560 O O . LEU A 1 328 ? -33.469 -6.109 -0.814 1 98.44 328 LEU A O 1
ATOM 2564 N N . ALA A 1 329 ? -31.609 -7.301 -0.997 1 98.12 329 ALA A N 1
ATOM 2565 C CA . ALA A 1 329 ? -31.188 -6.93 0.35 1 98.12 329 ALA A CA 1
ATOM 2566 C C . ALA A 1 329 ? -30.984 -5.422 0.466 1 98.12 329 ALA A C 1
ATOM 2568 O O . ALA A 1 329 ? -31.391 -4.809 1.456 1 98.12 329 ALA A O 1
ATOM 2569 N N . CYS A 1 330 ? -30.344 -4.82 -0.473 1 98.25 330 CYS A N 1
ATOM 2570 C CA . CYS A 1 330 ? -30.141 -3.375 -0.477 1 98.25 330 CYS A CA 1
ATOM 2571 C C . CYS A 1 330 ? -31.469 -2.637 -0.532 1 98.25 330 CYS A C 1
ATOM 2573 O O . CYS A 1 330 ? -31.672 -1.651 0.18 1 98.25 330 CYS A O 1
ATOM 2575 N N . LEU A 1 331 ? -32.375 -3.145 -1.387 1 97.69 331 LEU A N 1
ATOM 2576 C CA . LEU A 1 331 ? -33.688 -2.539 -1.491 1 97.69 331 LEU A CA 1
ATOM 2577 C C . LEU A 1 331 ? -34.438 -2.648 -0.171 1 97.69 331 LEU A C 1
ATOM 2579 O O . LEU A 1 331 ? -35.156 -1.716 0.227 1 97.69 331 LEU A O 1
ATOM 2583 N N . ALA A 1 332 ? -34.344 -3.779 0.423 1 96.94 332 ALA A N 1
ATOM 2584 C CA . ALA A 1 332 ? -34.969 -3.973 1.727 1 96.94 332 ALA A CA 1
ATOM 2585 C C . ALA A 1 332 ? -34.438 -2.967 2.746 1 96.94 332 ALA A C 1
ATOM 2587 O O . ALA A 1 332 ? -35.188 -2.492 3.604 1 96.94 332 ALA A O 1
ATOM 2588 N N . CYS A 1 333 ? -33.188 -2.729 2.684 1 95 333 CYS A N 1
ATOM 2589 C CA . CYS A 1 333 ? -32.594 -1.734 3.57 1 95 333 CYS A CA 1
ATOM 2590 C C . CYS A 1 333 ? -33.219 -0.365 3.354 1 95 333 CYS A C 1
ATOM 2592 O O . CYS A 1 333 ? -33.562 0.328 4.316 1 95 333 CYS A O 1
ATOM 2594 N N . PHE A 1 334 ? -33.406 0.05 2.129 1 95.06 334 PHE A N 1
ATOM 2595 C CA . PHE A 1 334 ? -34.062 1.321 1.825 1 95.06 334 PHE A CA 1
ATOM 2596 C C . PHE A 1 334 ? -35.5 1.345 2.365 1 95.06 334 PHE A C 1
ATOM 2598 O O . PHE A 1 334 ? -35.938 2.361 2.893 1 95.06 334 PHE A O 1
ATOM 2605 N N . GLY A 1 335 ? -36.156 0.237 2.182 1 92.88 335 GLY A N 1
ATOM 2606 C CA . GLY A 1 335 ? -37.5 0.134 2.734 1 92.88 335 GLY A CA 1
ATOM 2607 C C . GLY A 1 335 ? -37.531 0.274 4.242 1 92.88 335 GLY A C 1
ATOM 2608 O O . GLY A 1 335 ? -38.375 0.99 4.785 1 92.88 335 GLY A O 1
ATOM 2609 N N . LEU A 1 336 ? -36.656 -0.397 4.852 1 90.69 336 LEU A N 1
ATOM 2610 C CA . LEU A 1 336 ? -36.562 -0.339 6.309 1 90.69 336 LEU A CA 1
ATOM 2611 C C . LEU A 1 336 ? -36.281 1.084 6.777 1 90.69 336 LEU A C 1
ATOM 2613 O O . LEU A 1 336 ? -36.875 1.549 7.754 1 90.69 336 LEU A O 1
ATOM 2617 N N . ARG A 1 337 ? -35.375 1.755 6.176 1 87.19 337 ARG A N 1
ATOM 2618 C CA . ARG A 1 337 ? -35.031 3.127 6.535 1 87.19 337 ARG A CA 1
ATOM 2619 C C . ARG A 1 337 ? -36.219 4.059 6.336 1 87.19 337 ARG A C 1
ATOM 2621 O O . ARG A 1 337 ? -36.438 4.953 7.148 1 87.19 337 ARG A O 1
ATOM 2628 N N . TYR A 1 338 ? -36.938 3.834 5.289 1 84.38 338 TYR A N 1
ATOM 2629 C CA . TYR A 1 338 ? -38.125 4.625 5.016 1 84.38 338 TYR A CA 1
ATOM 2630 C C . TYR A 1 338 ? -39.156 4.422 6.105 1 84.38 338 TYR A C 1
ATOM 2632 O O . TYR A 1 338 ? -39.781 5.387 6.578 1 84.38 338 TYR A O 1
ATOM 2640 N N . MET A 1 339 ? -39.312 3.246 6.5 1 83.31 339 MET A N 1
ATOM 2641 C CA . MET A 1 339 ? -40.281 2.924 7.539 1 83.31 339 MET A CA 1
ATOM 2642 C C . MET A 1 339 ? -39.875 3.541 8.875 1 83.31 339 MET A C 1
ATOM 2644 O O . MET A 1 339 ? -40.719 4.062 9.602 1 83.31 339 MET A O 1
ATOM 2648 N N . LEU A 1 340 ? -38.625 3.449 9.133 1 78.56 340 LEU A N 1
ATOM 2649 C CA . LEU A 1 340 ? -38.125 3.947 10.414 1 78.56 340 LEU A CA 1
ATOM 2650 C C . LEU A 1 340 ? -38.125 5.473 10.438 1 78.56 340 LEU A C 1
ATOM 2652 O O . LEU A 1 340 ? -38.281 6.086 11.492 1 78.56 340 LEU A O 1
ATOM 2656 N N . ALA A 1 341 ? -37.812 6.082 9.312 1 69.12 341 ALA A N 1
ATOM 2657 C CA . ALA A 1 341 ? -37.875 7.539 9.227 1 69.12 341 ALA A CA 1
ATOM 2658 C C . ALA A 1 341 ? -39.281 8.062 9.438 1 69.12 341 ALA A C 1
ATOM 2660 O O . ALA A 1 341 ? -39.469 9.133 10.016 1 69.12 341 ALA A O 1
ATOM 2661 N N . GLY A 1 342 ? -40.219 7.332 8.875 1 58.12 342 GLY A N 1
ATOM 2662 C CA . GLY A 1 342 ? -41.594 7.691 9.086 1 58.12 342 GLY A CA 1
ATOM 2663 C C . GLY A 1 342 ? -42.062 7.457 10.508 1 58.12 342 GLY A C 1
ATOM 2664 O O . GLY A 1 342 ? -42.938 8.172 11 1 58.12 342 GLY A O 1
ATOM 2665 N N . TRP A 1 343 ? -41.469 6.469 10.984 1 50.59 343 TRP A N 1
ATOM 2666 C CA . TRP A 1 343 ? -41.844 6.23 12.375 1 50.59 343 TRP A CA 1
ATOM 2667 C C . TRP A 1 343 ? -41.25 7.297 13.289 1 50.59 343 TRP A C 1
ATOM 2669 O O . TRP A 1 343 ? -41.781 7.578 14.359 1 50.59 343 TRP A O 1
ATOM 2679 N N . TYR A 1 344 ? -40.094 7.73 13 1 43.84 344 TYR A N 1
ATOM 2680 C CA . TYR A 1 344 ? -39.438 8.703 13.867 1 43.84 344 TYR A CA 1
ATOM 2681 C C . TYR A 1 344 ? -39.938 10.109 13.578 1 43.84 344 TYR A C 1
ATOM 2683 O O . TYR A 1 344 ? -39.594 11.055 14.289 1 43.84 344 TYR A O 1
ATOM 2691 N N . LYS A 1 345 ? -40.812 10.297 12.562 1 37.94 345 LYS A N 1
ATOM 2692 C CA . LYS A 1 345 ? -41.531 11.57 12.445 1 37.94 345 LYS A CA 1
ATOM 2693 C C . LYS A 1 345 ? -42.844 11.539 13.203 1 37.94 345 LYS A C 1
ATOM 2695 O O . LYS A 1 345 ? -43.594 10.555 13.133 1 37.94 345 LYS A O 1
ATOM 2700 N N . MET B 1 1 ? 8.906 2.4 21.047 1 93.75 1 MET B N 1
ATOM 2701 C CA . MET B 1 1 ? 8.203 1.804 19.906 1 93.75 1 MET B CA 1
ATOM 2702 C C . MET B 1 1 ? 9.164 1.473 18.781 1 93.75 1 MET B C 1
ATOM 2704 O O . MET B 1 1 ? 9.086 0.4 18.172 1 93.75 1 MET B O 1
ATOM 2708 N N . SER B 1 2 ? 10.109 2.328 18.516 1 92.88 2 SER B N 1
ATOM 2709 C CA . SER B 1 2 ? 11.055 2.08 17.438 1 92.88 2 SER B CA 1
ATOM 2710 C C . SER B 1 2 ? 11.977 0.909 17.75 1 92.88 2 SER B C 1
ATOM 2712 O O . SER B 1 2 ? 12.367 0.157 16.859 1 92.88 2 SER B O 1
ATOM 2714 N N . ILE B 1 3 ? 12.336 0.785 19 1 94.5 3 ILE B N 1
ATOM 2715 C CA . ILE B 1 3 ? 13.109 -0.382 19.406 1 94.5 3 ILE B CA 1
ATOM 2716 C C . ILE B 1 3 ? 12.273 -1.647 19.203 1 94.5 3 ILE B C 1
ATOM 2718 O O . ILE B 1 3 ? 12.797 -2.68 18.781 1 94.5 3 ILE B O 1
ATOM 2722 N N . GLY B 1 4 ? 10.984 -1.584 19.562 1 95.06 4 GLY B N 1
ATOM 2723 C CA . GLY B 1 4 ? 10.078 -2.678 19.25 1 95.06 4 GLY B CA 1
ATOM 2724 C C . GLY B 1 4 ? 10.031 -3.018 17.766 1 95.06 4 GLY B C 1
ATOM 2725 O O . GLY B 1 4 ? 9.953 -4.191 17.406 1 95.06 4 GLY B O 1
ATOM 2726 N N . GLY B 1 5 ? 10.094 -1.963 16.953 1 95.38 5 GLY B N 1
ATOM 2727 C CA . GLY B 1 5 ? 10.156 -2.178 15.516 1 95.38 5 GLY B CA 1
ATOM 2728 C C . GLY B 1 5 ? 11.398 -2.936 15.078 1 95.38 5 GLY B C 1
ATOM 2729 O O . GLY B 1 5 ? 11.32 -3.812 14.211 1 95.38 5 GLY B O 1
ATOM 2730 N N . PHE B 1 6 ? 12.539 -2.566 15.688 1 97.56 6 PHE B N 1
ATOM 2731 C CA . PHE B 1 6 ? 13.789 -3.275 15.422 1 97.56 6 PHE B CA 1
ATOM 2732 C C . PHE B 1 6 ? 13.648 -4.758 15.75 1 97.56 6 PHE B C 1
ATOM 2734 O O . PHE B 1 6 ? 13.977 -5.613 14.922 1 97.56 6 PHE B O 1
ATOM 2741 N N . VAL B 1 7 ? 13.156 -5.043 16.875 1 98.12 7 VAL B N 1
ATOM 2742 C CA . VAL B 1 7 ? 13.023 -6.422 17.344 1 98.12 7 VAL B CA 1
ATOM 2743 C C . VAL B 1 7 ? 12.047 -7.176 16.453 1 98.12 7 VAL B C 1
ATOM 2745 O O . VAL B 1 7 ? 12.312 -8.305 16.047 1 98.12 7 VAL B O 1
ATOM 2748 N N . LEU B 1 8 ? 10.961 -6.555 16.125 1 97.19 8 LEU B N 1
ATOM 2749 C CA . LEU B 1 8 ? 9.961 -7.176 15.266 1 97.19 8 LEU B CA 1
ATOM 2750 C C . LEU B 1 8 ? 10.531 -7.453 13.875 1 97.19 8 LEU B C 1
ATOM 2752 O O . LEU B 1 8 ? 10.281 -8.516 13.297 1 97.19 8 LEU B O 1
ATOM 2756 N N . ALA B 1 9 ? 11.25 -6.523 13.359 1 97.56 9 ALA B N 1
ATOM 2757 C CA . ALA B 1 9 ? 11.875 -6.691 12.047 1 97.56 9 ALA B CA 1
ATOM 2758 C C . ALA B 1 9 ? 12.836 -7.871 12.039 1 97.56 9 ALA B C 1
ATOM 2760 O O . ALA B 1 9 ? 12.766 -8.734 11.164 1 97.56 9 ALA B O 1
ATOM 2761 N N . VAL B 1 10 ? 13.703 -7.926 13.031 1 98.19 10 VAL B N 1
ATOM 2762 C CA . VAL B 1 10 ? 14.719 -8.969 13.102 1 98.19 10 VAL B CA 1
ATOM 2763 C C . VAL B 1 10 ? 14.047 -10.336 13.234 1 98.19 10 VAL B C 1
ATOM 2765 O O . VAL B 1 10 ? 14.531 -11.328 12.68 1 98.19 10 VAL B O 1
ATOM 2768 N N . ARG B 1 11 ? 12.93 -10.414 13.836 1 97.94 11 ARG B N 1
ATOM 2769 C CA . ARG B 1 11 ? 12.234 -11.672 14.062 1 97.94 11 ARG B CA 1
ATOM 2770 C C . ARG B 1 11 ? 11.43 -12.086 12.836 1 97.94 11 ARG B C 1
ATOM 2772 O O . ARG B 1 11 ? 11.289 -13.281 12.555 1 97.94 11 ARG B O 1
ATOM 2779 N N . LEU B 1 12 ? 10.945 -11.148 12.094 1 97.31 12 LEU B N 1
ATOM 2780 C CA . LEU B 1 12 ? 10.016 -11.453 11.008 1 97.31 12 LEU B CA 1
ATOM 2781 C C . LEU B 1 12 ? 10.766 -11.703 9.703 1 97.31 12 LEU B C 1
ATOM 2783 O O . LEU B 1 12 ? 10.242 -12.344 8.789 1 97.31 12 LEU B O 1
ATOM 2787 N N . ILE B 1 13 ? 11.969 -11.203 9.57 1 98.31 13 ILE B N 1
ATOM 2788 C CA . ILE B 1 13 ? 12.727 -11.297 8.328 1 98.31 13 ILE B CA 1
ATOM 2789 C C . ILE B 1 13 ? 12.945 -12.758 7.957 1 98.31 13 ILE B C 1
ATOM 2791 O O . ILE B 1 13 ? 12.633 -13.18 6.844 1 98.31 13 ILE B O 1
ATOM 2795 N N . PRO B 1 14 ? 13.43 -13.609 8.898 1 98 14 PRO B N 1
ATOM 2796 C CA . PRO B 1 14 ? 13.625 -15.016 8.523 1 98 14 PRO B CA 1
ATOM 2797 C C . PRO B 1 14 ? 12.32 -15.719 8.172 1 98 14 PRO B C 1
ATOM 2799 O O . PRO B 1 14 ? 12.297 -16.609 7.32 1 98 14 PRO B O 1
ATOM 2802 N N . VAL B 1 15 ? 11.281 -15.352 8.828 1 96.75 15 VAL B N 1
ATOM 2803 C CA . VAL B 1 15 ? 9.977 -15.938 8.539 1 96.75 15 VAL B CA 1
ATOM 2804 C C . VAL B 1 15 ? 9.547 -15.57 7.117 1 96.75 15 VAL B C 1
ATOM 2806 O O . VAL B 1 15 ? 9.164 -16.438 6.336 1 96.75 15 VAL B O 1
ATOM 2809 N N . ALA B 1 16 ? 9.617 -14.367 6.777 1 97.06 16 ALA B N 1
ATOM 2810 C CA . ALA B 1 16 ? 9.234 -13.898 5.449 1 97.06 16 ALA B CA 1
ATOM 2811 C C . ALA B 1 16 ? 10.133 -14.484 4.375 1 97.06 16 ALA B C 1
ATOM 2813 O O . ALA B 1 16 ? 9.688 -14.766 3.26 1 97.06 16 ALA B O 1
ATOM 2814 N N . ALA B 1 17 ? 11.398 -14.617 4.715 1 98.06 17 ALA B N 1
ATOM 2815 C CA . ALA B 1 17 ? 12.359 -15.188 3.777 1 98.06 17 ALA B CA 1
ATOM 2816 C C . ALA B 1 17 ? 11.922 -16.578 3.32 1 98.06 17 ALA B C 1
ATOM 2818 O O . ALA B 1 17 ? 12.039 -16.922 2.141 1 98.06 17 ALA B O 1
ATOM 2819 N N . ARG B 1 18 ? 11.406 -17.328 4.199 1 97.06 18 ARG B N 1
ATOM 2820 C CA . ARG B 1 18 ? 10.938 -18.672 3.867 1 97.06 18 ARG B CA 1
ATOM 2821 C C . ARG B 1 18 ? 9.75 -18.625 2.918 1 97.06 18 ARG B C 1
ATOM 2823 O O . ARG B 1 18 ? 9.664 -19.406 1.972 1 97.06 18 ARG B O 1
ATOM 2830 N N . TYR B 1 19 ? 8.883 -17.719 3.158 1 95.94 19 TYR B N 1
ATOM 2831 C CA . TYR B 1 19 ? 7.715 -17.578 2.297 1 95.94 19 TYR B CA 1
ATOM 2832 C C . TYR B 1 19 ? 8.117 -17.125 0.897 1 95.94 19 TYR B C 1
ATOM 2834 O O . TYR B 1 19 ? 7.586 -17.625 -0.097 1 95.94 19 TYR B O 1
ATOM 2842 N N . LEU B 1 20 ? 9.016 -16.234 0.84 1 97.19 20 LEU B N 1
ATOM 2843 C CA . LEU B 1 20 ? 9.477 -15.719 -0.447 1 97.19 20 LEU B CA 1
ATOM 2844 C C . LEU B 1 20 ? 10.18 -16.812 -1.246 1 97.19 20 LEU B C 1
ATOM 2846 O O . LEU B 1 20 ? 9.969 -16.938 -2.455 1 97.19 20 LEU B O 1
ATOM 2850 N N . LEU B 1 21 ? 10.969 -17.594 -0.567 1 97.12 21 LEU B N 1
ATOM 2851 C CA . LEU B 1 21 ? 11.664 -18.688 -1.227 1 97.12 21 LEU B CA 1
ATOM 2852 C C . LEU B 1 21 ? 10.672 -19.719 -1.762 1 97.12 21 LEU B C 1
ATOM 2854 O O . LEU B 1 21 ? 10.844 -20.25 -2.865 1 97.12 21 LEU B O 1
ATOM 2858 N N . ARG B 1 22 ? 9.648 -19.938 -1.042 1 94.75 22 ARG B N 1
ATOM 2859 C CA . ARG B 1 22 ? 8.617 -20.891 -1.451 1 94.75 22 ARG B CA 1
ATOM 2860 C C . ARG B 1 22 ? 7.918 -20.422 -2.723 1 94.75 22 ARG B C 1
ATOM 2862 O O . ARG B 1 22 ? 7.457 -21.25 -3.52 1 94.75 22 ARG B O 1
ATOM 2869 N N . ARG B 1 23 ? 7.902 -19.172 -2.92 1 94.25 23 ARG B N 1
ATOM 2870 C CA . ARG B 1 23 ? 7.242 -18.609 -4.09 1 94.25 23 ARG B CA 1
ATOM 2871 C C . ARG B 1 23 ? 8.25 -18.297 -5.191 1 94.25 23 ARG B C 1
ATOM 2873 O O . ARG B 1 23 ? 7.945 -17.547 -6.121 1 94.25 23 ARG B O 1
ATOM 2880 N N . ASN B 1 24 ? 9.477 -18.719 -5.012 1 94.12 24 ASN B N 1
ATOM 2881 C CA . ASN B 1 24 ? 10.555 -18.594 -5.988 1 94.12 24 ASN B CA 1
ATOM 2882 C C . ASN B 1 24 ? 10.93 -17.141 -6.215 1 94.12 24 ASN B C 1
ATOM 2884 O O . ASN B 1 24 ? 11.25 -16.734 -7.336 1 94.12 24 ASN B O 1
ATOM 2888 N N . MET B 1 25 ? 10.758 -16.406 -5.223 1 95.88 25 MET B N 1
ATOM 2889 C CA . MET B 1 25 ? 11.219 -15.023 -5.254 1 95.88 25 MET B CA 1
ATOM 2890 C C . MET B 1 25 ? 12.609 -14.898 -4.641 1 95.88 25 MET B C 1
ATOM 2892 O O . MET B 1 25 ? 12.75 -14.539 -3.469 1 95.88 25 MET B O 1
ATOM 2896 N N . PHE B 1 26 ? 13.578 -15.148 -5.402 1 96.62 26 PHE B N 1
ATOM 2897 C CA . PHE B 1 26 ? 14.969 -15.133 -4.953 1 96.62 26 PHE B CA 1
ATOM 2898 C C . PHE B 1 26 ? 15.898 -14.688 -6.074 1 96.62 26 PHE B C 1
ATOM 2900 O O . PHE B 1 26 ? 15.477 -14.578 -7.227 1 96.62 26 PHE B O 1
ATOM 2907 N N . GLY B 1 27 ? 17.062 -14.289 -5.723 1 94.75 27 GLY B N 1
ATOM 2908 C CA . GLY B 1 27 ? 18.141 -13.992 -6.645 1 94.75 27 GLY B CA 1
ATOM 2909 C C . GLY B 1 27 ? 19.469 -14.625 -6.234 1 94.75 27 GLY B C 1
ATOM 2910 O O . GLY B 1 27 ? 19.562 -15.234 -5.172 1 94.75 27 GLY B O 1
ATOM 2911 N N . TYR B 1 28 ? 20.391 -14.555 -7.176 1 94.75 28 TYR B N 1
ATOM 2912 C CA . TYR B 1 28 ? 21.75 -14.992 -6.902 1 94.75 28 TYR B CA 1
ATOM 2913 C C . TYR B 1 28 ? 22.688 -13.797 -6.734 1 94.75 28 TYR B C 1
ATOM 2915 O O . TYR B 1 28 ? 22.516 -12.773 -7.395 1 94.75 28 TYR B O 1
ATOM 2923 N N . ASP B 1 29 ? 23.578 -13.961 -5.805 1 93.88 29 ASP B N 1
ATOM 2924 C CA . ASP B 1 29 ? 24.562 -12.906 -5.602 1 93.88 29 ASP B CA 1
ATOM 2925 C C . ASP B 1 29 ? 25.578 -12.875 -6.746 1 93.88 29 ASP B C 1
ATOM 2927 O O . ASP B 1 29 ? 26.516 -13.664 -6.773 1 93.88 29 ASP B O 1
ATOM 2931 N N . ILE B 1 30 ? 25.5 -11.898 -7.551 1 90.62 30 ILE B N 1
ATOM 2932 C CA . ILE B 1 30 ? 26.281 -11.805 -8.773 1 90.62 30 ILE B CA 1
ATOM 2933 C C . ILE B 1 30 ? 27.75 -11.516 -8.422 1 90.62 30 ILE B C 1
ATOM 2935 O O . ILE B 1 30 ? 28.656 -11.961 -9.117 1 90.62 30 ILE B O 1
ATOM 2939 N N . ASN B 1 31 ? 27.938 -10.797 -7.355 1 92.38 31 ASN B N 1
ATOM 2940 C CA . ASN B 1 31 ? 29.281 -10.445 -6.93 1 92.38 31 ASN B CA 1
ATOM 2941 C C . ASN B 1 31 ? 29.984 -11.633 -6.27 1 92.38 31 ASN B C 1
ATOM 2943 O O . ASN B 1 31 ? 31.031 -11.461 -5.633 1 92.38 31 ASN B O 1
ATOM 2947 N N . LYS B 1 32 ? 29.391 -12.828 -6.383 1 92.5 32 LYS B N 1
ATOM 2948 C CA . LYS B 1 32 ? 29.969 -14.062 -5.867 1 92.5 32 LYS B CA 1
ATOM 2949 C C . LYS B 1 32 ? 29.844 -15.195 -6.879 1 92.5 32 LYS B C 1
ATOM 2951 O O . LYS B 1 32 ? 30 -16.375 -6.531 1 92.5 32 LYS B O 1
ATOM 2956 N N . LYS B 1 33 ? 29.562 -14.734 -8.016 1 91.94 33 LYS B N 1
ATOM 2957 C CA . LYS B 1 33 ? 29.406 -15.711 -9.086 1 91.94 33 LYS B CA 1
ATOM 2958 C C . LYS B 1 33 ? 30.672 -16.531 -9.289 1 91.94 33 LYS B C 1
ATOM 2960 O O . LYS B 1 33 ? 31.781 -15.977 -9.289 1 91.94 33 LYS B O 1
ATOM 2965 N N . GLY B 1 34 ? 30.469 -17.812 -9.5 1 90.75 34 GLY B N 1
ATOM 2966 C CA . GLY B 1 34 ? 31.625 -18.688 -9.703 1 90.75 34 GLY B CA 1
ATOM 2967 C C . GLY B 1 34 ? 32.125 -19.312 -8.422 1 90.75 34 GLY B C 1
ATOM 2968 O O . GLY B 1 34 ? 33.031 -20.156 -8.445 1 90.75 34 GLY B O 1
ATOM 2969 N N . THR B 1 35 ? 31.656 -18.891 -7.312 1 92 35 THR B N 1
ATOM 2970 C CA . THR B 1 35 ? 31.938 -19.484 -6.012 1 92 35 THR B CA 1
ATOM 2971 C C . THR B 1 35 ? 30.719 -20.219 -5.473 1 92 35 THR B C 1
ATOM 2973 O O . THR B 1 35 ? 29.609 -20.047 -5.98 1 92 35 THR B O 1
ATOM 2976 N N . PRO B 1 36 ? 30.938 -21.062 -4.566 1 91.38 36 PRO B N 1
ATOM 2977 C CA . PRO B 1 36 ? 29.797 -21.75 -3.961 1 91.38 36 PRO B CA 1
ATOM 2978 C C . PRO B 1 36 ? 28.75 -20.797 -3.395 1 91.38 36 PRO B C 1
ATOM 2980 O O . PRO B 1 36 ? 27.547 -21.078 -3.455 1 91.38 36 PRO B O 1
ATOM 2983 N N . GLN B 1 37 ? 29.109 -19.703 -2.926 1 90.5 37 GLN B N 1
ATOM 2984 C CA . GLN B 1 37 ? 28.203 -18.719 -2.346 1 90.5 37 GLN B CA 1
ATOM 2985 C C . GLN B 1 37 ? 27.312 -18.094 -3.412 1 90.5 37 GLN B C 1
ATOM 2987 O O . GLN B 1 37 ? 26.188 -17.688 -3.121 1 90.5 37 GLN B O 1
ATOM 2992 N N . GLY B 1 38 ? 27.812 -18.016 -4.562 1 93 38 GLY B N 1
ATOM 2993 C CA . GLY B 1 38 ? 27.062 -17.422 -5.664 1 93 38 GLY B CA 1
ATOM 2994 C C . GLY B 1 38 ? 25.938 -18.312 -6.156 1 93 38 GLY B C 1
ATOM 2995 O O . GLY B 1 38 ? 25.047 -17.859 -6.887 1 93 38 GLY B O 1
ATOM 2996 N N . ALA B 1 39 ? 25.906 -19.578 -5.68 1 93.5 39 ALA B N 1
ATOM 2997 C CA . ALA B 1 39 ? 24.906 -20.531 -6.117 1 93.5 39 ALA B CA 1
ATOM 2998 C C . ALA B 1 39 ? 23.75 -20.625 -5.109 1 93.5 39 ALA B C 1
ATOM 3000 O O . ALA B 1 39 ? 22.734 -21.281 -5.367 1 93.5 39 ALA B O 1
ATOM 3001 N N . ILE B 1 40 ? 23.922 -19.875 -4.109 1 95.06 40 ILE B N 1
ATOM 3002 C CA . ILE B 1 40 ? 22.906 -19.891 -3.057 1 95.06 40 ILE B CA 1
ATOM 3003 C C . ILE B 1 40 ? 21.75 -18.969 -3.439 1 95.06 40 ILE B C 1
ATOM 3005 O O . ILE B 1 40 ? 21.969 -17.828 -3.877 1 95.06 40 ILE B O 1
ATOM 3009 N N . LYS B 1 41 ? 20.531 -19.484 -3.342 1 96.44 41 LYS B N 1
ATOM 3010 C CA . LYS B 1 41 ? 19.328 -18.672 -3.551 1 96.44 41 LYS B CA 1
ATOM 3011 C C . LYS B 1 41 ? 19.109 -17.703 -2.385 1 96.44 41 LYS B C 1
ATOM 3013 O O . LYS B 1 41 ? 18.953 -18.141 -1.242 1 96.44 41 LYS B O 1
ATOM 3018 N N . VAL B 1 42 ? 19.156 -16.438 -2.701 1 97.75 42 VAL B N 1
ATOM 3019 C CA . VAL B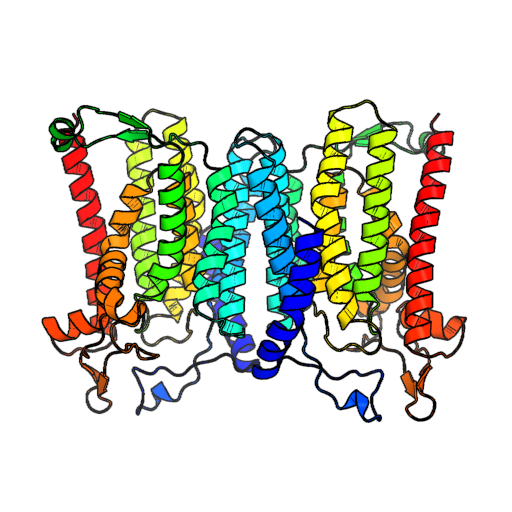 1 42 ? 18.938 -15.422 -1.683 1 97.75 42 VAL B CA 1
ATOM 3020 C C . VAL B 1 42 ? 17.547 -14.812 -1.86 1 97.75 42 VAL B C 1
ATOM 3022 O O . VAL B 1 42 ? 17.234 -14.266 -2.918 1 97.75 42 VAL B O 1
ATOM 3025 N N . PRO B 1 43 ? 16.688 -14.945 -0.79 1 98.19 43 PRO B N 1
ATOM 3026 C CA . PRO B 1 43 ? 15.344 -14.375 -0.921 1 98.19 43 PRO B CA 1
ATOM 3027 C C . PRO B 1 43 ? 15.367 -12.875 -1.203 1 98.19 43 PRO B C 1
ATOM 3029 O O . PRO B 1 43 ? 16.203 -12.148 -0.641 1 98.19 43 PRO B O 1
ATOM 3032 N N . GLU B 1 44 ? 14.461 -12.445 -2.057 1 97.31 44 GLU B N 1
ATOM 3033 C CA . GLU B 1 44 ? 14.406 -11.055 -2.498 1 97.31 44 GLU B CA 1
ATOM 3034 C C . GLU B 1 44 ? 13.148 -10.359 -1.983 1 97.31 44 GLU B C 1
ATOM 3036 O O . GLU B 1 44 ? 12.203 -11.023 -1.558 1 97.31 44 GLU B O 1
ATOM 3041 N N . SER B 1 45 ? 13.102 -9.07 -1.983 1 97.88 45 SER B N 1
ATOM 3042 C CA . SER B 1 45 ? 11.969 -8.211 -1.648 1 97.88 45 SER B CA 1
ATOM 3043 C C . SER B 1 45 ? 11.656 -8.266 -0.157 1 97.88 45 SER B C 1
ATOM 3045 O O . SER B 1 45 ? 10.492 -8.227 0.239 1 97.88 45 SER B O 1
ATOM 3047 N N . LEU B 1 46 ? 12.641 -8.359 0.647 1 98.19 46 LEU B N 1
ATOM 3048 C CA . LEU B 1 46 ? 12.406 -8.398 2.086 1 98.19 46 LEU B CA 1
ATOM 3049 C C . LEU B 1 46 ? 12.078 -7.004 2.621 1 98.19 46 LEU B C 1
ATOM 3051 O O . LEU B 1 46 ? 11.664 -6.855 3.771 1 98.19 46 LEU B O 1
ATOM 3055 N N . GLY B 1 47 ? 12.234 -6.016 1.729 1 98.31 47 GLY B N 1
ATOM 3056 C CA . GLY B 1 47 ? 11.758 -4.688 2.072 1 98.31 47 GLY B CA 1
ATOM 3057 C C . GLY B 1 47 ? 10.297 -4.672 2.5 1 98.31 47 GLY B C 1
ATOM 3058 O O . GLY B 1 47 ? 9.867 -3.775 3.223 1 98.31 47 GLY B O 1
ATOM 3059 N N . ILE B 1 48 ? 9.531 -5.668 2.092 1 98.31 48 ILE B N 1
ATOM 3060 C CA . ILE B 1 48 ? 8.109 -5.73 2.387 1 98.31 48 ILE B CA 1
ATOM 3061 C C . ILE B 1 48 ? 7.898 -5.883 3.893 1 98.31 48 ILE B C 1
ATOM 3063 O O . ILE B 1 48 ? 6.965 -5.312 4.457 1 98.31 48 ILE B O 1
ATOM 3067 N N . VAL B 1 49 ? 8.773 -6.637 4.547 1 97.88 49 VAL B N 1
ATOM 3068 C CA . VAL B 1 49 ? 8.695 -6.824 5.992 1 97.88 49 VAL B CA 1
ATOM 3069 C C . VAL B 1 49 ? 8.977 -5.504 6.703 1 97.88 49 VAL B C 1
ATOM 3071 O O . VAL B 1 49 ? 8.234 -5.105 7.602 1 97.88 49 VAL B O 1
ATOM 3074 N N . ILE B 1 50 ? 9.961 -4.848 6.246 1 98.56 50 ILE B N 1
ATOM 3075 C CA . ILE B 1 50 ? 10.406 -3.598 6.855 1 98.56 50 ILE B CA 1
ATOM 3076 C C . ILE B 1 50 ? 9.344 -2.52 6.645 1 98.56 50 ILE B C 1
ATOM 3078 O O . ILE B 1 50 ? 9.016 -1.773 7.57 1 98.56 50 ILE B O 1
ATOM 3082 N N . GLY B 1 51 ? 8.859 -2.459 5.414 1 98.44 51 GLY B N 1
ATOM 3083 C CA . GLY B 1 51 ? 7.797 -1.503 5.133 1 98.44 51 GLY B CA 1
ATOM 3084 C C . GLY B 1 51 ? 6.566 -1.7 5.996 1 98.44 51 GLY B C 1
ATOM 3085 O O . GLY B 1 51 ? 6.027 -0.738 6.547 1 98.44 51 GLY B O 1
ATOM 3086 N N . ILE B 1 52 ? 6.102 -2.932 6.16 1 98 52 ILE B N 1
ATOM 3087 C CA . ILE B 1 52 ? 4.898 -3.234 6.93 1 98 52 ILE B CA 1
ATOM 3088 C C . ILE B 1 52 ? 5.148 -2.947 8.406 1 98 52 ILE B C 1
ATOM 3090 O O . ILE B 1 52 ? 4.312 -2.332 9.078 1 98 52 ILE B O 1
ATOM 3094 N N . VAL B 1 53 ? 6.285 -3.348 8.938 1 98.12 53 VAL B N 1
ATOM 3095 C CA . VAL B 1 53 ? 6.613 -3.096 10.336 1 98.12 53 VAL B CA 1
ATOM 3096 C C . VAL B 1 53 ? 6.668 -1.592 10.594 1 98.12 53 VAL B C 1
ATOM 3098 O O . VAL B 1 53 ? 6.164 -1.109 11.609 1 98.12 53 VAL B O 1
ATOM 3101 N N . TYR B 1 54 ? 7.312 -0.875 9.711 1 98.62 54 TYR B N 1
ATOM 3102 C CA . TYR B 1 54 ? 7.379 0.58 9.805 1 98.62 54 TYR B CA 1
ATOM 3103 C C . TYR B 1 54 ? 5.984 1.186 9.891 1 98.62 54 TYR B C 1
ATOM 3105 O O . TYR B 1 54 ? 5.715 2.023 10.75 1 98.62 54 TYR B O 1
ATOM 3113 N N . LEU B 1 55 ? 5.078 0.75 8.977 1 98.38 55 LEU B N 1
ATOM 3114 C CA . LEU B 1 55 ? 3.715 1.272 8.953 1 98.38 55 LEU B CA 1
ATOM 3115 C C . LEU B 1 55 ? 2.992 0.96 10.258 1 98.38 55 LEU B C 1
ATOM 3117 O O . LEU B 1 55 ? 2.277 1.81 10.797 1 98.38 55 LEU B O 1
ATOM 3121 N N . LEU B 1 56 ? 3.164 -0.228 10.766 1 97.62 56 LEU B N 1
ATOM 3122 C CA . LEU B 1 56 ? 2.527 -0.615 12.016 1 97.62 56 LEU B CA 1
ATOM 3123 C C . LEU B 1 56 ? 2.969 0.298 13.156 1 97.62 56 LEU B C 1
ATOM 3125 O O . LEU B 1 56 ? 2.137 0.787 13.922 1 97.62 56 LEU B O 1
ATOM 3129 N N . ILE B 1 57 ? 4.23 0.539 13.219 1 97.62 57 ILE B N 1
ATOM 3130 C CA . ILE B 1 57 ? 4.77 1.384 14.281 1 97.62 57 ILE B CA 1
ATOM 3131 C C . ILE B 1 57 ? 4.254 2.812 14.109 1 97.62 57 ILE B C 1
ATOM 3133 O O . ILE B 1 57 ? 3.84 3.447 15.086 1 97.62 57 ILE B O 1
ATOM 3137 N N . ALA B 1 58 ? 4.316 3.305 12.898 1 97.62 58 ALA B N 1
ATOM 3138 C CA . ALA B 1 58 ? 3.859 4.664 12.625 1 97.62 58 ALA B CA 1
ATOM 3139 C C . ALA B 1 58 ? 2.381 4.824 12.969 1 97.62 58 ALA B C 1
ATOM 3141 O O . ALA B 1 58 ? 1.976 5.84 13.539 1 97.62 58 ALA B O 1
ATOM 3142 N N . ILE B 1 59 ? 1.571 3.836 12.664 1 97.44 59 ILE B N 1
ATOM 3143 C CA . ILE B 1 59 ? 0.137 3.887 12.922 1 97.44 59 ILE B CA 1
ATOM 3144 C C . ILE B 1 59 ? -0.117 3.816 14.43 1 97.44 59 ILE B C 1
ATOM 3146 O O . ILE B 1 59 ? -0.929 4.574 14.961 1 97.44 59 ILE B O 1
ATOM 3150 N N . LEU B 1 60 ? 0.558 2.936 15.086 1 96.56 60 LEU B N 1
ATOM 3151 C CA . LEU B 1 60 ? 0.401 2.818 16.531 1 96.56 60 LEU B CA 1
ATOM 3152 C C . LEU B 1 60 ? 0.839 4.098 17.234 1 96.56 60 LEU B C 1
ATOM 3154 O O . LEU B 1 60 ? 0.197 4.539 18.188 1 96.56 60 LEU B O 1
ATOM 3158 N N . PHE B 1 61 ? 1.968 4.633 16.766 1 96.94 61 PHE B N 1
ATOM 3159 C CA . PHE B 1 61 ? 2.439 5.891 17.344 1 96.94 61 PHE B CA 1
ATOM 3160 C C . PHE B 1 61 ? 1.383 6.98 17.203 1 96.94 61 PHE B C 1
ATOM 3162 O O . PHE B 1 61 ? 1.125 7.73 18.141 1 96.94 61 PHE B O 1
ATOM 3169 N N . GLN B 1 62 ? 0.833 7.098 16.031 1 95.12 62 GLN B N 1
ATOM 3170 C CA . GLN B 1 62 ? -0.231 8.07 15.805 1 95.12 62 GLN B CA 1
ATOM 3171 C C . GLN B 1 62 ? -1.372 7.887 16.797 1 95.12 62 GLN B C 1
ATOM 3173 O O . GLN B 1 62 ? -1.841 8.852 17.406 1 95.12 62 GLN B O 1
ATOM 3178 N N . HIS B 1 63 ? -1.82 6.699 16.969 1 92.25 63 HIS B N 1
ATOM 3179 C CA . HIS B 1 63 ? -2.975 6.375 17.797 1 92.25 63 HIS B CA 1
ATOM 3180 C C . HIS B 1 63 ? -2.723 6.734 19.25 1 92.25 63 HIS B C 1
ATOM 3182 O O . HIS B 1 63 ? -3.611 7.254 19.938 1 92.25 63 HIS B O 1
ATOM 3188 N N . PHE B 1 64 ? -1.532 6.586 19.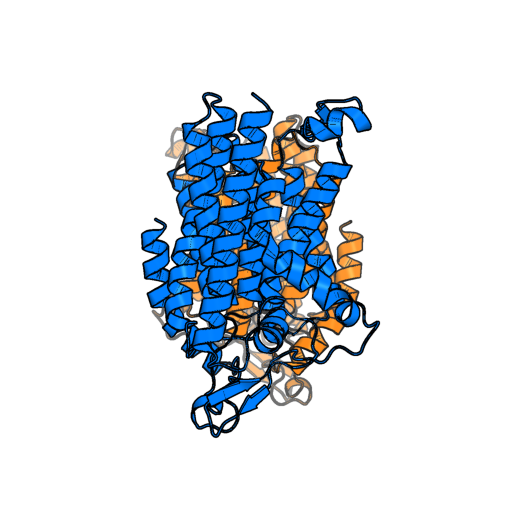703 1 93.06 64 PHE B N 1
ATOM 3189 C CA . PHE B 1 64 ? -1.275 6.746 21.141 1 93.06 64 PHE B CA 1
ATOM 3190 C C . PHE B 1 64 ? -0.768 8.148 21.438 1 93.06 64 PHE B C 1
ATOM 3192 O O . PHE B 1 64 ? -0.795 8.586 22.594 1 93.06 64 PHE B O 1
ATOM 3199 N N . ASN B 1 65 ? -0.343 8.875 20.422 1 92.44 65 ASN B N 1
ATOM 3200 C CA . ASN B 1 65 ? 0.343 10.125 20.734 1 92.44 65 ASN B CA 1
ATOM 3201 C C . ASN B 1 65 ? -0.427 11.336 20.219 1 92.44 65 ASN B C 1
ATOM 3203 O O . ASN B 1 65 ? -0.16 12.469 20.609 1 92.44 65 ASN B O 1
ATOM 3207 N N . PHE B 1 66 ? -1.328 11.125 19.297 1 90.88 66 PHE B N 1
ATOM 3208 C CA . PHE B 1 66 ? -2.096 12.242 18.781 1 90.88 66 PHE B CA 1
ATOM 3209 C C . PHE B 1 66 ? -3.559 12.141 19.188 1 90.88 66 PHE B C 1
ATOM 3211 O O . PHE B 1 66 ? -4.102 11.047 19.312 1 90.88 66 PHE B O 1
ATOM 3218 N N . THR B 1 67 ? -4.125 13.305 19.391 1 87.81 67 THR B N 1
ATOM 3219 C CA . THR B 1 67 ? -5.566 13.383 19.625 1 87.81 67 THR B CA 1
ATOM 3220 C C . THR B 1 67 ? -6.309 13.586 18.297 1 87.81 67 THR B C 1
ATOM 3222 O O . THR B 1 67 ? -5.715 14.023 17.312 1 87.81 67 THR B O 1
ATOM 3225 N N . ALA B 1 68 ? -7.559 13.32 18.297 1 82.31 68 ALA B N 1
ATOM 3226 C CA . ALA B 1 68 ? -8.375 13.383 17.094 1 82.31 68 ALA B CA 1
ATOM 3227 C C . ALA B 1 68 ? -8.453 14.812 16.562 1 82.31 68 ALA B C 1
ATOM 3229 O O . ALA B 1 68 ? -8.688 15.023 15.367 1 82.31 68 ALA B O 1
ATOM 3230 N N . ASP B 1 69 ? -8.227 15.789 17.391 1 85.06 69 ASP B N 1
ATOM 3231 C CA . ASP B 1 69 ? -8.344 17.188 16.984 1 85.06 69 ASP B CA 1
ATOM 3232 C C . ASP B 1 69 ? -6.977 17.781 16.641 1 85.06 69 ASP B C 1
ATOM 3234 O O . ASP B 1 69 ? -6.863 18.969 16.359 1 85.06 69 ASP B O 1
ATOM 3238 N N . SER B 1 70 ? -6.012 16.953 16.609 1 87.31 70 SER B N 1
ATOM 3239 C CA . SER B 1 70 ? -4.668 17.438 16.312 1 87.31 70 SER B CA 1
ATOM 3240 C C . SER B 1 70 ? -4.547 17.906 14.867 1 87.31 70 SER B C 1
ATOM 3242 O O . SER B 1 70 ? -4.934 17.188 13.945 1 87.31 70 SER B O 1
ATOM 3244 N N . ASN B 1 71 ? -3.936 19.031 14.688 1 84.06 71 ASN B N 1
ATOM 3245 C CA . ASN B 1 71 ? -3.709 19.578 13.352 1 84.06 71 ASN B CA 1
ATOM 3246 C C . ASN B 1 71 ? -2.65 18.781 12.594 1 84.06 71 ASN B C 1
ATOM 3248 O O . ASN B 1 71 ? -2.561 18.875 11.367 1 84.06 71 ASN B O 1
ATOM 3252 N N . TRP B 1 72 ? -1.946 17.969 13.281 1 88.75 72 TRP B N 1
ATOM 3253 C CA . TRP B 1 72 ? -0.833 17.234 12.68 1 88.75 72 TRP B CA 1
ATOM 3254 C C . TRP B 1 72 ? -1.328 15.992 11.953 1 88.75 72 TRP B C 1
ATOM 3256 O O . TRP B 1 72 ? -0.58 15.375 11.195 1 88.75 72 TRP B O 1
ATOM 3266 N N . LEU B 1 73 ? -2.613 15.727 12.094 1 91.81 73 LEU B N 1
ATOM 3267 C CA . LEU B 1 73 ? -3.154 14.508 11.5 1 91.81 73 LEU B CA 1
ATOM 3268 C C . LEU B 1 73 ? -3.201 14.617 9.977 1 91.81 73 LEU B C 1
ATOM 3270 O O . LEU B 1 73 ? -3.059 13.617 9.273 1 91.81 73 LEU B O 1
ATOM 3274 N N . VAL B 1 74 ? -3.357 15.852 9.516 1 93.44 74 VAL B N 1
ATOM 3275 C CA . VAL B 1 74 ? -3.391 16.047 8.07 1 93.44 74 VAL B CA 1
ATOM 3276 C C . VAL B 1 74 ? -2.057 15.609 7.457 1 93.44 74 VAL B C 1
ATOM 3278 O O . VAL B 1 74 ? -2.021 14.766 6.559 1 93.44 74 VAL B O 1
ATOM 3281 N N . GLU B 1 75 ? -0.964 16.109 7.98 1 94.62 75 GLU B N 1
ATOM 3282 C CA . GLU B 1 75 ? 0.375 15.789 7.488 1 94.62 75 GLU B CA 1
ATOM 3283 C C . GLU B 1 75 ? 0.735 14.336 7.762 1 94.62 75 GLU B C 1
ATOM 3285 O O . GLU B 1 75 ? 1.323 13.664 6.91 1 94.62 75 GLU B O 1
ATOM 3290 N N . TYR B 1 76 ? 0.355 13.891 8.938 1 96.31 76 TYR B N 1
ATOM 3291 C CA . TYR B 1 76 ? 0.716 12.531 9.336 1 96.31 76 TYR B CA 1
ATOM 3292 C C . TYR B 1 76 ? 0.046 11.5 8.43 1 96.31 76 TYR B C 1
ATOM 3294 O O . TYR B 1 76 ? 0.695 10.562 7.961 1 96.31 76 TYR B O 1
ATOM 3302 N N . ASN B 1 77 ? -1.225 11.68 8.156 1 96.88 77 ASN B N 1
ATOM 3303 C CA . ASN B 1 77 ? -1.942 10.742 7.297 1 96.88 77 ASN B CA 1
ATOM 3304 C C . ASN B 1 77 ? -1.465 10.828 5.852 1 96.88 77 ASN B C 1
ATOM 3306 O O . ASN B 1 77 ? -1.449 9.82 5.141 1 96.88 77 ASN B O 1
ATOM 3310 N N . ALA B 1 78 ? -1.156 12.008 5.441 1 97.12 78 ALA B N 1
ATOM 3311 C CA . ALA B 1 78 ? -0.568 12.148 4.113 1 97.12 78 ALA B CA 1
ATOM 3312 C C . ALA B 1 78 ? 0.751 11.383 4.016 1 97.12 78 ALA B C 1
ATOM 3314 O O . ALA B 1 78 ? 1.03 10.742 3 1 97.12 78 ALA B O 1
ATOM 3315 N N . ALA B 1 79 ? 1.547 11.477 5.039 1 97.94 79 ALA B N 1
ATOM 3316 C CA . ALA B 1 79 ? 2.801 10.727 5.105 1 97.94 79 ALA B CA 1
ATOM 3317 C C . ALA B 1 79 ? 2.553 9.227 5.004 1 97.94 79 ALA B C 1
ATOM 3319 O O . ALA B 1 79 ? 3.193 8.539 4.207 1 97.94 79 ALA B O 1
ATOM 3320 N N . LEU B 1 80 ? 1.576 8.766 5.777 1 98.25 80 LEU B N 1
ATOM 3321 C CA . LEU B 1 80 ? 1.247 7.344 5.766 1 98.25 80 LEU B CA 1
ATOM 3322 C C . LEU B 1 80 ? 0.796 6.902 4.375 1 98.25 80 LEU B C 1
ATOM 3324 O O . LEU B 1 80 ? 1.229 5.859 3.881 1 98.25 80 LEU B O 1
ATOM 3328 N N . ALA B 1 81 ? -0.002 7.703 3.775 1 98.19 81 ALA B N 1
ATOM 3329 C CA . ALA B 1 81 ? -0.538 7.363 2.459 1 98.19 81 ALA B CA 1
ATOM 3330 C C . ALA B 1 81 ? 0.572 7.309 1.413 1 98.19 81 ALA B C 1
ATOM 3332 O O . ALA B 1 81 ? 0.643 6.363 0.625 1 98.19 81 ALA B O 1
ATOM 3333 N N . SER B 1 82 ? 1.445 8.258 1.42 1 98.25 82 SER B N 1
ATOM 3334 C CA . SER B 1 82 ? 2.516 8.344 0.431 1 98.25 82 SER B CA 1
ATOM 3335 C C . SER B 1 82 ? 3.52 7.211 0.604 1 98.25 82 SER B C 1
ATOM 3337 O O . SER B 1 82 ? 3.914 6.57 -0.372 1 98.25 82 SER B O 1
ATOM 3339 N N . ILE B 1 83 ? 3.895 6.992 1.823 1 98.62 83 ILE B N 1
ATOM 3340 C CA . ILE B 1 83 ? 4.871 5.945 2.111 1 98.62 83 ILE B CA 1
ATOM 3341 C C . ILE B 1 83 ? 4.27 4.578 1.792 1 98.62 83 ILE B C 1
ATOM 3343 O O . ILE B 1 83 ? 4.914 3.742 1.157 1 98.62 83 ILE B O 1
ATOM 3347 N N . CYS B 1 84 ? 3.053 4.391 2.174 1 98.62 84 CYS B N 1
ATOM 3348 C CA . CYS B 1 84 ? 2.379 3.125 1.9 1 98.62 84 C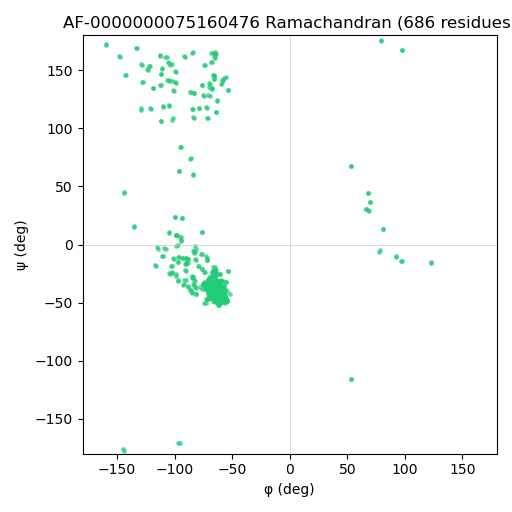YS B CA 1
ATOM 3349 C C . CYS B 1 84 ? 2.26 2.885 0.4 1 98.62 84 CYS B C 1
ATOM 3351 O O . CYS B 1 84 ? 2.467 1.767 -0.073 1 98.62 84 CYS B O 1
ATOM 3353 N N . PHE B 1 85 ? 1.896 3.914 -0.281 1 98.44 85 PHE B N 1
ATOM 3354 C CA . PHE B 1 85 ? 1.77 3.795 -1.729 1 98.44 85 PHE B CA 1
ATOM 3355 C C . PHE B 1 85 ? 3.096 3.383 -2.355 1 98.44 85 PHE B C 1
ATOM 3357 O O . PHE B 1 85 ? 3.127 2.555 -3.268 1 98.44 85 PHE B O 1
ATOM 3364 N N . MET B 1 86 ? 4.148 3.9 -1.9 1 98.06 86 MET B N 1
ATOM 3365 C CA . MET B 1 86 ? 5.453 3.57 -2.469 1 98.06 86 MET B CA 1
ATOM 3366 C C . MET B 1 86 ? 5.871 2.154 -2.084 1 98.06 86 MET B C 1
ATOM 3368 O O . MET B 1 86 ? 6.531 1.464 -2.863 1 98.06 86 MET B O 1
ATOM 3372 N N . ILE B 1 87 ? 5.527 1.722 -0.863 1 98.62 87 ILE B N 1
ATOM 3373 C CA . ILE B 1 87 ? 5.758 0.325 -0.508 1 98.62 87 ILE B CA 1
ATOM 3374 C C . ILE B 1 87 ? 4.996 -0.584 -1.47 1 98.62 87 ILE B C 1
ATOM 3376 O O . ILE B 1 87 ? 5.551 -1.564 -1.976 1 98.62 87 ILE B O 1
ATOM 3380 N N . LEU B 1 88 ? 3.756 -0.195 -1.742 1 98.56 88 LEU B N 1
ATOM 3381 C CA . LEU B 1 88 ? 2.92 -0.953 -2.668 1 98.56 88 LEU B CA 1
ATOM 3382 C C . LEU B 1 88 ? 3.559 -1.009 -4.051 1 98.56 88 LEU B C 1
ATOM 3384 O O . LEU B 1 88 ? 3.709 -2.09 -4.629 1 98.56 88 LEU B O 1
ATOM 3388 N N . LEU B 1 89 ? 3.977 0.117 -4.531 1 97.44 89 LEU B N 1
ATOM 3389 C CA . LEU B 1 89 ? 4.555 0.168 -5.871 1 97.44 89 LEU B CA 1
ATOM 3390 C C . LEU B 1 89 ? 5.867 -0.611 -5.926 1 97.44 89 LEU B C 1
ATOM 3392 O O . LEU B 1 89 ? 6.145 -1.293 -6.914 1 97.44 89 LEU B O 1
ATOM 3396 N N . GLY B 1 90 ? 6.66 -0.473 -4.883 1 97.62 90 GLY B N 1
ATOM 3397 C CA . GLY B 1 90 ? 7.891 -1.241 -4.824 1 97.62 90 GLY B CA 1
ATOM 3398 C C . GLY B 1 90 ? 7.664 -2.74 -4.855 1 97.62 90 GLY B C 1
ATOM 3399 O O . GLY B 1 90 ? 8.359 -3.465 -5.566 1 97.62 90 GLY B O 1
ATOM 3400 N N . PHE B 1 91 ? 6.695 -3.188 -4.137 1 98.38 91 PHE B N 1
ATOM 3401 C CA . PHE B 1 91 ? 6.418 -4.621 -4.094 1 98.38 91 PHE B CA 1
ATOM 3402 C C . PHE B 1 91 ? 5.863 -5.105 -5.426 1 98.38 91 PHE B C 1
ATOM 3404 O O . PHE B 1 91 ? 6.203 -6.195 -5.887 1 98.38 91 PHE B O 1
ATOM 3411 N N . VAL B 1 92 ? 4.984 -4.324 -6.008 1 97.81 92 VAL B N 1
ATOM 3412 C CA . VAL B 1 92 ? 4.469 -4.648 -7.336 1 97.81 92 VAL B CA 1
ATOM 3413 C C . VAL B 1 92 ? 5.625 -4.75 -8.328 1 97.81 92 VAL B C 1
ATOM 3415 O O . VAL B 1 92 ? 5.656 -5.656 -9.164 1 97.81 92 VAL B O 1
ATOM 3418 N N . ASP B 1 93 ? 6.562 -3.895 -8.219 1 96.12 93 ASP B N 1
ATOM 3419 C CA . ASP B 1 93 ? 7.734 -3.902 -9.094 1 96.12 93 ASP B CA 1
ATOM 3420 C C . ASP B 1 93 ? 8.57 -5.16 -8.875 1 96.12 93 ASP B C 1
ATOM 3422 O O . ASP B 1 93 ? 9.023 -5.785 -9.844 1 96.12 93 ASP B O 1
ATOM 3426 N N . ASP B 1 94 ? 8.797 -5.527 -7.664 1 97.06 94 ASP B N 1
ATOM 3427 C CA . ASP B 1 94 ? 9.57 -6.73 -7.363 1 97.06 94 ASP B CA 1
ATOM 3428 C C . ASP B 1 94 ? 8.898 -7.973 -7.945 1 97.06 94 ASP B C 1
ATOM 3430 O O . ASP B 1 94 ? 9.578 -8.906 -8.375 1 97.06 94 ASP B O 1
ATOM 3434 N N . VAL B 1 95 ? 7.578 -7.926 -7.938 1 97 95 VAL B N 1
ATOM 3435 C CA . VAL B 1 95 ? 6.832 -9.117 -8.344 1 97 95 VAL B CA 1
ATOM 3436 C C . VAL B 1 95 ? 6.68 -9.141 -9.859 1 97 95 VAL B C 1
ATOM 3438 O O . VAL B 1 95 ? 6.871 -10.18 -10.492 1 97 95 VAL B O 1
ATOM 3441 N N . LEU B 1 96 ? 6.387 -7.965 -10.477 1 95.75 96 LEU B N 1
ATOM 3442 C CA . LEU B 1 96 ? 5.969 -7.957 -11.875 1 95.75 96 LEU B CA 1
ATOM 3443 C C . LEU B 1 96 ? 7.043 -7.344 -12.766 1 95.75 96 LEU B C 1
ATOM 3445 O O . LEU B 1 96 ? 6.953 -7.41 -13.992 1 95.75 96 LEU B O 1
ATOM 3449 N N . ASP B 1 97 ? 8.031 -6.754 -12.164 1 92.25 97 ASP B N 1
ATOM 3450 C CA . ASP B 1 97 ? 9.086 -6.105 -12.938 1 92.25 97 ASP B CA 1
ATOM 3451 C C . ASP B 1 97 ? 8.5 -5.109 -13.938 1 92.25 97 ASP B C 1
ATOM 3453 O O . ASP B 1 97 ? 8.703 -5.246 -15.141 1 92.25 97 ASP B O 1
ATOM 3457 N N . ILE B 1 98 ? 7.965 -4.094 -13.383 1 89.5 98 ILE B N 1
ATOM 3458 C CA . ILE B 1 98 ? 7.25 -3.121 -14.203 1 89.5 98 ILE B CA 1
ATOM 3459 C C . ILE B 1 98 ? 8.25 -2.271 -14.984 1 89.5 98 ILE B C 1
ATOM 3461 O O . ILE B 1 98 ? 9.383 -2.084 -14.555 1 89.5 98 ILE B O 1
ATOM 3465 N N . PRO B 1 99 ? 7.789 -1.719 -16.141 1 85.81 99 PRO B N 1
ATOM 3466 C CA . PRO B 1 99 ? 8.68 -0.903 -16.969 1 85.81 99 PRO B CA 1
ATOM 3467 C C . PRO B 1 99 ? 9.125 0.383 -16.266 1 85.81 99 PRO B C 1
ATOM 3469 O O . PRO B 1 99 ? 8.398 0.906 -15.422 1 85.81 99 PRO B O 1
ATOM 3472 N N . TRP B 1 100 ? 10.148 0.93 -16.719 1 78.19 100 TRP B N 1
ATOM 3473 C CA . TRP B 1 100 ? 10.812 2.061 -16.078 1 78.19 100 TRP B CA 1
ATOM 3474 C C . TRP B 1 100 ? 9.938 3.311 -16.141 1 78.19 100 TRP B C 1
ATOM 3476 O O . TRP B 1 100 ? 9.961 4.137 -15.234 1 78.19 100 TRP B O 1
ATOM 3486 N N . ARG B 1 101 ? 9.18 3.465 -17.156 1 81.19 101 ARG B N 1
ATOM 3487 C CA . ARG B 1 101 ? 8.344 4.656 -17.297 1 81.19 101 ARG B CA 1
ATOM 3488 C C . ARG B 1 101 ? 7.293 4.723 -16.188 1 81.19 101 ARG B C 1
ATOM 3490 O O . ARG B 1 101 ? 7 5.801 -15.672 1 81.19 101 ARG B O 1
ATOM 3497 N N . VAL B 1 102 ? 6.801 3.574 -15.906 1 83 102 VAL B N 1
ATOM 3498 C CA . VAL B 1 102 ? 5.793 3.488 -14.852 1 83 102 VAL B CA 1
ATOM 3499 C C . VAL B 1 102 ? 6.43 3.809 -13.5 1 83 102 VAL B C 1
ATOM 3501 O O . VAL B 1 102 ? 5.793 4.418 -12.641 1 83 102 VAL B O 1
ATOM 3504 N N . LYS B 1 103 ? 7.715 3.623 -13.391 1 82.81 103 LYS B N 1
ATOM 3505 C CA . LYS B 1 103 ? 8.453 3.834 -12.148 1 82.81 103 LYS B CA 1
ATOM 3506 C C . LYS B 1 103 ? 8.719 5.316 -11.914 1 82.81 103 LYS B C 1
ATOM 3508 O O . LYS B 1 103 ? 9.047 5.727 -10.797 1 82.81 103 LYS B O 1
ATOM 3513 N N . LEU B 1 104 ? 8.617 6.047 -12.93 1 82.88 104 LEU B N 1
ATOM 3514 C CA . LEU B 1 104 ? 8.781 7.492 -12.789 1 82.88 104 LEU B CA 1
ATOM 3515 C C . LEU B 1 104 ? 7.434 8.172 -12.547 1 82.88 104 LEU B C 1
ATOM 3517 O O . LEU B 1 104 ? 7.332 9.086 -11.734 1 82.88 104 LEU B O 1
ATOM 3521 N N . VAL B 1 105 ? 6.43 7.688 -13.102 1 89.19 105 VAL B N 1
ATOM 3522 C CA . VAL B 1 105 ? 5.133 8.359 -13.109 1 89.19 105 VAL B CA 1
ATOM 3523 C C . VAL B 1 105 ? 4.41 8.086 -11.789 1 89.19 105 VAL B C 1
ATOM 3525 O O . VAL B 1 105 ? 3.877 9.008 -11.164 1 89.19 105 VAL B O 1
ATOM 3528 N N . LEU B 1 106 ? 4.441 6.918 -11.312 1 88.88 106 LEU B N 1
ATOM 3529 C CA . LEU B 1 106 ? 3.605 6.523 -10.188 1 88.88 106 LEU B CA 1
ATOM 3530 C C . LEU B 1 106 ? 4.086 7.18 -8.898 1 88.88 106 LEU B C 1
ATOM 3532 O O . LEU B 1 106 ? 3.277 7.637 -8.086 1 88.88 106 LEU B O 1
ATOM 3536 N N . PRO B 1 107 ? 5.434 7.359 -8.758 1 90.75 107 PRO B N 1
ATOM 3537 C CA . PRO B 1 107 ? 5.891 8.078 -7.566 1 90.75 107 PRO B CA 1
ATOM 3538 C C . PRO B 1 107 ? 5.461 9.539 -7.559 1 90.75 107 PRO B C 1
ATOM 3540 O O . PRO B 1 107 ? 5.281 10.133 -6.488 1 90.75 107 PRO B O 1
ATOM 3543 N N . SER B 1 108 ? 5.285 10.078 -8.711 1 94.12 108 SER B N 1
ATOM 3544 C CA . SER B 1 108 ? 4.793 11.453 -8.789 1 94.12 108 SER B CA 1
ATOM 3545 C C . SER B 1 108 ? 3.393 11.57 -8.195 1 94.12 108 SER B C 1
ATOM 3547 O O . SER B 1 108 ? 3.08 12.547 -7.52 1 94.12 108 SER B O 1
ATOM 3549 N N . PHE B 1 109 ? 2.572 10.547 -8.406 1 95.12 109 PHE B N 1
ATOM 3550 C CA . PHE B 1 109 ? 1.23 10.547 -7.832 1 95.12 109 PHE B CA 1
ATOM 3551 C C . PHE B 1 109 ? 1.281 10.281 -6.332 1 95.12 109 PHE B C 1
ATOM 3553 O O . PHE B 1 109 ? 0.493 10.844 -5.57 1 95.12 109 PHE B O 1
ATOM 3560 N N . ALA B 1 110 ? 2.227 9.469 -5.965 1 94.75 110 ALA B N 1
ATOM 3561 C CA . ALA B 1 110 ? 2.375 9.133 -4.551 1 94.75 110 ALA B CA 1
ATOM 3562 C C . ALA B 1 110 ? 2.754 10.367 -3.732 1 94.75 110 ALA B C 1
ATOM 3564 O O . ALA B 1 110 ? 2.479 10.43 -2.533 1 94.75 110 ALA B O 1
ATOM 3565 N N . ALA B 1 111 ? 3.346 11.375 -4.391 1 95.62 111 ALA B N 1
ATOM 3566 C CA . ALA B 1 111 ? 3.85 12.555 -3.695 1 95.62 111 ALA B CA 1
ATOM 3567 C C . ALA B 1 111 ? 2.76 13.617 -3.555 1 95.62 111 ALA B C 1
ATOM 3569 O O . ALA B 1 111 ? 2.895 14.555 -2.766 1 95.62 111 ALA B O 1
ATOM 3570 N N . LEU B 1 112 ? 1.694 13.469 -4.23 1 95.56 112 LEU B N 1
ATOM 3571 C CA . LEU B 1 112 ? 0.708 14.539 -4.316 1 95.56 112 LEU B CA 1
ATOM 3572 C C . LEU B 1 112 ? 0.02 14.758 -2.971 1 95.56 112 LEU B C 1
ATOM 3574 O O . LEU B 1 112 ? -0.142 15.891 -2.525 1 95.56 112 LEU B O 1
ATOM 3578 N N . PRO B 1 113 ? -0.406 13.672 -2.275 1 95.31 113 PRO B N 1
ATOM 3579 C CA . PRO B 1 113 ? -0.992 13.898 -0.953 1 95.31 113 PRO B CA 1
ATOM 3580 C C . PRO B 1 113 ? -0.048 14.641 -0.009 1 95.31 113 PRO B C 1
ATOM 3582 O O . PRO B 1 113 ? -0.49 15.484 0.773 1 95.31 113 PRO B O 1
ATOM 3585 N N . LEU B 1 114 ? 1.209 14.312 -0.165 1 94.44 114 LEU B N 1
ATOM 3586 C CA . LEU B 1 114 ? 2.238 14.961 0.643 1 94.44 114 LEU B CA 1
ATOM 3587 C C . LEU B 1 114 ? 2.316 16.453 0.33 1 94.44 114 LEU B C 1
ATOM 3589 O O . LEU B 1 114 ? 2.367 17.281 1.243 1 94.44 114 LEU B O 1
ATOM 3593 N N . LEU B 1 115 ? 2.277 16.812 -0.896 1 93.69 115 LEU B N 1
ATOM 3594 C CA . LEU B 1 115 ? 2.387 18.188 -1.338 1 93.69 115 LEU B CA 1
ATOM 3595 C C . LEU B 1 115 ? 1.148 18.984 -0.937 1 93.69 115 LEU B C 1
ATOM 3597 O O . LEU B 1 115 ? 1.248 20.172 -0.601 1 93.69 115 LEU B O 1
ATOM 3601 N N . MET B 1 116 ? 0.033 18.359 -0.917 1 91.75 116 MET B N 1
ATOM 3602 C CA . MET B 1 116 ? -1.209 19.016 -0.536 1 91.75 116 MET B CA 1
ATOM 3603 C C . MET B 1 116 ? -1.255 19.266 0.969 1 91.75 116 MET B C 1
ATOM 3605 O O . MET B 1 116 ? -1.836 20.25 1.424 1 91.75 116 MET B O 1
ATOM 3609 N N . ALA B 1 117 ? -0.653 18.359 1.661 1 91.06 117 ALA B N 1
ATOM 3610 C CA . ALA B 1 117 ? -0.68 18.469 3.117 1 91.06 117 ALA B CA 1
ATOM 3611 C C . ALA B 1 117 ? 0.391 19.422 3.619 1 91.06 117 ALA B C 1
ATOM 3613 O O . ALA B 1 117 ? 0.369 19.844 4.781 1 91.06 117 ALA B O 1
ATOM 3614 N N . TYR B 1 118 ? 1.312 19.781 2.746 1 88.12 118 TYR B N 1
ATOM 3615 C CA . TYR B 1 118 ? 2.424 20.641 3.139 1 88.12 118 TYR B CA 1
ATOM 3616 C C . TYR B 1 118 ? 1.925 22.016 3.561 1 88.12 118 TYR B C 1
ATOM 3618 O O . TYR B 1 118 ? 1.359 22.766 2.752 1 88.12 118 TYR B O 1
ATOM 3626 N N . ALA B 1 119 ? 2.049 22.422 4.773 1 76.88 119 ALA B N 1
ATOM 3627 C CA . ALA B 1 119 ? 1.581 23.688 5.328 1 76.88 119 ALA B CA 1
ATOM 3628 C C . ALA B 1 119 ? 2.74 24.656 5.543 1 76.88 119 ALA B C 1
ATOM 3630 O O . ALA B 1 119 ? 2.566 25.719 6.137 1 76.88 119 ALA B O 1
ATOM 3631 N N . GLY B 1 120 ? 3.936 24.312 5.027 1 73 120 GLY B N 1
ATOM 3632 C CA . GLY B 1 120 ? 5.078 25.188 5.23 1 73 120 GLY B CA 1
ATOM 3633 C C . GLY B 1 120 ? 5.156 26.312 4.219 1 73 120 GLY B C 1
ATOM 3634 O O . GLY B 1 120 ? 4.336 26.391 3.303 1 73 120 GLY B O 1
ATOM 3635 N N . HIS B 1 121 ? 5.949 27.234 4.539 1 74.62 121 HIS B N 1
ATOM 3636 C CA . HIS B 1 121 ? 6.191 28.359 3.639 1 74.62 121 HIS B CA 1
ATOM 3637 C C . HIS B 1 121 ? 6.883 27.906 2.359 1 74.62 121 HIS B C 1
ATOM 3639 O O . HIS B 1 121 ? 7.539 26.859 2.344 1 74.62 121 HIS B O 1
ATOM 3645 N N . THR B 1 122 ? 6.559 28.5 1.339 1 77.69 122 THR B N 1
ATOM 3646 C CA . THR B 1 122 ? 7.195 28.219 0.058 1 77.69 122 THR B CA 1
ATOM 3647 C C . THR B 1 122 ? 8.266 29.25 -0.263 1 77.69 122 THR B C 1
ATOM 3649 O O . THR B 1 122 ? 8.562 29.5 -1.433 1 77.69 122 THR B O 1
ATOM 3652 N N . THR B 1 123 ? 8.711 29.812 0.851 1 71.62 123 THR B N 1
ATOM 3653 C CA . THR B 1 123 ? 9.734 30.844 0.698 1 71.62 123 THR B CA 1
ATOM 3654 C C . THR B 1 123 ? 11.125 30.266 0.963 1 71.62 123 THR B C 1
ATOM 3656 O O . THR B 1 123 ? 11.266 29.328 1.752 1 71.62 123 THR B O 1
ATOM 3659 N N . ILE B 1 124 ? 12.023 30.656 0.186 1 70 124 ILE B N 1
ATOM 3660 C CA . ILE B 1 124 ? 13.406 30.234 0.392 1 70 124 ILE B CA 1
ATOM 3661 C C . ILE B 1 124 ? 14.258 31.438 0.809 1 70 124 ILE B C 1
ATOM 3663 O O . ILE B 1 124 ? 14.023 32.562 0.344 1 70 124 ILE B O 1
ATOM 3667 N N . ILE B 1 125 ? 15.094 31.266 1.737 1 67.75 125 ILE B N 1
ATOM 3668 C CA . ILE B 1 125 ? 16.047 32.312 2.119 1 67.75 125 ILE B CA 1
ATOM 3669 C C . ILE B 1 125 ? 17.266 32.25 1.206 1 67.75 125 ILE B C 1
ATOM 3671 O O . ILE B 1 125 ? 17.922 31.203 1.099 1 67.75 125 ILE B O 1
ATOM 3675 N N . ILE B 1 126 ? 17.469 33.312 0.459 1 67.5 126 ILE B N 1
ATOM 3676 C CA . ILE B 1 126 ? 18.609 33.406 -0.446 1 67.5 126 ILE B CA 1
ATOM 3677 C C . ILE B 1 126 ? 19.891 33.656 0.354 1 67.5 126 ILE B C 1
ATOM 3679 O O . ILE B 1 126 ? 19.922 34.531 1.209 1 67.5 126 ILE B O 1
ATOM 3683 N N . PRO B 1 127 ? 20.844 32.781 0.055 1 68.06 127 PRO B N 1
ATOM 3684 C CA . PRO B 1 127 ? 22.109 33.031 0.74 1 68.06 127 PRO B CA 1
ATOM 3685 C C . PRO B 1 127 ? 22.625 34.438 0.491 1 68.06 127 PRO B C 1
ATOM 3687 O O . PRO B 1 127 ? 22.5 34.969 -0.616 1 68.06 127 PRO B O 1
ATOM 3690 N N . LYS B 1 128 ? 23.25 35.031 1.526 1 67.94 128 LYS B N 1
ATOM 3691 C CA . LYS B 1 128 ? 23.672 36.406 1.53 1 67.94 128 LYS B CA 1
ATOM 3692 C C . LYS B 1 128 ? 24.562 36.719 0.326 1 67.94 128 LYS B C 1
ATOM 3694 O O . LYS B 1 128 ? 24.375 37.75 -0.349 1 67.94 128 LYS B O 1
ATOM 3699 N N . PRO B 1 129 ? 25.469 35.75 -0.009 1 68.69 129 PRO B N 1
ATOM 3700 C CA . PRO B 1 129 ? 26.312 36.094 -1.16 1 68.69 129 PRO B CA 1
ATOM 3701 C C . PRO B 1 129 ? 25.516 36.188 -2.459 1 68.69 129 PRO B C 1
ATOM 3703 O O . PRO B 1 129 ? 25.953 36.875 -3.395 1 68.69 129 PRO B O 1
ATOM 3706 N N . LEU B 1 130 ? 24.375 35.594 -2.418 1 68.75 130 LEU B N 1
ATOM 3707 C CA . LEU B 1 130 ? 23.578 35.594 -3.645 1 68.75 130 LEU B CA 1
ATOM 3708 C C . LEU B 1 130 ? 22.562 36.719 -3.646 1 68.75 130 LEU B C 1
ATOM 3710 O O . LEU B 1 130 ? 21.969 37.031 -4.684 1 68.75 130 LEU B O 1
ATOM 3714 N N . ILE B 1 131 ? 22.453 37.312 -2.498 1 70.88 131 ILE B N 1
ATOM 3715 C CA . ILE B 1 131 ? 21.484 38.406 -2.371 1 70.88 131 ILE B CA 1
ATOM 3716 C C . ILE B 1 131 ? 21.859 39.531 -3.318 1 70.88 131 ILE B C 1
ATOM 3718 O O . ILE B 1 131 ? 20.984 40.188 -3.896 1 70.88 131 ILE B O 1
ATOM 3722 N N . GLN B 1 132 ? 23.109 39.625 -3.467 1 70.69 132 GLN B N 1
ATOM 3723 C CA . GLN B 1 132 ? 23.578 40.719 -4.332 1 70.69 132 GLN B CA 1
ATOM 3724 C C . GLN B 1 132 ? 23.109 40.5 -5.77 1 70.69 132 GLN B C 1
ATOM 3726 O O . GLN B 1 132 ? 22.859 41.469 -6.492 1 70.69 132 GLN B O 1
ATOM 3731 N N . TYR B 1 133 ? 22.953 39.281 -6.125 1 72.62 133 TYR B N 1
ATOM 3732 C CA . TYR B 1 133 ? 22.562 38.969 -7.496 1 72.62 133 TYR B CA 1
ATOM 3733 C C . TYR B 1 133 ? 21.047 38.906 -7.633 1 72.62 133 TYR B C 1
ATOM 3735 O O . TYR B 1 133 ? 20.5 39.25 -8.688 1 72.62 133 TYR B O 1
ATOM 3743 N N . THR B 1 134 ? 20.344 38.531 -6.602 1 71.5 134 THR B N 1
ATOM 3744 C CA . THR B 1 134 ? 18.906 38.312 -6.699 1 71.5 134 THR B CA 1
ATOM 3745 C C . THR B 1 134 ? 18.141 39.531 -6.176 1 71.5 134 THR B C 1
ATOM 3747 O O . THR B 1 134 ? 17 39.75 -6.562 1 71.5 134 THR B O 1
ATOM 3750 N N . GLY B 1 135 ? 18.75 40.344 -5.27 1 67.62 135 GLY B N 1
ATOM 3751 C CA . GLY B 1 135 ? 18.172 41.531 -4.703 1 67.62 135 GLY B CA 1
ATOM 3752 C C . GLY B 1 135 ? 17.156 41.25 -3.617 1 67.62 135 GLY B C 1
ATOM 3753 O O . GLY B 1 135 ? 16.5 42.188 -3.117 1 67.62 135 GLY B O 1
ATOM 3754 N N . VAL B 1 136 ? 16.828 40.062 -3.416 1 73.69 136 VAL B N 1
ATOM 3755 C CA . VAL B 1 136 ? 15.812 39.75 -2.414 1 73.69 136 VAL B CA 1
ATOM 3756 C C . VAL B 1 136 ? 16.359 38.688 -1.44 1 73.69 136 VAL B C 1
ATOM 3758 O O . VAL B 1 136 ? 17.062 37.781 -1.847 1 73.69 136 VAL B O 1
ATOM 3761 N N . ALA B 1 137 ? 16.031 38.906 -0.147 1 72.06 137 ALA B N 1
ATOM 3762 C CA . ALA B 1 137 ? 16.5 37.969 0.891 1 72.06 137 ALA B CA 1
ATOM 3763 C C . ALA B 1 137 ? 15.562 36.781 1.021 1 72.06 137 ALA B C 1
ATOM 3765 O O . ALA B 1 137 ? 16 35.688 1.386 1 72.06 137 ALA B O 1
ATOM 3766 N N . ILE B 1 138 ? 14.297 37.094 0.656 1 75.81 138 ILE B N 1
ATOM 3767 C CA . ILE B 1 138 ? 13.289 36.062 0.759 1 75.81 138 ILE B CA 1
ATOM 3768 C C . ILE B 1 138 ? 12.523 35.938 -0.556 1 75.81 138 ILE B C 1
ATOM 3770 O O . ILE B 1 138 ? 12.062 36.938 -1.099 1 75.81 138 ILE B O 1
ATOM 3774 N N . LEU B 1 139 ? 12.609 34.875 -1.189 1 74.75 139 LEU B N 1
ATOM 3775 C CA . LEU B 1 139 ? 11.922 34.625 -2.455 1 74.75 139 LEU B CA 1
ATOM 3776 C C . LEU B 1 139 ? 10.797 33.594 -2.279 1 74.75 139 LEU B C 1
ATOM 3778 O O . LEU B 1 139 ? 11.016 32.5 -1.767 1 74.75 139 LEU B O 1
ATOM 3782 N N . ASP B 1 140 ? 9.539 34.062 -2.562 1 81.44 140 ASP B N 1
ATOM 3783 C CA . ASP B 1 140 ? 8.391 33.156 -2.557 1 81.44 140 ASP B CA 1
ATOM 3784 C C . ASP B 1 140 ? 8.273 32.406 -3.885 1 81.44 140 ASP B C 1
ATOM 3786 O O . ASP B 1 140 ? 7.914 33 -4.902 1 81.44 140 ASP B O 1
ATOM 3790 N N . LEU B 1 141 ? 8.555 31.188 -3.846 1 83 141 LEU B N 1
ATOM 3791 C CA . LEU B 1 141 ? 8.578 30.391 -5.07 1 83 141 LEU B CA 1
ATOM 3792 C C . LEU B 1 141 ? 7.199 29.812 -5.379 1 83 141 LEU B C 1
ATOM 3794 O O . LEU B 1 141 ? 6.93 29.406 -6.508 1 83 141 LEU B O 1
ATOM 3798 N N . GLY B 1 142 ? 6.305 29.828 -4.379 1 84.56 142 GLY B N 1
ATOM 3799 C CA . GLY B 1 142 ? 4.953 29.344 -4.59 1 84.56 142 GLY B CA 1
ATOM 3800 C C . GLY B 1 142 ? 4.914 27.938 -5.172 1 84.56 142 GLY B C 1
ATOM 3801 O O . GLY B 1 142 ? 5.492 27.016 -4.605 1 84.56 142 GLY B O 1
ATOM 3802 N N . TRP B 1 143 ? 4.363 27.844 -6.434 1 84.62 143 TRP B N 1
ATOM 3803 C CA . TRP B 1 143 ? 4.137 26.531 -7.047 1 84.62 143 TRP B CA 1
ATOM 3804 C C . TRP B 1 143 ? 5.457 25.922 -7.496 1 84.62 143 TRP B C 1
ATOM 3806 O O . TRP B 1 143 ? 5.586 24.688 -7.547 1 84.62 143 TRP B O 1
ATOM 3816 N N . ILE B 1 144 ? 6.422 26.594 -7.738 1 90.44 144 ILE B N 1
ATOM 3817 C CA . ILE B 1 144 ? 7.727 26.094 -8.156 1 90.44 144 ILE B CA 1
ATOM 3818 C C . ILE B 1 144 ? 8.375 25.328 -7.012 1 90.44 144 ILE B C 1
ATOM 3820 O O . ILE B 1 144 ? 9.055 24.312 -7.242 1 90.44 144 ILE B O 1
ATOM 3824 N N . TYR B 1 145 ? 8.172 25.844 -5.816 1 90.31 145 TYR B N 1
ATOM 3825 C CA . TYR B 1 145 ? 8.711 25.141 -4.656 1 90.31 145 TYR B CA 1
ATOM 3826 C C . TYR B 1 145 ? 8.039 23.781 -4.477 1 90.31 145 TYR B C 1
ATOM 3828 O O . TYR B 1 145 ? 8.695 22.797 -4.125 1 90.31 145 TYR B O 1
ATOM 3836 N N . LYS B 1 146 ? 6.766 23.797 -4.73 1 90.62 146 LYS B N 1
ATOM 3837 C CA . LYS B 1 146 ? 6.047 22.531 -4.648 1 90.62 146 LYS B CA 1
ATOM 3838 C C . LYS B 1 146 ? 6.516 21.547 -5.727 1 90.62 146 LYS B C 1
ATOM 3840 O O . LYS B 1 146 ? 6.617 20.344 -5.48 1 90.62 146 LYS B O 1
ATOM 3845 N N . LEU B 1 147 ? 6.766 22.094 -6.867 1 92.88 147 LEU B N 1
ATOM 3846 C CA . LEU B 1 147 ? 7.32 21.266 -7.938 1 92.88 147 LEU B CA 1
ATOM 3847 C C . LEU B 1 147 ? 8.672 20.688 -7.531 1 92.88 147 LEU B C 1
ATOM 3849 O O . LEU B 1 147 ? 8.938 19.5 -7.758 1 92.88 147 LEU B O 1
ATOM 3853 N N . TYR B 1 148 ? 9.508 21.516 -6.969 1 93.56 148 TYR B N 1
ATOM 3854 C CA . TYR B 1 148 ? 10.805 21.062 -6.477 1 93.56 148 TYR B CA 1
ATOM 3855 C C . TYR B 1 148 ? 10.641 19.938 -5.461 1 93.56 148 TYR B C 1
ATOM 3857 O O . TYR B 1 148 ? 11.328 18.922 -5.539 1 93.56 148 TYR B O 1
ATOM 3865 N N . MET B 1 149 ? 9.711 20.109 -4.516 1 94.19 149 MET B N 1
ATOM 3866 C CA . MET B 1 149 ? 9.492 19.094 -3.494 1 94.19 149 MET B CA 1
ATOM 3867 C C . MET B 1 149 ? 9 17.797 -4.121 1 94.19 149 MET B C 1
ATOM 3869 O O . MET B 1 149 ? 9.398 16.703 -3.699 1 94.19 149 MET B O 1
ATOM 3873 N N . GLY B 1 150 ? 8.125 17.922 -5.094 1 94.94 150 GLY B N 1
ATOM 3874 C CA . GLY B 1 150 ? 7.68 16.75 -5.82 1 94.94 150 GLY B CA 1
ATOM 3875 C C . GLY B 1 150 ? 8.812 16.016 -6.516 1 94.94 150 GLY B C 1
ATOM 3876 O O . GLY B 1 150 ? 8.898 14.781 -6.449 1 94.94 150 GLY B O 1
ATOM 3877 N N . MET B 1 151 ? 9.656 16.75 -7.133 1 95.38 151 MET B N 1
ATOM 3878 C CA . MET B 1 151 ? 10.812 16.156 -7.812 1 95.38 151 MET B CA 1
ATOM 3879 C C . MET B 1 151 ? 11.758 15.508 -6.812 1 95.38 151 MET B C 1
ATOM 3881 O O . MET B 1 151 ? 12.359 14.477 -7.102 1 95.38 151 MET B O 1
ATOM 3885 N N . LEU B 1 152 ? 11.891 16.188 -5.707 1 95.69 152 LEU B N 1
ATOM 3886 C CA . LEU B 1 152 ? 12.719 15.633 -4.648 1 95.69 152 LEU B CA 1
ATOM 3887 C C . LEU B 1 152 ? 12.188 14.281 -4.195 1 95.69 152 LEU B C 1
ATOM 3889 O O . LEU B 1 152 ? 12.961 13.344 -3.986 1 95.69 152 LEU B O 1
ATOM 3893 N N . ALA B 1 153 ? 10.883 14.203 -4.035 1 95.88 153 ALA B N 1
ATOM 3894 C CA . ALA B 1 153 ? 10.266 12.945 -3.629 1 95.88 153 ALA B CA 1
ATOM 3895 C C . ALA B 1 153 ? 10.539 11.844 -4.648 1 95.88 153 ALA B C 1
ATOM 3897 O O . ALA B 1 153 ? 10.906 10.719 -4.281 1 95.88 153 ALA B O 1
ATOM 3898 N N . VAL B 1 154 ? 10.406 12.156 -5.871 1 94.38 154 VAL B N 1
ATOM 3899 C CA . VAL B 1 154 ? 10.656 11.195 -6.941 1 94.38 154 VAL B CA 1
ATOM 3900 C C . VAL B 1 154 ? 12.133 10.812 -6.957 1 94.38 154 VAL B C 1
ATOM 3902 O O . VAL B 1 154 ? 12.469 9.633 -7.094 1 94.38 154 VAL B O 1
ATOM 3905 N N . PHE B 1 155 ? 12.977 11.781 -6.836 1 94.75 155 PHE B N 1
ATOM 3906 C CA . PHE B 1 155 ? 14.414 11.539 -6.832 1 94.75 155 PHE B CA 1
ATOM 3907 C C . PHE B 1 155 ? 14.797 10.594 -5.699 1 94.75 155 PHE B C 1
ATOM 3909 O O . PHE B 1 155 ? 15.531 9.625 -5.914 1 94.75 155 PHE B O 1
ATOM 3916 N N . CYS B 1 156 ? 14.32 10.875 -4.508 1 96.12 156 CYS B N 1
ATOM 3917 C CA . CYS B 1 156 ? 14.711 10.094 -3.342 1 96.12 156 CYS B CA 1
ATOM 3918 C C . CYS B 1 156 ? 14.273 8.641 -3.49 1 96.12 156 CYS B C 1
ATOM 3920 O O . CYS B 1 156 ? 14.992 7.723 -3.078 1 96.12 156 CYS B O 1
ATOM 3922 N N . THR B 1 157 ? 13.125 8.414 -4.059 1 93.69 157 THR B N 1
ATOM 3923 C CA . THR B 1 157 ? 12.609 7.059 -4.203 1 93.69 157 THR B CA 1
ATOM 3924 C C . THR B 1 157 ? 13.477 6.25 -5.164 1 93.69 157 THR B C 1
ATOM 3926 O O . THR B 1 157 ? 13.516 5.023 -5.086 1 93.69 157 THR B O 1
ATOM 3929 N N . ASN B 1 158 ? 14.188 6.914 -6.008 1 91.75 158 ASN B N 1
ATOM 3930 C CA . ASN B 1 158 ? 15.047 6.234 -6.973 1 91.75 158 ASN B CA 1
ATOM 3931 C C . ASN B 1 158 ? 16.516 6.281 -6.551 1 91.75 158 ASN B C 1
ATOM 3933 O O . ASN B 1 158 ? 17.328 5.523 -7.066 1 91.75 158 ASN B O 1
ATOM 3937 N N . ALA B 1 159 ? 16.797 7.172 -5.699 1 94.88 159 ALA B N 1
ATOM 3938 C CA . ALA B 1 159 ? 18.172 7.457 -5.336 1 94.88 159 ALA B CA 1
ATOM 3939 C C . ALA B 1 159 ? 18.828 6.258 -4.641 1 94.88 159 ALA B C 1
ATOM 3941 O O . ALA B 1 159 ? 19.953 5.879 -4.965 1 94.88 159 ALA B O 1
ATOM 3942 N N . ILE B 1 160 ? 18.078 5.66 -3.727 1 95.38 160 ILE B N 1
ATOM 3943 C CA . ILE B 1 160 ? 18.609 4.527 -2.977 1 95.38 160 ILE B CA 1
ATOM 3944 C C . ILE B 1 160 ? 18.781 3.328 -3.906 1 95.38 160 ILE B C 1
ATOM 3946 O O . ILE B 1 160 ? 19.734 2.555 -3.77 1 95.38 160 ILE B O 1
ATOM 3950 N N . ASN B 1 161 ? 17.938 3.229 -4.887 1 91.25 161 ASN B N 1
ATOM 3951 C CA . ASN B 1 161 ? 17.906 2.105 -5.82 1 91.25 161 ASN B CA 1
ATOM 3952 C C . ASN B 1 161 ? 19.047 2.191 -6.832 1 91.25 161 ASN B C 1
ATOM 3954 O O . ASN B 1 161 ? 19.562 1.168 -7.281 1 91.25 161 ASN B O 1
ATOM 3958 N N . ILE B 1 162 ? 19.406 3.354 -7.199 1 90.19 162 ILE B N 1
ATOM 3959 C CA . ILE B 1 162 ? 20.406 3.498 -8.258 1 90.19 162 ILE B CA 1
ATOM 3960 C C . ILE B 1 162 ? 21.812 3.4 -7.664 1 90.19 162 ILE B C 1
ATOM 3962 O O . ILE B 1 162 ? 22.75 2.967 -8.344 1 90.19 162 ILE B O 1
ATOM 3966 N N . HIS B 1 163 ? 21.953 3.883 -6.48 1 94.56 163 HIS B N 1
ATOM 3967 C CA . HIS B 1 163 ? 23.219 3.703 -5.773 1 94.56 163 HIS B CA 1
ATOM 3968 C C . HIS B 1 163 ? 23.25 2.375 -5.027 1 94.56 163 HIS B C 1
ATOM 3970 O O . HIS B 1 163 ? 23.188 2.348 -3.795 1 94.56 163 HIS B O 1
ATOM 3976 N N . ALA B 1 164 ? 23.406 1.296 -5.812 1 93.5 164 ALA B N 1
ATOM 3977 C CA . ALA B 1 164 ? 23.25 -0.078 -5.34 1 93.5 164 ALA B CA 1
ATOM 3978 C C . ALA B 1 164 ? 24.234 -1.009 -6.031 1 93.5 164 ALA B C 1
ATOM 3980 O O . ALA B 1 164 ? 25.172 -0.55 -6.699 1 93.5 164 ALA B O 1
ATOM 3981 N N . GLY B 1 165 ? 24.109 -2.311 -5.719 1 91.38 165 GLY B N 1
ATOM 3982 C CA . GLY B 1 165 ? 24.906 -3.277 -6.461 1 91.38 165 GLY B CA 1
ATOM 3983 C C . GLY B 1 165 ? 25.797 -4.121 -5.574 1 91.38 165 GLY B C 1
ATOM 3984 O O . GLY B 1 165 ? 26.359 -5.125 -6.02 1 91.38 165 GLY B O 1
ATOM 3985 N N . ILE B 1 166 ? 25.953 -3.676 -4.414 1 94.94 166 ILE B N 1
ATOM 3986 C CA . ILE B 1 166 ? 26.75 -4.48 -3.502 1 94.94 166 ILE B CA 1
ATOM 3987 C C . ILE B 1 166 ? 26 -4.684 -2.191 1 94.94 166 ILE B C 1
ATOM 3989 O O . ILE B 1 166 ? 25.172 -3.852 -1.806 1 94.94 166 ILE B O 1
ATOM 3993 N N . ASN B 1 167 ? 26.328 -5.766 -1.491 1 97.19 167 ASN B N 1
ATOM 3994 C CA . ASN B 1 167 ? 25.625 -6.145 -0.272 1 97.19 167 ASN B CA 1
ATOM 3995 C C . ASN B 1 167 ? 25.781 -5.09 0.82 1 97.19 167 ASN B C 1
ATOM 3997 O O . ASN B 1 167 ? 26.891 -4.664 1.119 1 97.19 167 ASN B O 1
ATOM 4001 N N . GLY B 1 168 ? 24.656 -4.609 1.325 1 98.06 168 GLY B N 1
ATOM 4002 C CA . GLY B 1 168 ? 24.672 -3.734 2.486 1 98.06 168 GLY B CA 1
ATOM 4003 C C . GLY B 1 168 ? 24.609 -2.264 2.127 1 98.06 168 GLY B C 1
ATOM 4004 O O . GLY B 1 168 ? 24.344 -1.42 2.982 1 98.06 168 GLY B O 1
ATOM 4005 N N . LEU B 1 169 ? 24.828 -1.933 0.89 1 98.25 169 LEU B N 1
ATOM 4006 C CA . LEU B 1 169 ? 24.969 -0.53 0.512 1 98.25 169 LEU B CA 1
ATOM 4007 C C . LEU B 1 169 ? 23.625 0.184 0.563 1 98.25 169 LEU B C 1
ATOM 4009 O O . LEU B 1 169 ? 23.516 1.276 1.125 1 98.25 169 LEU B O 1
ATOM 4013 N N . GLU B 1 170 ? 22.578 -0.422 -0.003 1 98.25 170 GLU B N 1
ATOM 4014 C CA . GLU B 1 170 ? 21.266 0.219 -0.053 1 98.25 170 GLU B CA 1
ATOM 4015 C C . GLU B 1 170 ? 20.734 0.502 1.35 1 98.25 170 GLU B C 1
ATOM 4017 O O . GLU B 1 170 ? 20.344 1.628 1.65 1 98.25 170 GLU B O 1
ATOM 4022 N N . VAL B 1 171 ? 20.812 -0.463 2.188 1 98.75 171 VAL B N 1
ATOM 4023 C CA . VAL B 1 171 ? 20.328 -0.284 3.549 1 98.75 171 VAL B CA 1
ATOM 4024 C C . VAL B 1 171 ? 21.297 0.601 4.336 1 98.75 171 VAL B C 1
ATOM 4026 O O . VAL B 1 171 ? 20.859 1.437 5.137 1 98.75 171 VAL B O 1
ATOM 4029 N N . GLY B 1 172 ? 22.562 0.392 4.074 1 98.69 172 GLY B N 1
ATOM 4030 C CA . GLY B 1 172 ? 23.578 1.164 4.777 1 98.69 172 GLY B CA 1
ATOM 4031 C C . GLY B 1 172 ? 23.469 2.658 4.543 1 98.69 172 GLY B C 1
ATOM 4032 O O . GLY B 1 172 ? 23.562 3.449 5.48 1 98.69 172 GLY B O 1
ATOM 4033 N N . GLN B 1 173 ? 23.344 3.061 3.316 1 98.38 173 GLN B N 1
ATOM 4034 C CA . GLN B 1 173 ? 23.203 4.488 3.045 1 98.38 173 GLN B CA 1
ATOM 4035 C C . GLN B 1 173 ? 21.969 5.062 3.738 1 98.38 173 GLN B C 1
ATOM 4037 O O . GLN B 1 173 ? 22.016 6.188 4.242 1 98.38 173 GLN B O 1
ATOM 4042 N N . THR B 1 174 ? 20.844 4.289 3.775 1 98.75 174 THR B N 1
ATOM 4043 C CA . THR B 1 174 ? 19.641 4.727 4.465 1 98.75 174 THR B CA 1
ATOM 4044 C C . THR B 1 174 ? 19.906 4.918 5.953 1 98.75 174 THR B C 1
ATOM 4046 O O . THR B 1 174 ? 19.438 5.895 6.551 1 98.75 174 THR B O 1
ATOM 4049 N N . VAL B 1 175 ? 20.609 4 6.543 1 98.81 175 VAL B N 1
ATOM 4050 C CA . VAL B 1 175 ? 20.938 4.074 7.965 1 98.81 175 VAL B CA 1
ATOM 4051 C C . VAL B 1 175 ? 21.75 5.336 8.242 1 98.81 175 VAL B C 1
ATOM 4053 O O . VAL B 1 175 ? 21.453 6.086 9.172 1 98.81 175 VAL B O 1
ATOM 4056 N N . VAL B 1 176 ? 22.719 5.59 7.418 1 98.88 176 VAL B N 1
ATOM 4057 C CA . VAL B 1 176 ? 23.578 6.746 7.617 1 98.88 176 VAL B CA 1
ATOM 4058 C C . VAL B 1 176 ? 22.781 8.031 7.438 1 98.88 176 VAL B C 1
ATOM 4060 O O . VAL B 1 176 ? 22.844 8.93 8.281 1 98.88 176 VAL B O 1
ATOM 4063 N N . ILE B 1 177 ? 22.047 8.133 6.406 1 98.81 177 ILE B N 1
ATOM 4064 C CA . ILE B 1 177 ? 21.281 9.344 6.109 1 98.81 177 ILE B CA 1
ATOM 4065 C C . ILE B 1 177 ? 20.219 9.562 7.184 1 98.81 177 ILE B C 1
ATOM 4067 O O . ILE B 1 177 ? 20.016 10.68 7.656 1 98.81 177 ILE B O 1
ATOM 4071 N N . SER B 1 178 ? 19.516 8.5 7.547 1 98.81 178 SER B N 1
ATOM 4072 C CA . SER B 1 178 ? 18.484 8.625 8.562 1 98.81 178 SER B CA 1
ATOM 4073 C C . SER B 1 178 ? 19.078 9.055 9.906 1 98.81 178 SER B C 1
ATOM 4075 O O . SER B 1 178 ? 18.453 9.805 10.656 1 98.81 178 SER B O 1
ATOM 4077 N N . ALA B 1 179 ? 20.25 8.562 10.211 1 98.75 179 ALA B N 1
ATOM 4078 C CA . ALA B 1 179 ? 20.938 9.016 11.414 1 98.75 179 ALA B CA 1
ATOM 4079 C C . ALA B 1 179 ? 21.266 10.5 11.328 1 98.75 179 ALA B C 1
ATOM 4081 O O . ALA B 1 179 ? 21.109 11.242 12.297 1 98.75 179 ALA B O 1
ATOM 4082 N N . ALA B 1 180 ? 21.766 10.922 10.211 1 98.81 180 ALA B N 1
ATOM 4083 C CA . ALA B 1 180 ? 22.062 12.336 10 1 98.81 180 ALA B CA 1
ATOM 4084 C C . ALA B 1 180 ? 20.797 13.188 10.148 1 98.81 180 ALA B C 1
ATOM 4086 O O . ALA B 1 180 ? 20.844 14.258 10.75 1 98.81 180 ALA B O 1
ATOM 4087 N N . ILE B 1 181 ? 19.703 12.711 9.602 1 98.69 181 ILE B N 1
ATOM 4088 C CA . ILE B 1 181 ? 18.438 13.406 9.711 1 98.69 181 ILE B CA 1
ATOM 4089 C C . ILE B 1 181 ? 18.031 13.523 11.18 1 98.69 181 ILE B C 1
ATOM 4091 O O . ILE B 1 181 ? 17.594 14.586 11.625 1 98.69 181 ILE B O 1
ATOM 4095 N N . LEU B 1 182 ? 18.172 12.422 11.875 1 98.5 182 LEU B N 1
ATOM 4096 C CA . LEU B 1 182 ? 17.844 12.422 13.297 1 98.5 182 LEU B CA 1
ATOM 4097 C C . LEU B 1 182 ? 18.672 13.445 14.055 1 98.5 182 LEU B C 1
ATOM 4099 O O . LEU B 1 182 ? 18.141 14.234 14.836 1 98.5 182 LEU B O 1
ATOM 4103 N N . ILE B 1 183 ? 19.953 13.461 13.805 1 98.38 183 ILE B N 1
ATOM 4104 C CA . ILE B 1 183 ? 20.859 14.406 14.453 1 98.38 183 ILE B CA 1
ATOM 4105 C C . ILE B 1 183 ? 20.469 15.828 14.078 1 98.38 183 ILE B C 1
ATOM 4107 O O . ILE B 1 183 ? 20.391 16.703 14.945 1 98.38 183 ILE B O 1
ATOM 4111 N N . HIS B 1 184 ? 20.219 16.078 12.82 1 97.75 184 HIS B N 1
ATOM 4112 C CA . HIS B 1 184 ? 19.812 17.391 12.344 1 97.75 184 HIS B CA 1
ATOM 4113 C C . HIS B 1 184 ? 18.562 17.875 13.086 1 97.75 184 HIS B C 1
ATOM 4115 O O . HIS B 1 184 ? 18.5 19.031 13.516 1 97.75 184 HIS B O 1
ATOM 4121 N N . ASN B 1 185 ? 17.594 17.016 13.219 1 97.94 185 ASN B N 1
ATOM 4122 C CA . ASN B 1 185 ? 16.344 17.375 13.883 1 97.94 185 ASN B CA 1
ATOM 4123 C C . ASN B 1 185 ? 16.562 17.719 15.352 1 97.94 185 ASN B C 1
ATOM 4125 O O . ASN B 1 185 ? 16.016 18.688 15.859 1 97.94 185 ASN B O 1
ATOM 4129 N N . VAL B 1 186 ? 17.359 16.906 16.016 1 97.44 186 VAL B N 1
ATOM 4130 C CA . VAL B 1 186 ? 17.656 17.156 17.438 1 97.44 186 VAL B CA 1
ATOM 4131 C C . VAL B 1 186 ? 18.359 18.5 17.578 1 97.44 186 VAL B C 1
ATOM 4133 O O . VAL B 1 186 ? 18.031 19.281 18.469 1 97.44 186 VAL B O 1
ATOM 4136 N N . MET B 1 187 ? 19.297 18.797 16.719 1 96.12 187 MET B N 1
ATOM 4137 C CA . MET B 1 187 ? 20.031 20.047 16.75 1 96.12 187 MET B CA 1
ATOM 4138 C C . MET B 1 187 ? 19.094 21.234 16.516 1 96.12 187 MET B C 1
ATOM 4140 O O . MET B 1 187 ? 19.203 22.25 17.203 1 96.12 187 MET B O 1
ATOM 4144 N N . GLN B 1 188 ? 18.219 21.109 15.578 1 94.75 188 GLN B N 1
ATOM 4145 C CA . GLN B 1 188 ? 17.312 22.203 15.234 1 94.75 188 GLN B CA 1
ATOM 4146 C C . GLN B 1 188 ? 16.312 22.453 16.359 1 94.75 188 GLN B C 1
ATOM 4148 O O . GLN B 1 188 ? 15.945 23.594 16.625 1 94.75 188 GLN B O 1
ATOM 4153 N N . ILE B 1 189 ? 15.82 21.406 16.938 1 95.94 189 ILE B N 1
ATOM 4154 C CA . ILE B 1 189 ? 14.906 21.547 18.062 1 95.94 189 ILE B CA 1
ATOM 4155 C C . ILE B 1 189 ? 15.602 22.281 19.203 1 95.94 189 ILE B C 1
ATOM 4157 O O . ILE B 1 189 ? 15.008 23.156 19.844 1 95.94 189 ILE B O 1
ATOM 4161 N N . GLY B 1 190 ? 16.844 21.984 19.5 1 94.69 190 GLY B N 1
ATOM 4162 C CA . GLY B 1 190 ? 17.609 22.609 20.562 1 94.69 190 GLY B CA 1
ATOM 4163 C C . GLY B 1 190 ? 17.953 24.062 20.266 1 94.69 190 GLY B C 1
ATOM 4164 O O . GLY B 1 190 ? 18.062 24.875 21.188 1 94.69 190 GLY B O 1
ATOM 4165 N N . ALA B 1 191 ? 18.062 24.453 19.062 1 91.5 191 ALA B N 1
ATOM 4166 C CA . ALA B 1 191 ? 18.547 25.766 18.656 1 91.5 191 ALA B CA 1
ATOM 4167 C C . ALA B 1 191 ? 17.391 26.766 18.516 1 91.5 191 ALA B C 1
ATOM 4169 O O . ALA B 1 191 ? 17.609 27.969 18.453 1 91.5 191 ALA B O 1
ATOM 4170 N N . SER B 1 192 ? 16.188 26.281 18.438 1 90.44 192 SER B N 1
ATOM 4171 C CA . SER B 1 192 ? 15.078 27.172 18.156 1 90.44 192 SER B CA 1
ATOM 4172 C C . SER B 1 192 ? 14.172 27.328 19.359 1 90.44 192 SER B C 1
ATOM 4174 O O . SER B 1 192 ? 14.078 26.422 20.203 1 90.44 192 SER B O 1
ATOM 4176 N N . SER B 1 193 ? 13.516 28.531 19.422 1 92.69 193 SER B N 1
ATOM 4177 C CA . SER B 1 193 ? 12.516 28.797 20.453 1 92.69 193 SER B CA 1
ATOM 4178 C C . SER B 1 193 ? 11.109 28.812 19.859 1 92.69 193 SER B C 1
ATOM 4180 O O . SER B 1 193 ? 10.125 28.859 20.594 1 92.69 193 SER B O 1
ATOM 4182 N N . ASP B 1 194 ? 11.016 28.672 18.594 1 92.38 194 ASP B N 1
ATOM 4183 C CA . ASP B 1 194 ? 9.727 28.672 17.906 1 92.38 194 ASP B CA 1
ATOM 4184 C C . ASP B 1 194 ? 9.023 27.328 18.047 1 92.38 194 ASP B C 1
ATOM 4186 O O . ASP B 1 194 ? 9.508 26.312 17.531 1 92.38 194 ASP B O 1
ATOM 4190 N N . PRO B 1 195 ? 7.887 27.359 18.672 1 91.56 195 PRO B N 1
ATOM 4191 C CA . PRO B 1 195 ? 7.195 26.094 18.938 1 91.56 195 PRO B CA 1
ATOM 4192 C C . PRO B 1 195 ? 6.797 25.359 17.672 1 91.56 195 PRO B C 1
ATOM 4194 O O . PRO B 1 195 ? 6.867 24.141 17.609 1 91.56 195 PRO B O 1
ATOM 4197 N N . GLU B 1 196 ? 6.355 26.078 16.688 1 88.12 196 GLU B N 1
ATOM 4198 C CA . GLU B 1 196 ? 5.941 25.453 15.438 1 88.12 196 GLU B CA 1
ATOM 4199 C C . GLU B 1 196 ? 7.125 24.797 14.727 1 88.12 196 GLU B C 1
ATOM 4201 O O . GLU B 1 196 ? 7 23.703 14.18 1 88.12 196 GLU B O 1
ATOM 4206 N N . TYR B 1 197 ? 8.203 25.516 14.734 1 90.12 197 TYR B N 1
ATOM 4207 C CA . TYR B 1 197 ? 9.43 25 14.156 1 90.12 197 TYR B CA 1
ATOM 4208 C C . TYR B 1 197 ? 9.898 23.75 14.898 1 90.12 197 TYR B C 1
ATOM 4210 O O . TYR B 1 197 ? 10.258 22.75 14.273 1 90.12 197 TYR B O 1
ATOM 4218 N N . LYS B 1 198 ? 9.828 23.766 16.188 1 94.38 198 LYS B N 1
ATOM 4219 C CA . LYS B 1 198 ? 10.211 22.625 17.016 1 94.38 198 LYS B CA 1
ATOM 4220 C C . LYS B 1 198 ? 9.305 21.422 16.75 1 94.38 198 LYS B C 1
ATOM 4222 O O . LYS B 1 198 ? 9.781 20.281 16.656 1 94.38 198 LYS B O 1
ATOM 4227 N N . GLN B 1 199 ? 8.078 21.719 16.547 1 92.5 199 GLN B N 1
ATOM 4228 C CA . GLN B 1 199 ? 7.105 20.656 16.328 1 92.5 199 GLN B CA 1
ATOM 4229 C C . GLN B 1 199 ? 7.32 19.984 14.969 1 92.5 199 GLN B C 1
ATOM 4231 O O . GLN B 1 199 ? 7.129 18.781 14.828 1 92.5 199 GLN B O 1
ATOM 4236 N N . ALA B 1 200 ? 7.637 20.75 13.984 1 92.81 200 ALA B N 1
ATOM 4237 C CA . ALA B 1 200 ? 7.914 20.188 12.664 1 92.81 200 ALA B CA 1
ATOM 4238 C C . ALA B 1 200 ? 9.086 19.219 12.719 1 92.81 200 ALA B C 1
ATOM 4240 O O . ALA B 1 200 ? 9.039 18.141 12.109 1 92.81 200 ALA B O 1
ATOM 4241 N N . HIS B 1 201 ? 10.086 19.625 13.43 1 95.94 201 HIS B N 1
ATOM 4242 C CA . HIS B 1 201 ? 11.242 18.75 13.57 1 95.94 201 HIS B CA 1
ATOM 4243 C C . HIS B 1 201 ? 10.93 17.547 14.445 1 95.94 201 HIS B C 1
ATOM 4245 O O . HIS B 1 201 ? 11.438 16.453 14.203 1 95.94 201 HIS B O 1
ATOM 4251 N N . ALA B 1 202 ? 10.141 17.719 15.477 1 95.88 202 ALA B N 1
ATOM 4252 C CA . ALA B 1 202 ? 9.68 16.594 16.266 1 95.88 202 ALA B CA 1
ATOM 4253 C C . ALA B 1 202 ? 8.914 15.586 15.406 1 95.88 202 ALA B C 1
ATOM 4255 O O . ALA B 1 202 ? 9.117 14.375 15.523 1 95.88 202 ALA B O 1
ATOM 4256 N N . PHE B 1 203 ? 8.117 16.141 14.57 1 94.56 203 PHE B N 1
ATOM 4257 C CA . PHE B 1 203 ? 7.363 15.32 13.625 1 94.56 203 PHE B CA 1
ATOM 4258 C C . PHE B 1 203 ? 8.305 14.469 12.773 1 94.56 203 PHE B C 1
ATOM 4260 O O . PHE B 1 203 ? 8.078 13.273 12.594 1 94.56 203 PHE B O 1
ATOM 4267 N N . SER B 1 204 ? 9.289 15.094 12.266 1 96.94 204 SER B N 1
ATOM 4268 C CA . SER B 1 204 ? 10.297 14.406 11.469 1 96.94 204 SER B CA 1
ATOM 4269 C C . SER B 1 204 ? 10.953 13.273 12.258 1 96.94 204 SER B C 1
ATOM 4271 O O . SER B 1 204 ? 11.172 12.188 11.719 1 96.94 204 SER B O 1
ATOM 4273 N N . ILE B 1 205 ? 11.203 13.477 13.508 1 97.75 205 ILE B N 1
ATOM 4274 C CA . ILE B 1 205 ? 11.828 12.477 14.359 1 97.75 205 ILE B CA 1
ATOM 4275 C C . ILE B 1 205 ? 10.898 11.273 14.516 1 97.75 205 ILE B C 1
ATOM 4277 O O . ILE B 1 205 ? 11.344 10.125 14.477 1 97.75 205 ILE B O 1
ATOM 4281 N N . TYR B 1 206 ? 9.586 11.531 14.656 1 97 206 TYR B N 1
ATOM 4282 C CA . TYR B 1 206 ? 8.602 10.469 14.828 1 97 206 TYR B CA 1
ATOM 4283 C C . TYR B 1 206 ? 8.641 9.492 13.648 1 97 206 TYR B C 1
ATOM 4285 O O . TYR B 1 206 ? 8.406 8.297 13.82 1 97 206 TYR B O 1
ATOM 4293 N N . LEU B 1 207 ? 8.953 9.953 12.508 1 97.94 207 LEU B N 1
ATOM 4294 C CA . LEU B 1 207 ? 8.875 9.133 11.305 1 97.94 207 LEU B CA 1
ATOM 4295 C C . LEU B 1 207 ? 10.242 8.547 10.961 1 97.94 207 LEU B C 1
ATOM 4297 O O . LEU B 1 207 ? 10.328 7.441 10.422 1 97.94 207 LEU B O 1
ATOM 4301 N N . VAL B 1 208 ? 11.305 9.281 11.297 1 98.56 208 VAL B N 1
ATOM 4302 C CA . VAL B 1 208 ? 12.617 8.812 10.852 1 98.56 208 VAL B CA 1
ATOM 4303 C C . VAL B 1 208 ? 13.156 7.773 11.828 1 98.56 208 VAL B C 1
ATOM 4305 O O . VAL B 1 208 ? 13.906 6.875 11.438 1 98.56 208 VAL B O 1
ATOM 4308 N N . MET B 1 209 ? 12.781 7.828 13.086 1 98.38 209 MET B N 1
ATOM 4309 C CA . MET B 1 209 ? 13.297 6.906 14.086 1 98.38 209 MET B CA 1
ATOM 4310 C C . MET B 1 209 ? 12.922 5.469 13.758 1 98.38 209 MET B C 1
ATOM 4312 O O . MET B 1 209 ? 13.773 4.578 13.758 1 98.38 209 MET B O 1
ATOM 4316 N N . PRO B 1 210 ? 11.625 5.234 13.469 1 98.5 210 PRO B N 1
ATOM 4317 C CA . PRO B 1 210 ? 11.312 3.852 13.102 1 98.5 210 PRO B CA 1
ATOM 4318 C C . PRO B 1 210 ? 11.961 3.43 11.789 1 98.5 210 PRO B C 1
ATOM 4320 O O . PRO B 1 210 ? 12.289 2.252 11.602 1 98.5 210 PRO B O 1
ATOM 4323 N N . LEU B 1 211 ? 12.133 4.348 10.859 1 98.75 211 LEU B N 1
ATOM 4324 C CA . LEU B 1 211 ? 12.867 4.023 9.641 1 98.75 211 LEU B CA 1
ATOM 4325 C C . LEU B 1 211 ? 14.281 3.545 9.977 1 98.75 211 LEU B C 1
ATOM 4327 O O . LEU B 1 211 ? 14.727 2.523 9.453 1 98.75 211 LEU B O 1
ATOM 4331 N N . LEU B 1 212 ? 14.961 4.281 10.828 1 98.69 212 LEU B N 1
ATOM 4332 C CA . LEU B 1 212 ? 16.328 3.965 11.227 1 98.69 212 LEU B CA 1
ATOM 4333 C C . LEU B 1 212 ? 16.391 2.602 11.906 1 98.69 212 LEU B C 1
ATOM 4335 O O . LEU B 1 212 ? 17.203 1.751 11.531 1 98.69 212 LEU B O 1
ATOM 4339 N N . THR B 1 213 ? 15.539 2.352 12.859 1 98.62 213 THR B N 1
ATOM 4340 C CA . THR B 1 213 ? 15.617 1.14 13.664 1 98.62 213 THR B CA 1
ATOM 4341 C C . THR B 1 213 ? 15.242 -0.086 12.836 1 98.62 213 THR B C 1
ATOM 4343 O O . THR B 1 213 ? 15.883 -1.134 12.945 1 98.62 213 THR B O 1
ATOM 4346 N N . THR B 1 214 ? 14.203 0.033 12.008 1 98.69 214 THR B N 1
ATOM 4347 C CA . THR B 1 214 ? 13.828 -1.107 11.188 1 98.69 214 THR B CA 1
ATOM 4348 C C . THR B 1 214 ? 14.883 -1.373 10.117 1 98.69 214 THR B C 1
ATOM 4350 O O . THR B 1 214 ? 15.141 -2.525 9.766 1 98.69 214 THR B O 1
ATOM 4353 N N . SER B 1 215 ? 15.492 -0.315 9.586 1 98.81 215 SER B N 1
ATOM 4354 C CA . SER B 1 215 ? 16.562 -0.48 8.617 1 98.81 215 SER B CA 1
ATOM 4355 C C . SER B 1 215 ? 17.781 -1.157 9.242 1 98.81 215 SER B C 1
ATOM 4357 O O . SER B 1 215 ? 18.469 -1.951 8.594 1 98.81 215 SER B O 1
ATOM 4359 N N . LEU B 1 216 ? 18.062 -0.806 10.492 1 98.75 216 LEU B N 1
ATOM 4360 C CA . LEU B 1 216 ? 19.141 -1.488 11.211 1 98.75 216 LEU B CA 1
ATOM 4361 C C . LEU B 1 216 ? 18.859 -2.982 11.32 1 98.75 216 LEU B C 1
ATOM 4363 O O . LEU B 1 216 ? 19.766 -3.805 11.18 1 98.75 216 LEU B O 1
ATOM 4367 N N . GLY B 1 217 ? 17.625 -3.328 11.602 1 98.62 217 GLY B N 1
ATOM 4368 C CA . GLY B 1 217 ? 17.234 -4.73 11.602 1 98.62 217 GLY B CA 1
ATOM 4369 C C . GLY B 1 217 ? 17.484 -5.41 10.266 1 98.62 217 GLY B C 1
ATOM 4370 O O . GLY B 1 217 ? 18.031 -6.512 10.211 1 98.62 217 GLY B O 1
ATOM 4371 N N . LEU B 1 218 ? 17.109 -4.754 9.219 1 98.75 218 LEU B N 1
ATOM 4372 C CA . LEU B 1 218 ? 17.297 -5.301 7.879 1 98.75 218 LEU B CA 1
ATOM 4373 C C . LEU B 1 218 ? 18.781 -5.422 7.543 1 98.75 218 LEU B C 1
ATOM 4375 O O . LEU B 1 218 ? 19.203 -6.387 6.898 1 98.75 218 LEU B O 1
ATOM 4379 N N . LEU B 1 219 ? 19.547 -4.438 7.965 1 98.62 219 LEU B N 1
ATOM 4380 C CA . LEU B 1 219 ? 20.969 -4.41 7.68 1 98.62 219 LEU B CA 1
ATOM 4381 C C . LEU B 1 219 ? 21.672 -5.621 8.297 1 98.62 219 LEU B C 1
ATOM 4383 O O . LEU B 1 219 ? 22.641 -6.141 7.723 1 98.62 219 LEU B O 1
ATOM 4387 N N . SER B 1 220 ? 21.219 -6.117 9.375 1 98.19 220 SER B N 1
ATOM 4388 C CA . SER B 1 220 ? 21.828 -7.27 10.039 1 98.19 220 SER B CA 1
ATOM 4389 C C . SER B 1 220 ? 21.766 -8.508 9.156 1 98.19 220 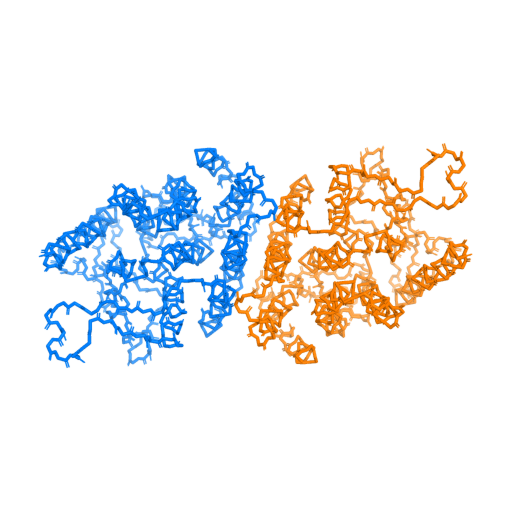SER B C 1
ATOM 4391 O O . SER B 1 220 ? 22.609 -9.398 9.258 1 98.19 220 SER B O 1
ATOM 4393 N N . TYR B 1 221 ? 20.812 -8.562 8.25 1 98.44 221 TYR B N 1
ATOM 4394 C CA . TYR B 1 221 ? 20.672 -9.695 7.348 1 98.44 221 TYR B CA 1
ATOM 4395 C C . TYR B 1 221 ? 21.219 -9.359 5.965 1 98.44 221 TYR B C 1
ATOM 4397 O O . TYR B 1 221 ? 21.547 -10.258 5.188 1 98.44 221 TYR B O 1
ATOM 4405 N N . ASN B 1 222 ? 21.219 -8.055 5.723 1 98.38 222 ASN B N 1
ATOM 4406 C CA . ASN B 1 222 ? 21.594 -7.605 4.387 1 98.38 222 ASN B CA 1
ATOM 4407 C C . ASN B 1 222 ? 23.078 -7.281 4.312 1 98.38 222 ASN B C 1
ATOM 4409 O O . ASN B 1 222 ? 23.641 -7.168 3.219 1 98.38 222 ASN B O 1
ATOM 4413 N N . TRP B 1 223 ? 23.688 -7.234 5.469 1 97.31 223 TRP B N 1
ATOM 4414 C CA . TRP B 1 223 ? 25.125 -6.969 5.484 1 97.31 223 TRP B CA 1
ATOM 4415 C C . TRP B 1 223 ? 25.891 -8.109 4.82 1 97.31 223 TRP B C 1
ATOM 4417 O O . TRP B 1 223 ? 25.359 -9.203 4.633 1 97.31 223 TRP B O 1
ATOM 4427 N N . TYR B 1 224 ? 27.203 -7.848 4.434 1 93 224 TYR B N 1
ATOM 4428 C CA . TYR B 1 224 ? 28.047 -8.766 3.682 1 93 224 TYR B CA 1
ATOM 4429 C C . TYR B 1 224 ? 28.438 -9.977 4.531 1 93 224 TYR B C 1
ATOM 4431 O O . TYR B 1 224 ? 28.969 -9.82 5.629 1 93 224 TYR B O 1
ATOM 4439 N N . PRO B 1 225 ? 28.203 -11.219 3.975 1 94.19 225 PRO B N 1
ATOM 4440 C CA . PRO B 1 225 ? 27.406 -11.578 2.803 1 94.19 225 PRO B CA 1
ATOM 4441 C C . PRO B 1 225 ? 25.906 -11.539 3.086 1 94.19 225 PRO B C 1
ATOM 4443 O O . PRO B 1 225 ? 25.453 -12.031 4.125 1 94.19 225 PRO B O 1
ATOM 4446 N N . SER B 1 226 ? 25.141 -11.008 2.188 1 97.12 226 SER B N 1
ATOM 4447 C CA . SER B 1 226 ? 23.719 -10.82 2.389 1 97.12 226 SER B CA 1
ATOM 4448 C C . SER B 1 226 ? 22.984 -12.156 2.453 1 97.12 226 SER B C 1
ATOM 4450 O O . SER B 1 226 ? 23.203 -13.031 1.614 1 97.12 226 SER B O 1
ATOM 4452 N N . THR B 1 227 ? 22.156 -12.234 3.396 1 97.62 227 THR B N 1
ATOM 4453 C CA . THR B 1 227 ? 21.297 -13.414 3.484 1 97.62 227 THR B CA 1
ATOM 4454 C C . THR B 1 227 ? 19.906 -13.102 2.947 1 97.62 227 THR B C 1
ATOM 4456 O O . THR B 1 227 ? 19.109 -14.016 2.695 1 97.62 227 THR B O 1
ATOM 4459 N N . VAL B 1 228 ? 19.641 -11.836 2.756 1 98.31 228 VAL B N 1
ATOM 4460 C CA . VAL B 1 228 ? 18.391 -11.398 2.137 1 98.31 228 VAL B CA 1
ATOM 4461 C C . VAL B 1 228 ? 18.656 -10.195 1.233 1 98.31 228 VAL B C 1
ATOM 4463 O O . VAL B 1 228 ? 19.547 -9.391 1.509 1 98.31 228 VAL B O 1
ATOM 4466 N N . PHE B 1 229 ? 17.953 -10.109 0.186 1 98.12 229 PHE B N 1
ATOM 4467 C CA . PHE B 1 229 ? 17.969 -8.93 -0.671 1 98.12 229 PHE B CA 1
ATOM 4468 C C . PHE B 1 229 ? 16.781 -8.031 -0.382 1 98.12 229 PHE B C 1
ATOM 4470 O O . PHE B 1 229 ? 15.711 -8.508 0.001 1 98.12 229 PHE B O 1
ATOM 4477 N N . VAL B 1 230 ? 16.938 -6.797 -0.545 1 97.81 230 VAL B N 1
ATOM 4478 C CA . VAL B 1 230 ? 15.977 -5.82 -0.034 1 97.81 230 VAL B CA 1
ATOM 4479 C C . VAL B 1 230 ? 14.883 -5.574 -1.073 1 97.81 230 VAL B C 1
ATOM 4481 O O . VAL B 1 230 ? 13.719 -5.375 -0.723 1 97.81 230 VAL B O 1
ATOM 4484 N N . GLY B 1 231 ? 15.234 -5.57 -2.393 1 96.69 231 GLY B N 1
ATOM 4485 C CA . GLY B 1 231 ? 14.297 -5.336 -3.482 1 96.69 231 GLY B CA 1
ATOM 4486 C C . GLY B 1 231 ? 13.977 -3.867 -3.684 1 96.69 231 GLY B C 1
ATOM 4487 O O . GLY B 1 231 ? 14.391 -3.02 -2.891 1 96.69 231 GLY B O 1
ATOM 4488 N N . ASP B 1 232 ? 13.203 -3.619 -4.727 1 96.44 232 ASP B N 1
ATOM 4489 C CA . ASP B 1 232 ? 12.703 -2.271 -4.98 1 96.44 232 ASP B CA 1
ATOM 4490 C C . ASP B 1 232 ? 11.742 -1.822 -3.883 1 96.44 232 ASP B C 1
ATOM 4492 O O . ASP B 1 232 ? 11.609 -0.625 -3.617 1 96.44 232 ASP B O 1
ATOM 4496 N N . THR B 1 233 ? 11.133 -2.773 -3.232 1 98.12 233 THR B N 1
ATOM 4497 C CA . THR B 1 233 ? 10.211 -2.48 -2.141 1 98.12 233 THR B CA 1
ATOM 4498 C C . THR B 1 233 ? 10.891 -1.62 -1.077 1 98.12 233 THR B C 1
ATOM 4500 O O . THR B 1 233 ? 10.359 -0.579 -0.683 1 98.12 233 THR B O 1
ATOM 4503 N N . TYR B 1 234 ? 12.07 -2.027 -0.682 1 98.56 234 TYR B N 1
ATOM 4504 C CA . TYR B 1 234 ? 12.758 -1.286 0.371 1 98.56 234 TYR B CA 1
ATOM 4505 C C . T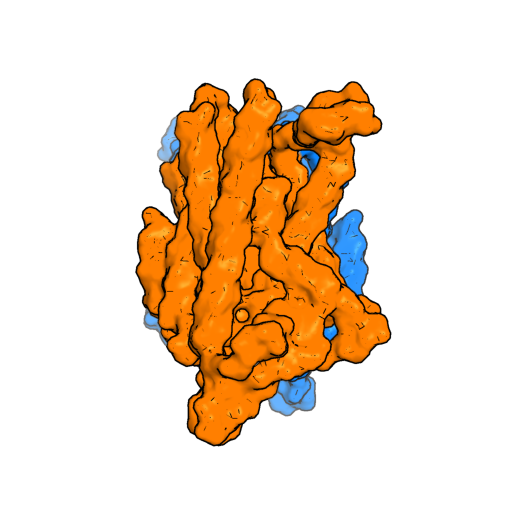YR B 1 234 ? 13.234 0.069 -0.139 1 98.56 234 TYR B C 1
ATOM 4507 O O . TYR B 1 234 ? 13.086 1.085 0.543 1 98.56 234 TYR B O 1
ATOM 4515 N N . THR B 1 235 ? 13.844 0.089 -1.298 1 97.88 235 THR B N 1
ATOM 4516 C CA . THR B 1 235 ? 14.477 1.312 -1.773 1 97.88 235 THR B CA 1
ATOM 4517 C C . THR B 1 235 ? 13.438 2.391 -2.057 1 97.88 235 THR B C 1
ATOM 4519 O O . THR B 1 235 ? 13.641 3.561 -1.726 1 97.88 235 THR B O 1
ATOM 4522 N N . TYR B 1 236 ? 12.25 1.984 -2.633 1 97.56 236 TYR B N 1
ATOM 4523 C CA . TYR B 1 236 ? 11.164 2.938 -2.836 1 97.56 236 TYR B CA 1
ATOM 4524 C C . TYR B 1 236 ? 10.641 3.455 -1.504 1 97.56 236 TYR B C 1
ATOM 4526 O O . TYR B 1 236 ? 10.445 4.66 -1.331 1 97.56 236 TYR B O 1
ATOM 4534 N N . PHE B 1 237 ? 10.469 2.541 -0.589 1 98.5 237 PHE B N 1
ATOM 4535 C CA . PHE B 1 237 ? 9.977 2.854 0.749 1 98.5 237 PHE B CA 1
ATOM 4536 C C . PHE B 1 237 ? 10.93 3.803 1.465 1 98.5 237 PHE B C 1
ATOM 4538 O O . PHE B 1 237 ? 10.523 4.859 1.946 1 98.5 237 PHE B O 1
ATOM 4545 N N . ALA B 1 238 ? 12.188 3.449 1.509 1 98.69 238 ALA B N 1
ATOM 4546 C CA . ALA B 1 238 ? 13.188 4.23 2.236 1 98.69 238 ALA B CA 1
ATOM 4547 C C . ALA B 1 238 ? 13.312 5.637 1.651 1 98.69 238 ALA B C 1
ATOM 4549 O O . ALA B 1 238 ? 13.32 6.625 2.389 1 98.69 238 ALA B O 1
ATOM 4550 N N . GLY B 1 239 ? 13.406 5.652 0.346 1 98.25 239 GLY B N 1
ATOM 4551 C CA . GLY B 1 239 ? 13.492 6.949 -0.311 1 98.25 239 GLY B CA 1
ATOM 4552 C C . GLY B 1 239 ? 12.312 7.848 -0.017 1 98.25 239 GLY B C 1
ATOM 4553 O O . GLY B 1 239 ? 12.484 9.016 0.333 1 98.25 239 GLY B O 1
ATOM 4554 N N . MET B 1 240 ? 11.094 7.305 -0.116 1 98.19 240 MET B N 1
ATOM 4555 C CA . MET B 1 240 ? 9.898 8.102 0.131 1 98.19 240 MET B CA 1
ATOM 4556 C C . MET B 1 240 ? 9.82 8.531 1.594 1 98.19 240 MET B C 1
ATOM 4558 O O . MET B 1 240 ? 9.445 9.664 1.896 1 98.19 240 MET B O 1
ATOM 4562 N N . ALA B 1 241 ? 10.148 7.602 2.473 1 98.62 241 ALA B N 1
ATOM 4563 C CA . ALA B 1 241 ? 10.117 7.934 3.895 1 98.62 241 ALA B CA 1
ATOM 4564 C C . ALA B 1 241 ? 11.031 9.117 4.199 1 98.62 241 ALA B C 1
ATOM 4566 O O . ALA B 1 241 ? 10.633 10.047 4.914 1 98.62 241 ALA B O 1
ATOM 4567 N N . MET B 1 242 ? 12.195 9.141 3.648 1 98.69 242 MET B N 1
ATOM 4568 C CA . MET B 1 242 ? 13.125 10.227 3.908 1 98.69 242 MET B CA 1
ATOM 4569 C C . MET B 1 242 ? 12.664 11.516 3.229 1 98.69 242 MET B C 1
ATOM 4571 O O . MET B 1 242 ? 12.812 12.602 3.783 1 98.69 242 MET B O 1
ATOM 4575 N N . ALA B 1 243 ? 12.109 11.375 2.037 1 98.12 243 ALA B N 1
ATOM 4576 C CA . ALA B 1 243 ? 11.539 12.547 1.38 1 98.12 243 ALA B CA 1
ATOM 4577 C C . ALA B 1 243 ? 10.43 13.164 2.223 1 98.12 243 ALA B C 1
ATOM 4579 O O . ALA B 1 243 ? 10.383 14.383 2.393 1 98.12 243 ALA B O 1
ATOM 4580 N N . VAL B 1 244 ? 9.555 12.344 2.727 1 98.06 244 VAL B N 1
ATOM 4581 C CA . VAL B 1 244 ? 8.43 12.781 3.549 1 98.06 244 VAL B CA 1
ATOM 4582 C C . VAL B 1 244 ? 8.953 13.531 4.77 1 98.06 244 VAL B C 1
ATOM 4584 O O . VAL B 1 244 ? 8.48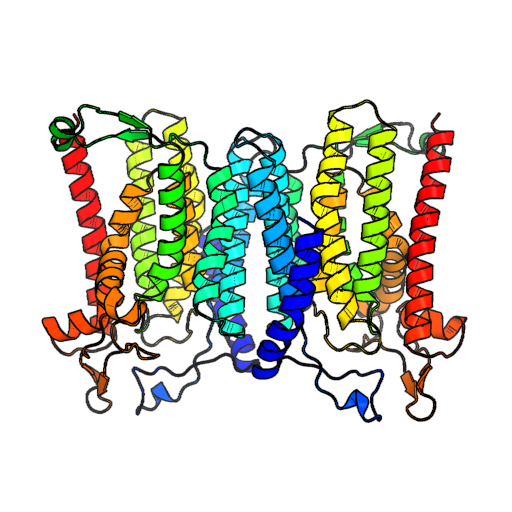4 14.633 5.078 1 98.06 244 VAL B O 1
ATOM 4587 N N . VAL B 1 245 ? 9.938 12.969 5.41 1 97.56 245 VAL B N 1
ATOM 4588 C CA . VAL B 1 245 ? 10.484 13.555 6.629 1 97.56 245 VAL B CA 1
ATOM 4589 C C . VAL B 1 245 ? 11.141 14.891 6.309 1 97.56 245 VAL B C 1
ATOM 4591 O O . VAL B 1 245 ? 11 15.859 7.062 1 97.56 245 VAL B O 1
ATOM 4594 N N . GLY B 1 246 ? 11.859 14.977 5.254 1 96.81 246 GLY B N 1
ATOM 4595 C CA . GLY B 1 246 ? 12.516 16.219 4.859 1 96.81 246 GLY B CA 1
ATOM 4596 C C . GLY B 1 246 ? 11.539 17.297 4.445 1 96.81 246 GLY B C 1
ATOM 4597 O O . GLY B 1 246 ? 11.719 18.469 4.789 1 96.81 246 GLY B O 1
ATOM 4598 N N . ILE B 1 247 ? 10.516 16.922 3.725 1 95.5 247 ILE B N 1
ATOM 4599 C CA . ILE B 1 247 ? 9.555 17.875 3.191 1 95.5 247 ILE B CA 1
ATOM 4600 C C . ILE B 1 247 ? 8.656 18.375 4.32 1 95.5 247 ILE B C 1
ATOM 4602 O O . ILE B 1 247 ? 8.523 19.594 4.508 1 95.5 247 ILE B O 1
ATOM 4606 N N . LEU B 1 248 ? 8.078 17.5 5.117 1 94.12 248 LEU B N 1
ATOM 4607 C CA . LEU B 1 248 ? 7.152 17.906 6.172 1 94.12 248 LEU B CA 1
ATOM 4608 C C . LEU B 1 248 ? 7.906 18.484 7.363 1 94.12 248 LEU B C 1
ATOM 4610 O O . LEU B 1 248 ? 7.332 19.203 8.18 1 94.12 248 LEU B O 1
ATOM 4614 N N . GLY B 1 249 ? 9.234 18.141 7.469 1 94.25 249 GLY B N 1
ATOM 4615 C CA . GLY B 1 249 ? 10.086 18.75 8.477 1 94.25 249 GLY B CA 1
ATOM 4616 C C . GLY B 1 249 ? 10.648 20.094 8.055 1 94.25 249 GLY B C 1
ATOM 4617 O O . GLY B 1 249 ? 11.344 20.75 8.836 1 94.25 249 GLY B O 1
ATOM 4618 N N . HIS B 1 250 ? 10.438 20.5 6.879 1 93 250 HIS B N 1
ATOM 4619 C CA . HIS B 1 250 ? 10.797 21.797 6.316 1 93 250 HIS B CA 1
ATOM 4620 C C . HIS B 1 250 ? 12.312 21.938 6.191 1 93 250 HIS B C 1
ATOM 4622 O O . HIS B 1 250 ? 12.875 22.969 6.551 1 93 250 HIS B O 1
ATOM 4628 N N . PHE B 1 251 ? 12.977 20.953 5.723 1 93.75 251 PHE B N 1
ATOM 4629 C CA . PHE B 1 251 ? 14.406 21.016 5.461 1 93.75 251 PHE B CA 1
ATOM 4630 C C . PHE B 1 251 ? 14.773 20.219 4.219 1 93.75 251 PHE B C 1
ATOM 4632 O O . PHE B 1 251 ? 15.719 19.422 4.234 1 93.75 251 PHE B O 1
ATOM 4639 N N . SER B 1 252 ? 14.031 20.344 3.156 1 94.12 252 SER B N 1
ATOM 4640 C CA . SER B 1 252 ? 14.219 19.625 1.9 1 94.12 252 SER B CA 1
ATOM 4641 C C . SER B 1 252 ? 15.586 19.922 1.292 1 94.12 252 SER B C 1
ATOM 4643 O O . SER B 1 252 ? 16.203 19.031 0.687 1 94.12 252 SER B O 1
ATOM 4645 N N . GLU B 1 253 ? 16.094 21.141 1.414 1 92 253 GLU B N 1
ATOM 4646 C CA . GLU B 1 253 ? 17.406 21.484 0.882 1 92 253 GLU B CA 1
ATOM 4647 C C . GLU B 1 253 ? 18.516 20.734 1.622 1 92 253 GLU B C 1
ATOM 4649 O O . GLU B 1 253 ? 19.438 20.219 1 1 92 253 GLU B O 1
ATOM 4654 N N . THR B 1 254 ? 18.391 20.75 2.969 1 95.06 254 THR B N 1
ATOM 4655 C CA . THR B 1 254 ? 19.344 20 3.777 1 95.06 254 THR B CA 1
ATOM 4656 C C . THR B 1 254 ? 19.312 18.516 3.414 1 95.06 254 THR B C 1
ATOM 4658 O O . THR B 1 254 ? 20.359 17.875 3.316 1 95.06 254 THR B O 1
ATOM 4661 N N . LEU B 1 255 ? 18.141 18.016 3.193 1 97.38 255 LEU B N 1
ATOM 4662 C CA . LEU B 1 255 ? 17.984 16.609 2.82 1 97.38 255 LEU B CA 1
ATOM 4663 C C . LEU B 1 255 ? 18.734 16.312 1.525 1 97.38 255 LEU B C 1
ATOM 4665 O O . LEU B 1 255 ? 19.406 15.289 1.419 1 97.38 255 LEU B O 1
ATOM 4669 N N . LEU B 1 256 ? 18.547 17.219 0.608 1 96.31 256 LEU B N 1
ATOM 4670 C CA . LEU B 1 256 ? 19.219 17.016 -0.674 1 96.31 256 LEU B CA 1
ATOM 4671 C C . LEU B 1 256 ? 20.734 16.906 -0.492 1 96.31 256 LEU B C 1
ATOM 4673 O O . LEU B 1 256 ? 21.375 16.109 -1.166 1 96.31 256 LEU B O 1
ATOM 4677 N N . LEU B 1 257 ? 21.266 17.641 0.403 1 96.44 257 LEU B N 1
ATOM 4678 C CA . LEU B 1 257 ? 22.688 17.594 0.676 1 96.44 257 LEU B CA 1
ATOM 4679 C C . LEU B 1 257 ? 23.078 16.281 1.347 1 96.44 257 LEU B C 1
ATOM 4681 O O . LEU B 1 257 ? 24.172 15.75 1.114 1 96.44 257 LEU B O 1
ATOM 4685 N N . PHE B 1 258 ? 22.203 15.766 2.225 1 98.31 258 PHE B N 1
ATOM 4686 C CA . PHE B 1 258 ? 22.453 14.453 2.822 1 98.31 258 PHE B CA 1
ATOM 4687 C C . PHE B 1 258 ? 22.516 13.375 1.749 1 98.31 258 PHE B C 1
ATOM 4689 O O . PHE B 1 258 ? 23.188 12.359 1.927 1 98.31 258 PHE B O 1
ATOM 4696 N N . PHE B 1 259 ? 21.828 13.648 0.602 1 98.5 259 PHE B N 1
ATOM 4697 C CA . PHE B 1 259 ? 21.781 12.703 -0.51 1 98.5 259 PHE B CA 1
ATOM 4698 C C . PHE B 1 259 ? 22.875 13.016 -1.526 1 98.5 259 PHE B C 1
ATOM 4700 O O . PHE B 1 259 ? 22.797 12.586 -2.68 1 98.5 259 PHE B O 1
ATOM 4707 N N . LEU B 1 260 ? 23.906 13.664 -1.144 1 97.88 260 LEU B N 1
ATOM 4708 C CA . LEU B 1 260 ? 24.938 14.133 -2.07 1 97.88 260 LEU B CA 1
ATOM 4709 C C . LEU B 1 260 ? 25.547 12.961 -2.84 1 97.88 260 LEU B C 1
ATOM 4711 O O . LEU B 1 260 ? 25.688 13.023 -4.062 1 97.88 260 LEU B O 1
ATOM 4715 N N . PRO B 1 261 ? 25.953 11.867 -2.191 1 98.38 261 PRO B N 1
ATOM 4716 C CA . PRO B 1 261 ? 26.484 10.75 -2.969 1 98.38 261 PRO B CA 1
ATOM 4717 C C . PRO B 1 261 ? 25.5 10.234 -4.012 1 98.38 261 PRO B C 1
ATOM 4719 O O . PRO B 1 261 ? 25.891 9.898 -5.133 1 98.38 261 PRO B O 1
ATOM 4722 N N . GLN B 1 262 ? 24.25 10.148 -3.676 1 98.25 262 GLN B N 1
ATOM 4723 C CA . GLN B 1 262 ? 23.219 9.688 -4.602 1 98.25 262 GLN B CA 1
ATOM 4724 C C . GLN B 1 262 ? 23.047 10.664 -5.754 1 98.25 262 GLN B C 1
ATOM 4726 O O . GLN B 1 262 ? 22.781 10.258 -6.887 1 98.25 262 GLN B O 1
ATOM 4731 N N . VAL B 1 263 ? 23.109 11.938 -5.441 1 97.25 263 VAL B N 1
ATOM 4732 C CA . VAL B 1 263 ? 23.047 12.953 -6.484 1 97.25 263 VAL B CA 1
ATOM 4733 C C . VAL B 1 263 ? 24.203 12.781 -7.457 1 97.25 263 VAL B C 1
ATOM 4735 O O . VAL B 1 263 ? 24.016 12.797 -8.672 1 97.25 263 VAL B O 1
ATOM 4738 N N . LEU B 1 264 ? 25.375 12.594 -6.906 1 97.38 264 LEU B N 1
ATOM 4739 C CA . LEU B 1 264 ? 26.562 12.383 -7.734 1 97.38 264 LEU B CA 1
ATOM 4740 C C . LEU B 1 264 ? 26.406 11.117 -8.57 1 97.38 264 LEU B C 1
ATOM 4742 O O . LEU B 1 264 ? 26.75 11.117 -9.758 1 97.38 264 LEU B O 1
ATOM 4746 N N . ASN B 1 265 ? 25.969 10.094 -7.934 1 97.12 265 ASN B N 1
ATOM 4747 C CA . ASN B 1 265 ? 25.75 8.844 -8.664 1 97.12 265 ASN B CA 1
ATOM 4748 C C . ASN B 1 265 ? 24.75 9.031 -9.805 1 97.12 265 ASN B C 1
ATOM 4750 O O . ASN B 1 265 ? 24.938 8.5 -10.898 1 97.12 265 ASN B O 1
ATOM 4754 N N . PHE B 1 266 ? 23.703 9.727 -9.516 1 94.94 266 PHE B N 1
ATOM 4755 C CA . PHE B 1 266 ? 22.672 9.992 -10.523 1 94.94 266 PHE B CA 1
ATOM 4756 C C . PHE B 1 266 ? 23.25 10.758 -11.703 1 94.94 266 PHE B C 1
ATOM 4758 O O . PHE B 1 266 ? 23.062 10.383 -12.859 1 94.94 266 PHE B O 1
ATOM 4765 N N . LEU B 1 267 ? 23.969 11.82 -11.414 1 95 267 LEU B N 1
ATOM 4766 C CA . LEU B 1 267 ? 24.578 12.633 -12.461 1 95 267 LEU B CA 1
ATOM 4767 C C . LEU B 1 267 ? 25.547 11.812 -13.297 1 95 267 LEU B C 1
ATOM 4769 O O . LEU B 1 267 ? 25.562 11.922 -14.523 1 95 267 LEU B O 1
ATOM 4773 N N . TYR B 1 268 ? 26.297 10.984 -12.617 1 94.56 268 TYR B N 1
ATOM 4774 C CA . TYR B 1 268 ? 27.266 10.133 -13.297 1 94.56 268 TYR B CA 1
ATOM 4775 C C . TYR B 1 268 ? 26.578 9.094 -14.164 1 94.56 268 TYR B C 1
ATOM 4777 O O . TYR B 1 268 ? 27.094 8.68 -15.195 1 94.56 268 TYR B O 1
ATOM 4785 N N . SER B 1 269 ? 25.359 8.719 -13.781 1 93.12 269 SER B N 1
ATOM 4786 C CA . SER B 1 269 ? 24.625 7.652 -14.453 1 93.12 269 SER B CA 1
ATOM 4787 C C . SER B 1 269 ? 23.766 8.203 -15.586 1 93.12 269 SER B C 1
ATOM 4789 O O . SER B 1 269 ? 23.266 7.441 -16.422 1 93.12 269 SER B O 1
ATOM 4791 N N . CYS B 1 270 ? 23.578 9.453 -15.711 1 90.5 270 CYS B N 1
ATOM 4792 C CA . CYS B 1 270 ? 22.594 10.102 -16.594 1 90.5 270 CYS B CA 1
ATOM 4793 C C . CYS B 1 270 ? 22.797 9.672 -18.031 1 90.5 270 CYS B C 1
ATOM 4795 O O . CYS B 1 270 ? 21.844 9.336 -18.734 1 90.5 270 CYS B O 1
ATOM 4797 N N . PRO B 1 271 ? 24.031 9.617 -18.516 1 89.5 271 PRO B N 1
ATOM 4798 C CA . PRO B 1 271 ? 24.203 9.219 -19.922 1 89.5 271 PRO B CA 1
ATOM 4799 C C . PRO B 1 271 ? 23.656 7.824 -20.203 1 89.5 271 PRO B C 1
ATOM 4801 O O . PRO B 1 271 ? 23.125 7.574 -21.297 1 89.5 271 PRO B O 1
ATOM 4804 N N . GLN B 1 272 ? 23.688 6.988 -19.297 1 87.62 272 GLN B N 1
ATOM 4805 C CA . GLN B 1 272 ? 23.188 5.625 -19.453 1 87.62 272 GLN B CA 1
ATOM 4806 C C . GLN B 1 272 ? 21.688 5.551 -19.172 1 87.62 272 GLN B C 1
ATOM 4808 O O . GLN B 1 272 ? 20.953 4.883 -19.906 1 87.62 272 GLN B O 1
ATOM 4813 N N . LEU B 1 273 ? 21.297 6.281 -18.203 1 80.69 273 LEU B N 1
ATOM 4814 C CA . LEU B 1 273 ? 19.891 6.25 -17.812 1 80.69 273 LEU B CA 1
ATOM 4815 C C . LEU B 1 273 ? 19.016 6.844 -18.906 1 80.69 273 LEU B C 1
ATOM 4817 O O . LEU B 1 273 ? 17.891 6.375 -19.125 1 80.69 273 LEU B O 1
ATOM 4821 N N . PHE B 1 274 ? 19.547 7.828 -19.609 1 81 274 PHE B N 1
ATOM 4822 C CA . PHE B 1 274 ? 18.781 8.477 -20.672 1 81 274 PHE B CA 1
ATOM 4823 C C . PHE B 1 274 ? 19.094 7.836 -22.016 1 81 274 PHE B C 1
ATOM 4825 O O . PHE B 1 274 ? 18.672 8.344 -23.062 1 81 274 PHE B O 1
ATOM 4832 N N . LYS B 1 275 ? 19.891 6.809 -22.016 1 81.31 275 LYS B N 1
ATOM 4833 C CA . LYS B 1 275 ? 20.172 5.945 -23.156 1 81.31 275 LYS B CA 1
ATOM 4834 C C . LYS B 1 275 ? 20.953 6.691 -24.234 1 81.31 275 LYS B C 1
ATOM 4836 O O . LYS B 1 275 ? 20.781 6.449 -25.422 1 81.31 275 LYS B O 1
ATOM 4841 N N . ILE B 1 276 ? 21.703 7.621 -23.797 1 85.12 276 ILE B N 1
ATOM 4842 C CA . ILE B 1 276 ? 22.672 8.234 -24.688 1 85.12 276 ILE B CA 1
ATOM 4843 C C . ILE B 1 276 ? 23.781 7.238 -25.016 1 85.12 276 ILE B C 1
ATOM 4845 O O . ILE B 1 276 ? 24.25 7.18 -26.156 1 85.12 276 ILE B O 1
ATOM 4849 N N . ILE B 1 277 ? 24.094 6.43 -23.953 1 87.06 277 ILE B N 1
ATOM 4850 C CA . ILE B 1 277 ? 24.953 5.262 -24.094 1 87.06 277 ILE B CA 1
ATOM 4851 C C . ILE B 1 277 ? 24.219 4.02 -23.594 1 87.06 277 ILE B C 1
ATOM 4853 O O . ILE B 1 277 ? 23.312 4.117 -22.766 1 87.06 277 ILE B O 1
ATOM 4857 N N . PRO B 1 278 ? 24.594 2.926 -24.188 1 84.88 278 PRO B N 1
ATOM 4858 C CA . PRO B 1 278 ? 23.938 1.686 -23.781 1 84.88 278 PRO B CA 1
ATOM 4859 C C . PRO B 1 278 ? 24 1.453 -22.266 1 84.88 278 PRO B C 1
ATOM 4861 O O . PRO B 1 278 ? 25.031 1.715 -21.656 1 84.88 278 PRO B O 1
ATOM 4864 N N . CYS B 1 279 ? 22.891 1.106 -21.688 1 81.81 279 CYS B N 1
ATOM 4865 C CA . CYS B 1 279 ? 22.781 0.82 -20.266 1 81.81 279 CYS B CA 1
ATOM 4866 C C . CYS B 1 279 ? 22.5 -0.659 -20.016 1 81.81 279 CYS B C 1
ATOM 4868 O O . CYS B 1 279 ? 21.391 -1.142 -20.297 1 81.81 279 CYS B O 1
ATOM 4870 N N . PRO B 1 280 ? 23.516 -1.355 -19.547 1 77.88 280 PRO B N 1
ATOM 4871 C CA . PRO B 1 280 ? 23.234 -2.762 -19.234 1 77.88 280 PRO B CA 1
ATOM 4872 C C . PRO B 1 280 ? 22.234 -2.936 -18.094 1 77.88 280 PRO B C 1
ATOM 4874 O O . PRO B 1 280 ? 21.953 -1.984 -17.359 1 77.88 280 PRO B O 1
ATOM 4877 N N . ARG B 1 281 ? 21.734 -4.102 -17.969 1 72.5 281 ARG B N 1
ATOM 4878 C CA . ARG B 1 281 ? 20.75 -4.406 -16.938 1 72.5 281 ARG B CA 1
ATOM 4879 C C . ARG B 1 281 ? 21.344 -4.246 -15.547 1 72.5 281 ARG B C 1
ATOM 4881 O O . ARG B 1 281 ? 20.688 -3.771 -14.625 1 72.5 281 ARG B O 1
ATOM 4888 N N . HIS B 1 282 ? 22.547 -4.738 -15.555 1 77.94 282 HIS B N 1
ATOM 4889 C CA . HIS B 1 282 ? 23.25 -4.648 -14.281 1 77.94 282 HIS B CA 1
ATOM 4890 C C . HIS B 1 282 ? 24.547 -3.865 -14.43 1 77.94 282 HIS B C 1
ATOM 4892 O O . HIS B 1 282 ? 25.422 -4.234 -15.227 1 77.94 282 HIS B O 1
ATOM 4898 N N . ARG B 1 283 ? 24.641 -2.828 -13.789 1 86.88 283 ARG B N 1
ATOM 4899 C CA . ARG B 1 283 ? 25.844 -1.999 -13.812 1 86.88 283 ARG B CA 1
ATOM 4900 C C . ARG B 1 283 ? 26.75 -2.314 -12.617 1 86.88 283 ARG B C 1
ATOM 4902 O O . ARG B 1 283 ? 27.078 -1.427 -11.828 1 86.88 283 ARG B O 1
ATOM 4909 N N . LEU B 1 284 ? 27.219 -3.512 -12.586 1 92.06 284 LEU B N 1
ATOM 4910 C CA . LEU B 1 284 ? 27.969 -4.039 -11.453 1 92.06 284 LEU B CA 1
ATOM 4911 C C . LEU B 1 284 ? 29.453 -4.125 -11.781 1 92.06 284 LEU B C 1
ATOM 4913 O O . LEU B 1 284 ? 29.828 -4.16 -12.953 1 92.06 284 LEU B O 1
ATOM 4917 N N . PRO B 1 285 ? 30.312 -4.125 -10.766 1 95.38 285 PRO B N 1
ATOM 4918 C CA . PRO B 1 285 ? 31.719 -4.414 -10.984 1 95.38 285 PRO B CA 1
ATOM 4919 C C . PRO B 1 285 ? 31.984 -5.863 -11.391 1 95.38 285 PRO B C 1
ATOM 4921 O O . PRO B 1 285 ? 31.047 -6.68 -11.383 1 95.38 285 PRO B O 1
ATOM 4924 N N . ARG B 1 286 ? 33.188 -6.078 -11.891 1 94.88 286 ARG B N 1
ATOM 4925 C CA . ARG B 1 286 ? 33.594 -7.441 -12.234 1 94.88 286 ARG B CA 1
ATOM 4926 C C . ARG B 1 286 ? 34.156 -8.164 -11.023 1 94.88 286 ARG B C 1
ATOM 4928 O O . ARG B 1 286 ? 35 -7.617 -10.297 1 94.88 286 ARG B O 1
ATOM 4935 N N . PHE B 1 287 ? 33.688 -9.336 -10.789 1 95.44 287 PHE B N 1
ATOM 4936 C CA . PHE B 1 287 ? 34.125 -10.148 -9.664 1 95.44 287 PHE B CA 1
ATOM 4937 C C . PHE B 1 287 ? 35.125 -11.211 -10.125 1 95.44 287 PHE B C 1
ATOM 4939 O O . PHE B 1 287 ? 34.875 -11.906 -11.117 1 95.44 287 PHE B O 1
ATOM 4946 N N . ASP B 1 288 ? 36.219 -11.367 -9.445 1 95.69 288 ASP B N 1
ATOM 4947 C CA . ASP B 1 288 ? 37.219 -12.414 -9.688 1 95.69 288 ASP B CA 1
ATOM 4948 C C . ASP B 1 288 ? 37.094 -13.547 -8.664 1 95.69 288 ASP B C 1
ATOM 4950 O O . ASP B 1 288 ? 37.5 -13.398 -7.516 1 95.69 288 ASP B O 1
ATOM 4954 N N . PRO B 1 289 ? 36.594 -14.648 -9.102 1 94.12 289 PRO B N 1
ATOM 4955 C CA . PRO B 1 289 ? 36.344 -15.742 -8.148 1 94.12 289 PRO B CA 1
ATOM 4956 C C . PRO B 1 289 ? 37.656 -16.281 -7.535 1 94.12 289 PRO B C 1
ATOM 4958 O O . PRO B 1 289 ? 37.625 -16.891 -6.469 1 94.12 289 PRO B O 1
ATOM 4961 N N . GLN B 1 290 ? 38.781 -16.109 -8.117 1 94.12 290 GLN B N 1
ATOM 4962 C CA . GLN B 1 290 ? 40.031 -16.625 -7.613 1 94.12 290 GLN B CA 1
ATOM 4963 C C . GLN B 1 290 ? 40.562 -15.773 -6.457 1 94.12 290 GLN B C 1
ATOM 4965 O O . GLN B 1 290 ? 41.031 -16.297 -5.453 1 94.12 290 GLN B O 1
ATOM 4970 N N . THR B 1 291 ? 40.375 -14.492 -6.543 1 94.25 291 THR B N 1
ATOM 4971 C CA . THR B 1 291 ? 40.906 -13.594 -5.535 1 94.25 291 THR B CA 1
ATOM 4972 C C . THR B 1 291 ? 39.844 -13.102 -4.586 1 94.25 291 THR B C 1
ATOM 4974 O O . THR B 1 291 ? 40.125 -12.625 -3.488 1 94.25 291 THR B O 1
ATOM 4977 N N . GLY B 1 292 ? 38.625 -13.109 -5.09 1 93.56 292 GLY B N 1
ATOM 4978 C CA . GLY B 1 292 ? 37.531 -12.57 -4.309 1 93.56 292 GLY B CA 1
ATOM 4979 C C . GLY B 1 292 ? 37.438 -11.055 -4.371 1 93.56 292 GLY B C 1
ATOM 4980 O O . GLY B 1 292 ? 36.75 -10.438 -3.549 1 93.56 292 GLY B O 1
ATOM 4981 N N . LEU B 1 293 ? 38.156 -10.477 -5.32 1 96.62 293 LEU B N 1
ATOM 4982 C CA . LEU B 1 293 ? 38.219 -9.016 -5.402 1 96.62 293 LEU B CA 1
ATOM 4983 C C . LEU B 1 293 ? 37.344 -8.5 -6.535 1 96.62 293 LEU B C 1
ATOM 4985 O O . LEU B 1 293 ? 37.031 -9.242 -7.477 1 96.62 293 LEU B O 1
ATOM 4989 N N . LEU B 1 294 ? 36.875 -7.223 -6.398 1 97 294 LEU B N 1
ATOM 4990 C CA . LEU B 1 294 ? 36.094 -6.547 -7.41 1 97 294 LEU B CA 1
ATOM 4991 C C . LEU B 1 294 ? 36.938 -5.555 -8.203 1 97 294 LEU B C 1
ATOM 4993 O O . LEU B 1 294 ? 37.812 -4.887 -7.641 1 97 294 LEU B O 1
ATOM 4997 N N . THR B 1 295 ? 36.625 -5.566 -9.508 1 96.88 295 THR B N 1
ATOM 4998 C CA . THR B 1 295 ? 37.25 -4.598 -10.398 1 96.88 295 THR B CA 1
ATOM 4999 C C . THR B 1 295 ? 36.188 -3.697 -11.047 1 96.88 295 THR B C 1
ATOM 5001 O O . THR B 1 295 ? 35.156 -4.18 -11.516 1 96.88 295 THR B O 1
ATOM 5004 N N . GLY B 1 296 ? 36.469 -2.385 -11.055 1 96 296 GLY B N 1
ATOM 5005 C CA . GLY B 1 296 ? 35.531 -1.426 -11.586 1 96 296 GLY B CA 1
ATOM 5006 C C . GLY B 1 296 ? 35.375 -1.52 -13.094 1 96 296 GLY B C 1
ATOM 5007 O O . GLY B 1 296 ? 36.344 -1.742 -13.812 1 96 296 GLY B O 1
ATOM 5008 N N . THR B 1 297 ? 34.156 -1.413 -13.531 1 94.19 297 THR B N 1
ATOM 5009 C CA . THR B 1 297 ? 33.875 -1.324 -14.953 1 94.19 297 THR B CA 1
ATOM 5010 C C . THR B 1 297 ? 33.688 0.131 -15.383 1 94.19 297 THR B C 1
ATOM 5012 O O . THR B 1 297 ? 33.969 1.048 -14.602 1 94.19 297 THR B O 1
ATOM 5015 N N . LYS B 1 298 ? 33.219 0.354 -16.688 1 91.62 298 LYS B N 1
ATOM 5016 C CA . LYS B 1 298 ? 33.062 1.708 -17.203 1 91.62 298 LYS B CA 1
ATOM 5017 C C . LYS B 1 298 ? 31.609 2.191 -17 1 91.62 298 LYS B C 1
ATOM 5019 O O . LYS B 1 298 ? 31.266 3.293 -17.438 1 91.62 298 LYS B O 1
ATOM 5024 N N . ASP B 1 299 ? 30.891 1.35 -16.297 1 92.25 299 ASP B N 1
ATOM 5025 C CA . ASP B 1 299 ? 29.531 1.78 -16 1 92.25 299 ASP B CA 1
ATOM 5026 C C . ASP B 1 299 ? 29.531 2.998 -15.078 1 92.25 299 ASP B C 1
ATOM 5028 O O . ASP B 1 299 ? 30.359 3.094 -14.172 1 92.25 299 ASP B O 1
ATOM 5032 N N . GLY B 1 300 ? 28.625 3.869 -15.32 1 91.81 300 GLY B N 1
ATOM 5033 C CA . GLY B 1 300 ? 28.594 5.172 -14.68 1 91.81 300 GLY B CA 1
ATOM 5034 C C . GLY B 1 300 ? 27.922 5.148 -13.312 1 91.81 300 GLY B C 1
ATOM 5035 O O . GLY B 1 300 ? 26.969 5.883 -13.07 1 91.81 300 GLY B O 1
ATOM 5036 N N . THR B 1 301 ? 28.484 4.363 -12.391 1 95.12 301 THR B N 1
ATOM 5037 C CA . THR B 1 301 ? 28.031 4.34 -11.008 1 95.12 301 THR B CA 1
ATOM 5038 C C . THR B 1 301 ? 29.172 4.676 -10.055 1 95.12 301 THR B C 1
ATOM 5040 O O . THR B 1 301 ? 30.344 4.453 -10.375 1 95.12 301 THR B O 1
ATOM 5043 N N . LEU B 1 302 ? 28.875 5.184 -8.93 1 96.69 302 LEU B N 1
ATOM 5044 C CA . LEU B 1 302 ? 29.875 5.488 -7.918 1 96.69 302 LEU B CA 1
ATOM 5045 C C . LEU B 1 302 ? 30.594 4.223 -7.469 1 96.69 302 LEU B C 1
ATOM 5047 O O . LEU B 1 302 ? 31.781 4.266 -7.141 1 96.69 302 LEU B O 1
ATOM 5051 N N . VAL B 1 303 ? 29.891 3.123 -7.438 1 97 303 VAL B N 1
ATOM 5052 C CA . VAL B 1 303 ? 30.469 1.832 -7.066 1 97 303 VAL B CA 1
ATOM 5053 C C . VAL B 1 303 ? 31.641 1.506 -7.98 1 97 303 VAL B C 1
ATOM 5055 O O . VAL B 1 303 ? 32.75 1.195 -7.5 1 97 303 VAL B O 1
ATOM 5058 N N . ASN B 1 304 ? 31.453 1.631 -9.266 1 96.75 304 ASN B N 1
ATOM 5059 C CA . ASN B 1 304 ? 32.5 1.364 -10.242 1 96.75 304 ASN B CA 1
ATOM 5060 C C . ASN B 1 304 ? 33.594 2.439 -10.203 1 96.75 304 ASN B C 1
ATOM 5062 O O . ASN B 1 304 ? 34.781 2.137 -10.352 1 96.75 304 ASN B O 1
ATOM 5066 N N . LEU B 1 305 ? 33.188 3.66 -10.047 1 96.94 305 LEU B N 1
ATOM 5067 C CA . LEU B 1 305 ? 34.156 4.766 -10.008 1 96.94 305 LEU B CA 1
ATOM 5068 C C . LEU B 1 305 ? 35.125 4.609 -8.844 1 96.94 305 LEU B C 1
ATOM 5070 O O . LEU B 1 305 ? 36.312 4.871 -8.992 1 96.94 305 LEU B O 1
ATOM 5074 N N . PHE B 1 306 ? 34.625 4.219 -7.676 1 97.75 306 PHE B N 1
ATOM 5075 C CA . PHE B 1 306 ? 35.469 4.02 -6.504 1 97.75 306 PHE B CA 1
ATOM 5076 C C . PHE B 1 306 ? 36.531 2.953 -6.77 1 97.75 306 PHE B C 1
ATOM 5078 O O . PHE B 1 306 ? 37.688 3.107 -6.379 1 97.75 306 PHE B O 1
ATOM 5085 N N . LEU B 1 307 ? 36.125 1.906 -7.398 1 97.75 307 LEU B N 1
ATOM 5086 C CA . LEU B 1 307 ? 37.031 0.827 -7.727 1 97.75 307 LEU B CA 1
ATOM 5087 C C . LEU B 1 307 ? 38.094 1.295 -8.734 1 97.75 307 LEU B C 1
ATOM 5089 O O . LEU B 1 307 ? 39.25 0.919 -8.641 1 97.75 307 LEU B O 1
ATOM 5093 N N . ARG B 1 308 ? 37.688 2.115 -9.625 1 97 308 ARG B N 1
ATOM 5094 C CA . ARG B 1 308 ? 38.625 2.619 -10.633 1 97 308 ARG B CA 1
ATOM 5095 C C . ARG B 1 308 ? 39.594 3.617 -10.031 1 97 308 ARG B C 1
ATOM 5097 O O . ARG B 1 308 ? 40.75 3.682 -10.438 1 97 308 ARG B O 1
ATOM 5104 N N . LEU B 1 309 ? 39.156 4.391 -9.156 1 97 309 LEU B N 1
ATOM 5105 C CA . LEU B 1 309 ? 39.969 5.449 -8.57 1 97 309 LEU B CA 1
ATOM 5106 C C . LEU B 1 309 ? 40.875 4.895 -7.473 1 97 309 LEU B C 1
ATOM 5108 O O . LEU B 1 309 ? 42 5.348 -7.312 1 97 309 LEU B O 1
ATOM 5112 N N . PHE B 1 310 ? 40.375 3.926 -6.668 1 97.38 310 PHE B N 1
ATOM 5113 C CA . PHE B 1 310 ? 41.094 3.539 -5.457 1 97.38 310 PHE B CA 1
ATOM 5114 C C . PHE B 1 310 ? 41.562 2.1 -5.555 1 97.38 310 PHE B C 1
ATOM 5116 O O . PHE B 1 310 ? 42.188 1.582 -4.613 1 97.38 310 PHE B O 1
ATOM 5123 N N . GLY B 1 311 ? 41.25 1.394 -6.641 1 96.5 311 GLY B N 1
ATOM 5124 C CA . GLY B 1 311 ? 41.781 0.062 -6.875 1 96.5 311 GLY B CA 1
ATOM 5125 C C . GLY B 1 311 ? 40.844 -1.046 -6.469 1 96.5 311 GLY B C 1
ATOM 5126 O O . GLY B 1 311 ? 39.844 -0.794 -5.789 1 96.5 311 GLY B O 1
ATOM 5127 N N . ARG B 1 312 ? 41.219 -2.223 -6.918 1 97 312 ARG B N 1
ATOM 5128 C CA . ARG B 1 312 ? 40.375 -3.398 -6.641 1 97 312 ARG B CA 1
ATOM 5129 C C . ARG B 1 312 ? 40.375 -3.707 -5.148 1 97 312 ARG B C 1
ATOM 5131 O O . ARG B 1 312 ? 41.375 -3.514 -4.453 1 97 312 ARG B O 1
ATOM 5138 N N . CYS B 1 313 ? 39.281 -4.168 -4.656 1 97.5 313 CYS B N 1
ATOM 5139 C CA . CYS B 1 313 ? 39.156 -4.543 -3.252 1 97.5 313 CYS B CA 1
ATOM 5140 C C . CYS B 1 313 ? 37.969 -5.496 -3.061 1 97.5 313 CYS B C 1
ATOM 5142 O O . CYS B 1 313 ? 37.312 -5.887 -4.031 1 97.5 313 CYS B O 1
ATOM 5144 N N . SER B 1 314 ? 37.844 -6.023 -1.854 1 97 314 SER B N 1
ATOM 5145 C CA . SER B 1 314 ? 36.75 -6.918 -1.543 1 97 314 SER B CA 1
ATOM 5146 C C . SER B 1 314 ? 35.406 -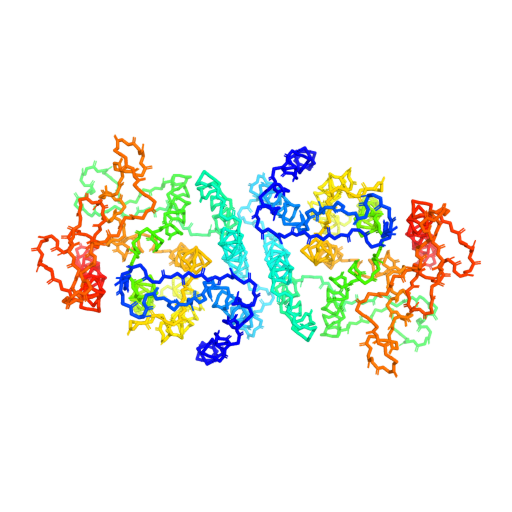6.164 -1.532 1 97 314 SER B C 1
ATOM 5148 O O . SER B 1 314 ? 35.375 -4.938 -1.393 1 97 314 SER B O 1
ATOM 5150 N N . GLU B 1 315 ? 34.375 -6.836 -1.709 1 97.12 315 GLU B N 1
ATOM 5151 C CA . GLU B 1 315 ? 33.062 -6.242 -1.689 1 97.12 315 GLU B CA 1
ATOM 5152 C C . GLU B 1 315 ? 32.781 -5.543 -0.361 1 97.12 315 GLU B C 1
ATOM 5154 O O . GLU B 1 315 ? 32.25 -4.438 -0.336 1 97.12 315 GLU B O 1
ATOM 5159 N N . LYS B 1 316 ? 33.094 -6.207 0.709 1 97.06 316 LYS B N 1
ATOM 5160 C CA . LYS B 1 316 ? 32.906 -5.633 2.039 1 97.06 316 LYS B CA 1
ATOM 5161 C C . LYS B 1 316 ? 33.688 -4.32 2.189 1 97.06 316 LYS B C 1
ATOM 5163 O O . LYS B 1 316 ? 33.156 -3.338 2.703 1 97.06 316 LYS B O 1
ATOM 5168 N N . ALA B 1 317 ? 34.875 -4.32 1.771 1 97.88 317 ALA B N 1
ATOM 5169 C CA . ALA B 1 317 ? 35.688 -3.119 1.855 1 97.88 317 ALA B CA 1
ATOM 5170 C C . ALA B 1 317 ? 35.094 -1.985 1.027 1 97.88 317 ALA B C 1
ATOM 5172 O O . ALA B 1 317 ? 35.094 -0.83 1.459 1 97.88 317 ALA B O 1
ATOM 5173 N N . LEU B 1 318 ? 34.688 -2.324 -0.142 1 97.94 318 LEU B N 1
ATOM 5174 C CA . LEU B 1 318 ? 34.094 -1.329 -1.009 1 97.94 318 LEU B CA 1
ATOM 5175 C C . LEU B 1 318 ? 32.844 -0.733 -0.352 1 97.94 318 LEU B C 1
ATOM 5177 O O . LEU B 1 318 ? 32.625 0.482 -0.387 1 97.94 318 LEU B O 1
ATOM 5181 N N . CYS B 1 319 ? 32.031 -1.582 0.212 1 98.06 319 CYS B N 1
ATOM 5182 C CA . CYS B 1 319 ? 30.812 -1.128 0.889 1 98.06 319 CYS B CA 1
ATOM 5183 C C . CYS B 1 319 ? 31.156 -0.151 2.01 1 98.06 319 CYS B C 1
ATOM 5185 O O . CYS B 1 319 ? 30.531 0.907 2.123 1 98.06 319 CYS B O 1
ATOM 5187 N N . ILE B 1 320 ? 32.125 -0.483 2.812 1 98.25 320 ILE B N 1
ATOM 5188 C CA . ILE B 1 320 ? 32.531 0.348 3.938 1 98.25 320 ILE B CA 1
ATOM 5189 C C . ILE B 1 320 ? 33.031 1.697 3.428 1 98.25 320 ILE B C 1
ATOM 5191 O O . ILE B 1 320 ? 32.688 2.744 3.98 1 98.25 320 ILE B O 1
ATOM 5195 N N . ARG B 1 321 ? 33.812 1.694 2.393 1 98.25 321 ARG B N 1
ATOM 5196 C CA . ARG B 1 321 ? 34.344 2.93 1.816 1 98.25 321 ARG B CA 1
ATOM 5197 C C . ARG B 1 321 ? 33.219 3.832 1.339 1 98.25 321 ARG B C 1
ATOM 5199 O O . ARG B 1 321 ? 33.25 5.043 1.567 1 98.25 321 ARG B O 1
ATOM 5206 N N . LEU B 1 322 ? 32.281 3.258 0.708 1 98.44 322 LEU B N 1
ATOM 5207 C CA . LEU B 1 322 ? 31.156 4.031 0.181 1 98.44 322 LEU B CA 1
ATOM 5208 C C . LEU B 1 322 ? 30.297 4.574 1.313 1 98.44 322 LEU B C 1
ATOM 5210 O O . LEU B 1 322 ? 29.781 5.688 1.223 1 98.44 322 LEU B O 1
ATOM 5214 N N . LEU B 1 323 ? 30.109 3.805 2.367 1 98.62 323 LEU B N 1
ATOM 5215 C CA . LEU B 1 323 ? 29.328 4.262 3.518 1 98.62 323 LEU B CA 1
ATOM 5216 C C . LEU B 1 323 ? 30.078 5.375 4.258 1 98.62 323 LEU B C 1
ATOM 5218 O O . LEU B 1 323 ? 29.453 6.293 4.789 1 98.62 323 LEU B O 1
ATOM 5222 N N . ILE B 1 324 ? 31.391 5.223 4.332 1 98.56 324 ILE B N 1
ATOM 5223 C CA . ILE B 1 324 ? 32.188 6.297 4.906 1 98.56 324 ILE B CA 1
ATOM 5224 C C . ILE B 1 324 ? 32.031 7.566 4.078 1 98.56 324 ILE B C 1
ATOM 5226 O O . ILE B 1 324 ? 31.875 8.664 4.629 1 98.56 324 ILE B O 1
ATOM 5230 N N . PHE B 1 325 ? 32.062 7.387 2.771 1 98.5 325 PHE B N 1
ATOM 5231 C CA . PHE B 1 325 ? 31.812 8.523 1.886 1 98.5 325 PHE B CA 1
ATOM 5232 C C . PHE B 1 325 ? 30.469 9.156 2.162 1 98.5 325 PHE B C 1
ATOM 5234 O O . PHE B 1 325 ? 30.344 10.383 2.217 1 98.5 325 PHE B O 1
ATOM 5241 N N . GLN B 1 326 ? 29.438 8.391 2.344 1 98.69 326 GLN B N 1
ATOM 5242 C CA . GLN B 1 326 ? 28.109 8.867 2.699 1 98.69 326 GLN B CA 1
ATOM 5243 C C . GLN B 1 326 ? 28.125 9.641 4.016 1 98.69 326 GLN B C 1
ATOM 5245 O O . GLN B 1 326 ? 27.531 10.703 4.129 1 98.69 326 GLN B O 1
ATOM 5250 N N . ALA B 1 327 ? 28.812 9.094 5.008 1 98.69 327 ALA B N 1
ATOM 5251 C CA . ALA B 1 327 ? 28.922 9.742 6.312 1 98.69 327 ALA B CA 1
ATOM 5252 C C . ALA B 1 327 ? 29.641 11.078 6.211 1 98.69 327 ALA B C 1
ATOM 5254 O O . ALA B 1 327 ? 29.25 12.062 6.836 1 98.69 327 ALA B O 1
ATOM 5255 N N . LEU B 1 328 ? 30.688 11.07 5.449 1 98.44 328 LEU B N 1
ATOM 5256 C CA . LEU B 1 328 ? 31.453 12.297 5.262 1 98.44 328 LEU B CA 1
ATOM 5257 C C . LEU B 1 328 ? 30.609 13.359 4.562 1 98.44 328 LEU B C 1
ATOM 5259 O O . LEU B 1 328 ? 30.719 14.547 4.879 1 98.44 328 LEU B O 1
ATOM 5263 N N . ALA B 1 329 ? 29.875 12.922 3.604 1 98.12 329 ALA B N 1
ATOM 5264 C CA . ALA B 1 329 ? 28.984 13.859 2.926 1 98.12 329 ALA B CA 1
ATOM 5265 C C . ALA B 1 329 ? 27.984 14.477 3.91 1 98.12 329 ALA B C 1
ATOM 5267 O O . ALA B 1 329 ? 27.719 15.68 3.861 1 98.12 329 ALA B O 1
ATOM 5268 N N . CYS B 1 330 ? 27.406 13.711 4.762 1 98.25 330 CYS B N 1
ATOM 5269 C CA . CYS B 1 330 ? 26.484 14.219 5.773 1 98.25 330 CYS B CA 1
ATOM 5270 C C . CYS B 1 330 ? 27.188 15.188 6.715 1 98.25 330 CYS B C 1
ATOM 5272 O O . CYS B 1 330 ? 26.641 16.234 7.062 1 98.25 330 CYS B O 1
ATOM 5274 N N . LEU B 1 331 ? 28.422 14.805 7.117 1 97.62 331 LEU B N 1
ATOM 5275 C CA . LEU B 1 331 ? 29.188 15.68 7.992 1 97.62 331 LEU B CA 1
ATOM 5276 C C . LEU B 1 331 ? 29.5 17 7.301 1 97.62 331 LEU B C 1
ATOM 5278 O O . LEU B 1 331 ? 29.469 18.062 7.938 1 97.62 331 LEU B O 1
ATOM 5282 N N . ALA B 1 332 ? 29.844 16.906 6.07 1 96.88 332 ALA B N 1
ATOM 5283 C CA . ALA B 1 332 ? 30.109 18.125 5.293 1 96.88 332 ALA B CA 1
ATOM 5284 C C . ALA B 1 332 ? 28.875 19.016 5.262 1 96.88 332 ALA B C 1
ATOM 5286 O O . ALA B 1 332 ? 29 20.25 5.281 1 96.88 332 ALA B O 1
ATOM 5287 N N . CYS B 1 333 ? 27.75 18.406 5.137 1 94.88 333 CYS B N 1
ATOM 5288 C CA . CYS B 1 333 ? 26.5 19.172 5.16 1 94.88 333 CYS B CA 1
ATOM 5289 C C . CYS B 1 333 ? 26.359 19.922 6.473 1 94.88 333 CYS B C 1
ATOM 5291 O O . CYS B 1 333 ? 26 21.109 6.48 1 94.88 333 CYS B O 1
ATOM 5293 N N . PHE B 1 334 ? 26.625 19.312 7.59 1 94.94 334 PHE B N 1
ATOM 5294 C CA . PHE B 1 334 ? 26.562 19.969 8.891 1 94.94 334 PHE B CA 1
ATOM 5295 C C . PHE B 1 334 ? 27.547 21.125 8.961 1 94.94 334 PHE B C 1
ATOM 5297 O O . PHE B 1 334 ? 27.234 22.188 9.508 1 94.94 334 PHE B O 1
ATOM 5304 N N . GLY B 1 335 ? 28.734 20.875 8.438 1 92.69 335 GLY B N 1
ATOM 5305 C CA . GLY B 1 335 ? 29.719 21.938 8.391 1 92.69 335 GLY B CA 1
ATOM 5306 C C . GLY B 1 335 ? 29.266 23.125 7.566 1 92.69 335 GLY B C 1
ATOM 5307 O O . GLY B 1 335 ? 29.422 24.281 7.988 1 92.69 335 GLY B O 1
ATOM 5308 N N . LEU B 1 336 ? 28.75 22.828 6.457 1 90.5 336 LEU B N 1
ATOM 5309 C CA . LEU B 1 336 ? 28.25 23.875 5.574 1 90.5 336 LEU B CA 1
ATOM 5310 C C . LEU B 1 336 ? 27.141 24.688 6.254 1 90.5 336 LEU B C 1
ATOM 5312 O O . LEU B 1 336 ? 27.109 25.906 6.152 1 90.5 336 LEU B O 1
ATOM 5316 N N . ARG B 1 337 ? 26.203 24.047 6.863 1 86.94 337 ARG B N 1
ATOM 5317 C CA . ARG B 1 337 ? 25.109 24.703 7.562 1 86.94 337 ARG B CA 1
ATOM 5318 C C . ARG B 1 337 ? 25.641 25.578 8.695 1 86.94 337 ARG B C 1
ATOM 5320 O O . ARG B 1 337 ? 25.125 26.688 8.914 1 86.94 337 ARG B O 1
ATOM 5327 N N . TYR B 1 338 ? 26.609 25.094 9.367 1 83.94 338 TYR B N 1
ATOM 5328 C CA . TYR B 1 338 ? 27.234 25.859 10.445 1 83.94 338 TYR B CA 1
ATOM 5329 C C . TYR B 1 338 ? 27.891 27.125 9.906 1 83.94 338 TYR B C 1
ATOM 5331 O O . TYR B 1 338 ? 27.75 28.203 10.492 1 83.94 338 TYR B O 1
ATOM 5339 N N . MET B 1 339 ? 28.5 26.984 8.82 1 83.12 339 MET B N 1
ATOM 5340 C CA . MET B 1 339 ? 29.172 28.125 8.203 1 83.12 339 MET B CA 1
ATOM 5341 C C . MET B 1 339 ? 28.156 29.156 7.719 1 83.12 339 MET B C 1
ATOM 5343 O O . MET B 1 339 ? 28.375 30.359 7.879 1 83.12 339 MET B O 1
ATOM 5347 N N . LEU B 1 340 ? 27.141 28.641 7.145 1 78.12 340 LEU B N 1
ATOM 5348 C CA . LEU B 1 340 ? 26.125 29.547 6.582 1 78.12 340 LEU B CA 1
ATOM 5349 C C . LEU B 1 340 ? 25.297 30.188 7.688 1 78.12 340 LEU B C 1
ATOM 5351 O O . LEU B 1 340 ? 24.828 31.312 7.531 1 78.12 340 LEU B O 1
ATOM 5355 N N . ALA B 1 341 ? 25.047 29.484 8.75 1 68.62 341 ALA B N 1
ATOM 5356 C CA . ALA B 1 341 ? 24.359 30.062 9.891 1 68.62 341 ALA B CA 1
ATOM 5357 C C . ALA B 1 341 ? 25.172 31.188 10.516 1 68.62 341 ALA B C 1
ATOM 5359 O O . ALA B 1 341 ? 24.609 32.188 10.977 1 68.62 341 ALA B O 1
ATOM 5360 N N . GLY B 1 342 ? 26.438 30.938 10.516 1 56.62 342 GLY B N 1
ATOM 5361 C CA . GLY B 1 342 ? 27.312 31.984 11.016 1 56.62 342 GLY B CA 1
ATOM 5362 C C . GLY B 1 342 ? 27.406 33.188 10.07 1 56.62 342 GLY B C 1
ATOM 5363 O O . GLY B 1 342 ? 27.562 34.312 10.516 1 56.62 342 GLY B O 1
ATOM 5364 N N . TRP B 1 343 ? 27.25 32.75 8.883 1 51.38 343 TRP B N 1
ATOM 5365 C CA . TRP B 1 343 ? 27.312 33.844 7.938 1 51.38 343 TRP B CA 1
ATOM 5366 C C . TRP B 1 343 ? 26.016 34.656 7.965 1 51.38 343 TRP B C 1
ATOM 5368 O O . TRP B 1 343 ? 26 35.844 7.625 1 51.38 343 TRP B O 1
ATOM 5378 N N . TYR B 1 344 ? 24.906 34 8.172 1 44.62 344 TYR B N 1
ATOM 5379 C CA . TYR B 1 344 ? 23.625 34.719 8.156 1 44.62 344 TYR B CA 1
ATOM 5380 C C . TYR B 1 344 ? 23.375 35.375 9.5 1 44.62 344 TYR B C 1
ATOM 5382 O O . TYR B 1 344 ? 22.406 36.125 9.641 1 44.62 344 TYR B O 1
ATOM 5390 N N . LYS B 1 345 ? 24.266 35.219 10.492 1 40.16 345 LYS B N 1
ATOM 5391 C CA . LYS B 1 345 ? 24.203 36.062 11.688 1 40.16 345 LYS B CA 1
ATOM 5392 C C . LYS B 1 345 ? 25.078 37.281 11.531 1 40.16 345 LYS B C 1
ATOM 5394 O O . LYS B 1 345 ? 26.188 37.219 10.992 1 40.16 345 LYS B O 1
#

Secondary structure (DSSP, 8-state):
-HHHHHHHHHHHHHHHHHHHHHTT-EEE-GGGTTSGGGGSEEE--THHHHHHHHHHHHHHHHHHH--TT-THHHHHHHHHHHHHHHHHHHHHHHHH---HHHHHHHHHHHTHHHHHH--S--EEEPPHHHHHHH--SEEE-THHHHHHHHHHHHHHHHHHHHS--STTHHHHHHHHHHHHHHHHHHHHHHH---HHHHHHHHHHHHHHHHHHHHHHHHHHHHSSSPSS--HHHHHHHHHHHHHHHHHHTT-HHHHHHHTHHHHHHHHHHHHHHTTSS---S---PEEETTTTEEE--SSSSHHHHHHHHH--B-HHHHHHHHHHHHHHHHHHHHHHHHHHHHH--/-HHHHHHHHHHHHHHHHHHHHHTT-EEE-GGGTTSGGGGSEEE--THHHHHHHHHHHHHHHHHHH--TT-THHHHHHHHHHHHHHHHHHHHHHHHH---HHHHHHHHHHHTHHHHHH--S--EEEPPHHHHHHH--SEEE-THHHHHHHHHHHHHHHHHHHHS--STTHHHHHHHHHHHHHHHHHHHHHHH---HHHHHHHHHHHHHHHHHHHHHHHHHHHHSSSPSS--HHHHHHHHHHHHHHHHHHTT-HHHHHHHTHHHHHHHHHHHHHHTTSS---S---PEEETTTTEEE--SSSSHHHHHHHHH--B-HHHHHHHHHHHHHHHHHHHHHHHHHHHHHH-